Protein 1WWW (pdb70)

Radius of gyration: 26.0 Å; Cα contacts (8 Å, |Δi|>4): 1065; chains: 4; bounding box: 66×32×88 Å

Sequence (419 aa):
SSHPIFHRGEFSVCDSVSVWVGDKTTATDIKGKEVMVLGEVNINNSVFKQYFFETKCRDGCRGIDSKHWNSYCTTTHTFVKALTMDGKQAAWRFIRIDTACVCVLSRKSSHPIFHRGEFSVCDSVSVWVGDKTTATDIKGKEVMVLGEVNINNSVFKQYFFETKCRDGCRGIDSKHWNSYCTTTHTFVKALTMDGKQAAWRFIRIDTACVCVLSRKAVSFPASVQLHTAVEMHHWCIPFSVDGQPAPSLRWLFNGSVLNETSFIFTEFLEPAANETVRHGCLRLNQPTHVNNGNYTLLAANPFGQASASIMAAFMDNPVSFPASVQLHTAVEMHHWCIPFSVDGQPAPSLRWLFNGSVLNETSFIFTEFLEPAANETVRHGCLRLNQPTHVNNGNYTLLAANPFGQASASIMAAFMDNP

Foldseek 3Di:
DDDCCVPPPDDFQFAKDKDKAQPQQWFAFPVRHIWGADQWDDDVHDIDGDIDIAMWGDPQTHPDPVVWKDKRKGWDWDWDWGFIQPVPHTDTTTGIGTHYIDMDIDTD/DPDCCVPVPDDDQFDKDKDKDQPQFWFAFPVRHIWGADQWDQDPNDIGGDIDIAMWTPPQTPPDPVVFWDKDKGWAWDWDWGQIDDPVDGDGTTGIGTHYIDMDIDTDD/DFFDKDKEWDAWDDDVWIWTKMKMAGVVWWDKFKAFQRHGDDADPAWAWDWDDDDPDDRMTMTTRTGHPDAQVSFGKMKMWTDDPVGIDMYIDTDGDYDDD/DWDFKEKEWDAWDDDVWIWTKMKMATPVWWDKWKAFQNHGDDDDPAFAWAWDDDDPPGRMTITTRTGHDDEQVSFGKMKIWTDDVVGIYIYIDTHGDYDDD

Nearest PDB structures (foldseek):
  2ifg-assembly1_F  TM=1.009E+00  e=3.000E-20  Homo sapiens
  4edx-assembly1_W  TM=9.929E-01  e=3.869E-17  Homo sapiens
  4efv-assembly1_A  TM=9.674E-01  e=5.609E-17  Lama glama
  1sg1-assembly1_A  TM=9.551E-01  e=6.106E-16  Homo sapiens
  6xuo-assembly1_A-2  TM=9.456E-01  e=5.207E-16  Equus caballus

Structure (mmCIF, N/CA/C/O backbone):
data_1WWW
#
_entry.id   1WWW
#
_cell.length_a   58.245
_cell.length_b   53.735
_cell.length_c   77.101
_cell.angle_alpha   90.00
_cell.angle_beta   107.34
_cell.angle_gamma   90.00
#
_symmetry.space_group_name_H-M   'P 1 21 1'
#
loop_
_entity.id
_entity.type
_entity.pdbx_description
1 polymer 'PROTEIN (NERVE GROWTH FACTOR)'
2 polymer 'PROTEIN (TRKA RECEPTOR)'
3 water water
#
loop_
_atom_site.group_PDB
_atom_site.id
_atom_site.type_symbol
_atom_site.label_atom_id
_atom_site.label_alt_id
_atom_site.label_comp_id
_atom_site.label_asym_id
_atom_site.label_entity_id
_atom_site.label_seq_id
_atom_site.pdbx_PDB_ins_code
_atom_site.Cartn_x
_atom_site.Cartn_y
_atom_site.Cartn_z
_atom_site.occupancy
_atom_site.B_iso_or_equiv
_atom_site.auth_seq_id
_atom_site.auth_comp_id
_atom_site.auth_asym_id
_atom_site.auth_atom_id
_atom_site.pdbx_PDB_model_num
ATOM 1 N N . SER A 1 2 ? 43.542 7.213 25.223 1.00 67.12 2 SER V N 1
ATOM 2 C CA . SER A 1 2 ? 44.504 6.135 25.601 1.00 67.24 2 SER V CA 1
ATOM 3 C C . SER A 1 2 ? 44.538 5.008 24.569 1.00 63.91 2 SER V C 1
ATOM 4 O O . SER A 1 2 ? 43.628 4.864 23.751 1.00 63.40 2 SER V O 1
ATOM 7 N N . SER A 1 3 ? 45.605 4.217 24.625 1.00 61.67 3 SER V N 1
ATOM 8 C CA . SER A 1 3 ? 45.823 3.096 23.715 1.00 58.62 3 SER V CA 1
ATOM 9 C C . SER A 1 3 ? 45.340 1.766 24.324 1.00 56.04 3 SER V C 1
ATOM 10 O O . SER A 1 3 ? 46.003 1.188 25.194 1.00 61.31 3 SER V O 1
ATOM 13 N N . HIS A 1 4 ? 44.182 1.288 23.880 1.00 45.10 4 HIS V N 1
ATOM 14 C CA . HIS A 1 4 ? 43.649 0.030 24.383 1.00 37.18 4 HIS V CA 1
ATOM 15 C C . HIS A 1 4 ? 43.595 -0.993 23.247 1.00 36.05 4 HIS V C 1
ATOM 16 O O . HIS A 1 4 ? 43.168 -0.677 22.136 1.00 36.15 4 HIS V O 1
ATOM 23 N N . PRO A 1 5 ? 44.057 -2.230 23.503 1.00 32.96 5 PRO V N 1
ATOM 24 C CA . PRO A 1 5 ? 44.065 -3.312 22.503 1.00 31.71 5 PRO V CA 1
ATOM 25 C C . PRO A 1 5 ? 42.811 -3.420 21.637 1.00 30.72 5 PRO V C 1
ATOM 26 O O . PRO A 1 5 ? 42.884 -3.826 20.481 1.00 30.05 5 PRO V O 1
ATOM 30 N N . ILE A 1 6 ? 41.667 -3.049 22.201 1.00 29.94 6 ILE V N 1
ATOM 31 C CA . ILE A 1 6 ? 40.394 -3.125 21.498 1.00 29.47 6 ILE V CA 1
ATOM 32 C C . ILE A 1 6 ? 40.302 -2.273 20.225 1.00 29.46 6 ILE V C 1
ATOM 33 O O . ILE A 1 6 ? 39.625 -2.649 19.268 1.00 28.89 6 ILE V O 1
ATOM 38 N N . PHE A 1 7 ? 40.979 -1.133 20.197 1.00 29.17 7 PHE V N 1
ATOM 39 C CA . PHE A 1 7 ? 40.929 -0.290 19.011 1.00 29.00 7 PHE V CA 1
ATOM 40 C C . PHE A 1 7 ? 41.549 -1.000 17.838 1.00 27.18 7 PHE V C 1
ATOM 41 O O . PHE A 1 7 ? 41.414 -0.578 16.698 1.00 28.67 7 PHE V O 1
ATOM 49 N N . HIS A 1 8 ? 42.247 -2.084 18.124 1.00 30.57 8 HIS V N 1
ATOM 50 C CA . HIS A 1 8 ? 42.860 -2.832 17.062 1.00 30.67 8 HIS V CA 1
ATOM 51 C C . HIS A 1 8 ? 42.216 -4.189 16.877 1.00 32.26 8 HIS V C 1
ATOM 52 O O . HIS A 1 8 ? 41.995 -4.635 15.744 1.00 35.04 8 HIS V O 1
ATOM 59 N N . ARG A 1 9 ? 41.891 -4.837 17.990 1.00 30.25 9 ARG 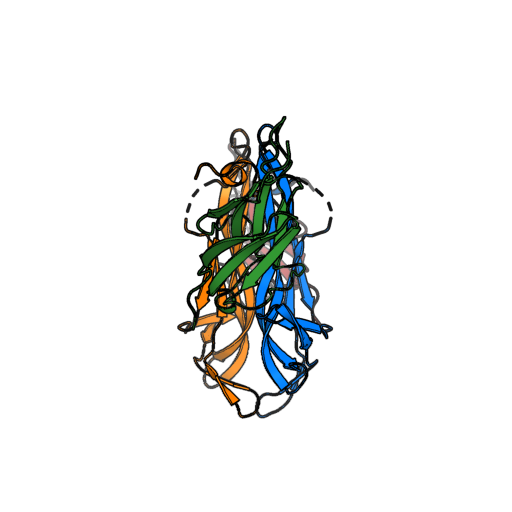V N 1
ATOM 60 C CA . ARG A 1 9 ? 41.322 -6.179 17.943 1.00 29.89 9 ARG V CA 1
ATOM 61 C C . ARG A 1 9 ? 39.806 -6.338 18.071 1.00 29.16 9 ARG V C 1
ATOM 62 O O . ARG A 1 9 ? 39.299 -7.472 18.080 1.00 22.64 9 ARG V O 1
ATOM 70 N N . GLY A 1 10 ? 39.082 -5.223 18.161 1.00 27.57 10 GLY V N 1
ATOM 71 C CA . GLY A 1 10 ? 37.633 -5.295 18.297 1.00 22.35 10 GLY V CA 1
ATOM 72 C C . GLY A 1 10 ? 36.840 -5.440 17.003 1.00 23.58 10 GLY V C 1
ATOM 73 O O . GLY A 1 10 ? 37.396 -5.432 15.893 1.00 22.38 10 GLY V O 1
ATOM 74 N N . GLU A 1 11 ? 35.525 -5.587 17.137 1.00 21.79 11 GLU V N 1
ATOM 75 C CA . GLU A 1 11 ? 34.670 -5.715 15.964 1.00 21.48 11 GLU V CA 1
ATOM 76 C C . GLU A 1 11 ? 34.105 -4.350 15.626 1.00 22.25 11 GLU V C 1
ATOM 77 O O . GLU A 1 11 ? 33.403 -3.719 16.434 1.00 22.77 11 GLU V O 1
ATOM 83 N N . PHE A 1 12 ? 34.445 -3.900 14.423 1.00 21.70 12 PHE V N 1
ATOM 84 C CA . PHE A 1 12 ? 34.051 -2.596 13.932 1.00 20.67 12 PHE V CA 1
ATOM 85 C C . PHE A 1 12 ? 32.969 -2.728 12.882 1.00 25.26 12 PHE V C 1
ATOM 86 O O . PHE A 1 12 ? 32.671 -3.835 12.424 1.00 19.33 12 PHE V O 1
ATOM 94 N N . SER A 1 13 ? 32.399 -1.580 12.517 1.00 25.19 13 SER V N 1
ATOM 95 C CA . SER A 1 13 ? 31.346 -1.470 11.508 1.00 25.11 13 SER V CA 1
ATOM 96 C C . SER A 1 13 ? 32.024 -1.065 10.220 1.00 23.48 13 SER V C 1
ATOM 97 O O . SER A 1 13 ? 33.097 -0.445 10.269 1.00 20.93 13 SER V O 1
ATOM 100 N N . VAL A 1 14 ? 31.424 -1.421 9.079 1.00 19.10 14 VAL V N 1
ATOM 101 C CA . VAL A 1 14 ? 31.979 -1.009 7.797 1.00 19.97 14 VAL V CA 1
ATOM 102 C C . VAL A 1 14 ? 31.446 0.412 7.606 1.00 21.55 14 VAL V C 1
ATOM 103 O O . VAL A 1 14 ? 32.069 1.250 6.964 1.00 20.68 14 VAL V O 1
ATOM 107 N N . CYS A 1 15 ? 30.285 0.677 8.197 1.00 22.18 15 CYS V N 1
ATOM 108 C CA . CYS A 1 15 ? 29.667 1.990 8.107 1.00 21.43 15 CYS V CA 1
ATOM 109 C C . CYS A 1 15 ? 29.225 2.455 9.485 1.00 22.49 15 CYS V C 1
ATOM 110 O O . CYS A 1 15 ? 28.595 1.704 10.222 1.00 26.00 15 CYS V O 1
ATOM 113 N N . ASP A 1 16 ? 29.545 3.702 9.816 1.00 23.33 16 ASP V N 1
ATOM 114 C CA . ASP A 1 16 ? 29.179 4.283 11.105 1.00 26.52 16 ASP V CA 1
ATOM 115 C C . ASP A 1 16 ? 27.815 4.950 11.102 1.00 27.45 16 ASP V C 1
ATOM 116 O O . ASP A 1 16 ? 27.499 5.737 10.215 1.00 30.81 16 ASP V O 1
ATOM 121 N N . SER A 1 17 ? 27.039 4.661 12.140 1.00 25.86 17 SER V N 1
ATOM 122 C CA . SER A 1 17 ? 25.694 5.186 12.279 1.00 27.32 17 SER V CA 1
ATOM 123 C C . SER A 1 17 ? 25.497 5.908 13.605 1.00 26.53 17 SER V C 1
ATOM 124 O O . SER A 1 17 ? 26.419 6.039 14.395 1.00 30.33 17 SER V O 1
ATOM 127 N N . VAL A 1 18 ? 24.275 6.362 13.844 1.00 25.14 18 VAL V N 1
ATOM 128 C CA . VAL A 1 18 ? 23.947 7.085 15.054 1.00 22.04 18 VAL V CA 1
ATOM 129 C C . VAL A 1 18 ? 22.465 6.919 15.306 1.00 24.24 18 VAL V C 1
ATOM 130 O O . VAL A 1 18 ? 21.659 7.153 14.412 1.00 25.28 18 VAL V O 1
ATOM 134 N N . SER A 1 19 ? 22.110 6.491 16.517 1.00 27.85 19 SER V N 1
ATOM 135 C CA . SER A 1 19 ? 20.710 6.298 16.898 1.00 26.04 19 SER V CA 1
ATOM 136 C C . SER A 1 19 ? 20.248 7.452 17.771 1.00 27.35 19 SER V C 1
ATOM 137 O O . SER A 1 19 ? 20.983 7.912 18.649 1.00 28.85 19 SER V O 1
ATOM 140 N N . VAL A 1 20 ? 19.026 7.910 17.518 1.00 30.17 20 VAL V N 1
ATOM 141 C CA . VAL A 1 20 ? 18.423 8.999 18.267 1.00 30.88 20 VAL V CA 1
ATOM 142 C C . VAL A 1 20 ? 16.942 8.713 18.404 1.00 31.85 20 VAL V C 1
ATOM 143 O O . VAL A 1 20 ? 16.408 7.829 17.741 1.00 32.47 20 VAL V O 1
ATOM 147 N N . TRP A 1 21 ? 16.286 9.482 19.267 1.00 34.89 21 TRP V N 1
ATOM 148 C CA . TRP A 1 21 ? 14.852 9.354 19.528 1.00 35.44 21 TRP V CA 1
ATOM 149 C C . TRP A 1 21 ? 14.146 10.551 18.894 1.00 34.66 21 TRP V C 1
ATOM 150 O O . TRP A 1 21 ? 14.350 11.676 19.332 1.00 37.50 21 TRP V O 1
ATOM 161 N N . VAL A 1 22 ? 13.320 10.318 17.878 1.00 36.39 22 VAL V N 1
ATOM 162 C CA . VAL A 1 22 ? 12.609 11.404 17.203 1.00 32.76 22 VAL V CA 1
ATOM 163 C C . VAL A 1 22 ? 11.168 11.582 17.670 1.00 34.15 22 VAL V C 1
ATOM 164 O O . VAL A 1 22 ? 10.316 10.728 17.443 1.00 36.34 22 VAL V O 1
ATOM 168 N N . GLY A 1 23 ? 10.891 12.709 18.311 1.00 40.37 23 GLY V N 1
ATOM 169 C CA . GLY A 1 23 ? 9.544 12.963 18.789 1.00 43.71 23 GLY V CA 1
ATOM 170 C C . GLY A 1 23 ? 8.905 14.210 18.204 1.00 42.71 23 GLY V C 1
ATOM 171 O O . GLY A 1 23 ? 7.828 14.618 18.648 1.00 45.05 23 GLY V O 1
ATOM 172 N N . ASP A 1 24 ? 9.559 14.808 17.209 1.00 40.47 24 ASP V N 1
ATOM 173 C CA . ASP A 1 24 ? 9.058 16.023 16.561 1.00 42.78 24 ASP V CA 1
ATOM 174 C C . ASP A 1 24 ? 8.701 15.768 15.105 1.00 41.96 24 ASP V C 1
ATOM 175 O O . ASP A 1 24 ? 8.639 16.697 14.295 1.00 43.17 24 ASP V O 1
ATOM 180 N N . LYS A 1 25 ? 8.486 14.499 14.782 1.00 39.16 25 LYS V N 1
ATOM 181 C CA . LYS A 1 25 ? 8.124 14.091 13.436 1.00 34.80 25 LYS V CA 1
ATOM 182 C C . LYS A 1 25 ? 6.697 14.574 13.197 1.00 33.69 25 LYS V C 1
ATOM 183 O O . LYS A 1 25 ? 5.842 14.395 14.068 1.00 30.89 25 LYS V O 1
ATOM 189 N N . THR A 1 26 ? 6.434 15.200 12.047 1.00 32.23 26 THR V N 1
ATOM 190 C CA . THR A 1 26 ? 5.073 15.667 11.738 1.00 33.83 26 THR V CA 1
ATOM 191 C C . THR A 1 26 ? 4.612 15.159 10.386 1.00 32.71 26 THR V C 1
ATOM 192 O O . THR A 1 26 ? 3.423 15.151 10.092 1.00 37.74 26 THR V O 1
ATOM 196 N N . THR A 1 27 ? 5.563 14.759 9.554 1.00 35.50 27 THR V N 1
ATOM 197 C CA . THR A 1 27 ? 5.253 14.214 8.242 1.00 34.76 27 THR V CA 1
ATOM 198 C C . THR A 1 27 ? 6.127 12.978 8.067 1.00 34.91 27 THR V C 1
ATOM 199 O O . THR A 1 27 ? 7.113 12.806 8.773 1.00 40.60 27 THR V O 1
ATOM 203 N N . ALA A 1 28 ? 5.755 12.116 7.132 1.00 34.93 28 ALA V N 1
ATOM 204 C CA . ALA A 1 28 ? 6.496 10.889 6.837 1.00 30.49 28 ALA V CA 1
ATOM 205 C C . ALA A 1 28 ? 5.810 10.365 5.593 1.00 30.77 28 ALA V C 1
ATOM 206 O O . ALA A 1 28 ? 4.772 10.892 5.206 1.00 31.32 28 ALA V O 1
ATOM 208 N N . THR A 1 29 ? 6.373 9.360 4.944 1.00 28.46 29 THR V N 1
ATOM 209 C CA . THR A 1 29 ? 5.699 8.822 3.776 1.00 32.27 29 THR V CA 1
ATOM 210 C C . THR A 1 29 ? 5.149 7.454 4.183 1.00 31.62 29 THR V C 1
ATOM 211 O O . THR A 1 29 ? 5.804 6.703 4.910 1.00 29.36 29 THR V O 1
ATOM 215 N N . ASP A 1 30 ? 3.931 7.139 3.757 1.00 31.09 30 ASP V N 1
ATOM 216 C CA . ASP A 1 30 ? 3.344 5.859 4.127 1.00 29.07 30 ASP V CA 1
ATOM 217 C C . ASP A 1 30 ? 3.853 4.743 3.235 1.00 27.29 30 ASP V C 1
ATOM 218 O O . ASP A 1 30 ? 4.793 4.937 2.471 1.00 29.79 30 ASP V O 1
ATOM 223 N N . ILE A 1 31 ? 3.232 3.576 3.320 1.00 22.55 31 ILE V N 1
ATOM 224 C CA . ILE A 1 31 ? 3.686 2.446 2.532 1.00 24.94 31 ILE V CA 1
ATOM 225 C C . ILE A 1 31 ? 3.329 2.601 1.057 1.00 29.51 31 ILE V C 1
ATOM 226 O O . ILE A 1 31 ? 3.908 1.955 0.186 1.00 28.12 31 ILE V O 1
ATOM 231 N N . LYS A 1 32 ? 2.378 3.476 0.766 1.00 31.91 32 LYS V N 1
ATOM 232 C CA . LYS A 1 32 ? 2.002 3.698 -0.621 1.00 34.95 32 LYS V CA 1
ATOM 233 C C . LYS A 1 32 ? 2.883 4.814 -1.164 1.00 33.49 32 LYS V C 1
ATOM 234 O O . LYS A 1 32 ? 2.654 5.323 -2.253 1.00 37.41 32 LYS V O 1
ATOM 240 N N . GLY A 1 33 ? 3.887 5.206 -0.389 1.00 31.18 33 GLY V N 1
ATOM 241 C CA . GLY A 1 33 ? 4.788 6.251 -0.834 1.00 34.54 33 GLY V CA 1
ATOM 242 C C . GLY A 1 33 ? 4.149 7.624 -0.786 1.00 39.39 33 GLY V C 1
ATOM 243 O O . GLY A 1 33 ? 4.707 8.606 -1.292 1.00 39.67 33 GLY V O 1
ATOM 244 N N . LYS A 1 34 ? 2.969 7.683 -0.181 1.00 35.56 34 LYS V N 1
ATOM 245 C CA . LYS A 1 34 ? 2.223 8.922 -0.043 1.00 35.73 34 LYS V CA 1
ATOM 246 C C . LYS A 1 34 ? 2.775 9.692 1.157 1.00 34.78 34 LYS V C 1
ATOM 247 O O . LYS A 1 34 ? 3.200 9.083 2.142 1.00 31.31 34 LYS V O 1
ATOM 253 N N . GLU A 1 35 ? 2.782 11.023 1.075 1.00 32.14 35 GLU V N 1
ATOM 254 C CA . GLU A 1 35 ? 3.240 11.836 2.198 1.00 34.21 35 GLU V CA 1
ATOM 255 C C . GLU A 1 35 ? 2.077 11.941 3.172 1.00 28.03 35 GLU V C 1
ATOM 256 O O . GLU A 1 35 ? 0.972 12.282 2.796 1.00 36.38 35 GLU V O 1
ATOM 262 N N . VAL A 1 36 ? 2.323 11.674 4.436 1.00 27.83 36 VAL V N 1
ATOM 263 C CA . VAL A 1 36 ? 1.251 11.708 5.406 1.00 25.52 36 VAL V CA 1
ATOM 264 C C . VAL A 1 36 ? 1.625 12.491 6.663 1.00 29.29 36 VAL V C 1
ATOM 265 O O . VAL A 1 36 ? 2.806 12.687 6.953 1.00 29.67 36 VAL V O 1
ATOM 269 N N . MET A 1 37 ? 0.610 12.936 7.400 1.00 30.03 37 MET V N 1
ATOM 270 C CA . MET A 1 37 ? 0.821 13.703 8.624 1.00 34.80 37 MET V CA 1
ATOM 271 C C . MET A 1 37 ? 0.819 12.779 9.844 1.00 35.16 37 MET V C 1
ATOM 272 O O . MET A 1 37 ? -0.065 11.934 9.998 1.00 36.49 37 MET V O 1
ATOM 277 N N . VAL A 1 38 ? 1.807 12.977 10.713 1.00 38.10 38 VAL V N 1
ATOM 278 C CA . VAL A 1 38 ? 2.011 12.180 11.927 1.00 39.42 38 VAL V CA 1
ATOM 279 C C . VAL A 1 38 ? 1.495 12.915 13.165 1.00 40.47 38 VAL V C 1
ATOM 280 O O . VAL A 1 38 ? 1.923 14.037 13.441 1.00 43.59 38 VAL V O 1
ATOM 284 N N . LEU A 1 39 ? 0.584 12.286 13.910 1.00 42.00 39 LEU V N 1
ATOM 285 C CA . LEU A 1 39 ? 0.029 12.906 15.118 1.00 39.38 39 LEU V CA 1
ATOM 286 C C . LEU A 1 39 ? 1.100 13.008 16.184 1.00 40.98 39 LEU V C 1
ATOM 287 O O . LEU A 1 39 ? 1.877 12.082 16.382 1.00 42.68 39 LEU V O 1
ATOM 292 N N . GLY A 1 40 ? 1.145 14.138 16.872 1.00 41.39 40 GLY V N 1
ATOM 293 C CA . GLY A 1 40 ? 2.146 14.310 17.901 1.00 42.27 40 GLY V CA 1
ATOM 294 C C . GLY A 1 40 ? 1.838 13.421 19.083 1.00 45.21 40 GLY V C 1
ATOM 295 O O . GLY A 1 40 ? 2.725 13.064 19.865 1.00 45.37 40 GLY V O 1
ATOM 296 N N . GLU A 1 41 ? 0.574 13.053 19.210 1.00 45.24 41 GLU V N 1
ATOM 297 C CA . GLU A 1 41 ? 0.166 12.218 20.318 1.00 53.33 41 GLU V CA 1
ATOM 298 C C . GLU A 1 41 ? -0.839 11.172 19.904 1.00 55.41 41 GLU V C 1
ATOM 299 O O . GLU A 1 41 ? -1.391 11.215 18.811 1.00 58.71 41 GLU V O 1
ATOM 305 N N . VAL A 1 42 ? -1.063 10.227 20.803 1.00 60.57 42 VAL V N 1
ATOM 306 C CA . VAL A 1 42 ? -2.003 9.133 20.600 1.00 68.01 42 VAL V CA 1
ATOM 307 C C . VAL A 1 42 ? -2.505 8.804 22.002 1.00 71.93 42 VAL V C 1
ATOM 308 O O . VAL A 1 42 ? -1.901 9.236 22.981 1.00 76.68 42 VAL V O 1
ATOM 312 N N . ASN A 1 43 ? -3.601 8.067 22.128 1.00 74.98 43 ASN V N 1
ATOM 313 C CA . ASN A 1 43 ? -4.073 7.746 23.467 1.00 78.63 43 ASN V CA 1
ATOM 314 C C . ASN A 1 43 ? -4.818 6.427 23.524 1.00 83.25 43 ASN V C 1
ATOM 315 O O . ASN A 1 43 ? -5.771 6.201 22.772 1.00 83.35 43 ASN V O 1
ATOM 320 N N . ILE A 1 44 ? -4.366 5.555 24.421 1.00 88.74 44 ILE V N 1
ATOM 321 C CA . ILE A 1 44 ? -4.964 4.236 24.588 1.00 94.38 44 ILE V CA 1
ATOM 322 C C . ILE A 1 44 ? -5.976 4.206 25.718 1.00 94.93 44 ILE V C 1
ATOM 323 O O . ILE A 1 44 ? -5.619 4.293 26.897 1.00 90.66 44 ILE V O 1
ATOM 328 N N . ASN A 1 45 ? -7.241 4.067 25.326 1.00 97.77 45 ASN V N 1
ATOM 329 C CA . ASN A 1 45 ? -8.374 4.028 26.248 1.00 99.69 45 ASN V CA 1
ATOM 330 C C . ASN A 1 45 ? -8.030 4.665 27.586 1.00 100.00 45 ASN V C 1
ATOM 331 O O . ASN A 1 45 ? -8.441 4.176 28.638 1.00 100.00 45 ASN V O 1
ATOM 336 N N . ASN A 1 46 ? -7.316 5.788 27.529 1.00 100.00 46 ASN V N 1
ATOM 337 C CA . ASN A 1 46 ? -6.869 6.482 28.732 1.00 99.51 46 ASN V CA 1
ATOM 338 C C . ASN A 1 46 ? -6.163 7.799 28.413 1.00 97.95 46 ASN V C 1
ATOM 339 O O . ASN A 1 46 ? -6.665 8.633 27.647 1.00 98.21 46 ASN V O 1
ATOM 344 N N . SER A 1 47 ? -4.985 7.970 29.015 1.00 96.03 47 SER V N 1
ATOM 345 C CA . SER A 1 47 ? -4.172 9.159 28.826 1.00 91.87 47 SER V CA 1
ATOM 346 C C . SER A 1 47 ? -3.400 9.069 27.510 1.00 90.17 47 SER V C 1
ATOM 347 O O . SER A 1 47 ? -3.444 8.025 26.827 1.00 91.58 47 SER V O 1
ATOM 350 N N . VAL A 1 48 ? -2.658 10.142 27.194 1.00 85.66 48 VAL V N 1
ATOM 351 C CA . VAL A 1 48 ? -1.909 10.201 25.938 1.00 81.30 48 VAL V CA 1
ATOM 352 C C . VAL A 1 48 ? -0.402 9.905 26.001 1.00 77.58 48 VAL V C 1
ATOM 353 O O . VAL A 1 48 ? 0.303 10.331 26.915 1.00 77.91 48 VAL V O 1
ATOM 357 N N . PHE A 1 49 ? 0.067 9.184 24.991 1.00 72.24 49 PHE V N 1
ATOM 358 C CA . PHE A 1 49 ? 1.457 8.816 24.840 1.00 65.28 49 PHE V CA 1
ATOM 359 C C . PHE A 1 49 ? 1.980 9.706 23.734 1.00 57.75 49 PHE V C 1
ATOM 360 O O . PHE A 1 49 ? 1.524 9.577 22.613 1.00 55.10 49 PHE V O 1
ATOM 368 N N . LYS A 1 50 ? 2.917 10.602 24.020 1.00 52.29 50 LYS V N 1
ATOM 369 C CA . LYS A 1 50 ? 3.471 11.440 22.955 1.00 50.50 50 LYS V CA 1
ATOM 370 C C . LYS A 1 50 ? 4.237 10.496 22.012 1.00 50.21 50 LYS V C 1
ATOM 371 O O . LYS A 1 50 ? 5.087 9.715 22.452 1.00 54.75 50 LYS V O 1
ATOM 377 N N . GLN A 1 51 ? 3.926 10.565 20.719 1.00 44.76 51 GLN V N 1
ATOM 378 C CA . GLN A 1 51 ? 4.532 9.688 19.717 1.00 39.25 51 GLN V CA 1
ATOM 379 C C . GLN A 1 51 ? 6.029 9.900 19.467 1.00 35.58 51 GLN V C 1
ATOM 380 O O . GLN A 1 51 ? 6.447 10.939 18.961 1.00 43.33 51 GLN V O 1
ATOM 386 N N . TYR A 1 52 ? 6.832 8.898 19.814 1.00 33.61 52 TYR V N 1
ATOM 387 C CA . TYR A 1 52 ? 8.290 8.957 19.639 1.00 30.74 52 TYR V CA 1
ATOM 388 C C . TYR A 1 52 ? 8.760 7.836 18.719 1.00 26.19 52 TYR V C 1
ATOM 389 O O . TYR A 1 52 ? 8.166 6.764 18.698 1.00 24.63 52 TYR V O 1
ATOM 398 N N . PHE A 1 53 ? 9.845 8.072 17.991 1.00 19.56 53 PHE V N 1
ATOM 399 C CA . PHE A 1 53 ? 10.378 7.066 17.084 1.00 27.51 53 PHE V CA 1
ATOM 400 C C . PHE A 1 53 ? 11.877 6.812 17.241 1.00 26.24 53 PHE V C 1
ATOM 401 O O . PHE A 1 53 ? 12.671 7.740 17.426 1.00 23.23 53 PHE V O 1
ATOM 409 N N . PHE A 1 54 ? 12.259 5.539 17.186 1.00 24.40 54 PHE V N 1
ATOM 410 C CA . PHE A 1 54 ? 13.668 5.188 17.293 1.00 26.76 54 PHE V CA 1
ATOM 411 C C . PHE A 1 54 ? 14.296 5.190 15.919 1.00 26.78 54 PHE V C 1
ATOM 412 O O . PHE A 1 54 ? 13.962 4.351 15.074 1.00 29.92 54 PHE V O 1
ATOM 420 N N . GLU A 1 55 ? 15.211 6.119 15.686 1.00 27.18 55 GLU V N 1
ATOM 421 C CA . GLU A 1 55 ? 15.844 6.187 14.383 1.00 26.83 55 GLU V CA 1
ATOM 422 C C . GLU A 1 55 ? 17.364 6.057 14.370 1.00 29.75 55 GLU V C 1
ATOM 423 O O . GLU A 1 55 ? 18.052 6.537 15.267 1.00 25.17 55 GLU V O 1
ATOM 429 N N . THR A 1 56 ? 17.867 5.384 13.337 1.00 28.36 56 THR V N 1
ATOM 430 C CA . THR A 1 56 ? 19.298 5.189 13.139 1.00 29.19 56 THR V CA 1
ATOM 431 C C . THR A 1 56 ? 19.603 5.558 11.692 1.00 29.42 56 THR V C 1
ATOM 432 O O . THR A 1 56 ? 18.991 5.016 10.766 1.00 28.93 56 THR V O 1
ATOM 436 N N . LYS A 1 57 ? 20.535 6.488 11.501 1.00 28.02 57 LYS V N 1
ATOM 437 C CA . LYS A 1 57 ? 20.927 6.919 10.163 1.00 22.60 57 LYS V CA 1
ATOM 438 C C . LYS A 1 57 ? 22.436 6.913 10.070 1.00 21.67 57 LYS V C 1
ATOM 439 O O . LYS A 1 57 ? 23.120 6.616 11.046 1.00 21.99 57 LYS V O 1
ATOM 445 N N . CYS A 1 58 ? 22.970 7.223 8.902 1.00 22.90 58 CYS V N 1
ATOM 446 C CA . CYS A 1 58 ? 24.413 7.242 8.768 1.00 29.25 58 CYS V CA 1
ATOM 447 C C . CYS A 1 58 ? 25.005 8.422 9.530 1.00 32.56 58 CYS V C 1
ATOM 448 O O . CYS A 1 58 ? 24.512 9.553 9.466 1.00 28.71 58 CYS V O 1
ATOM 451 N N . ARG A 1 59 ? 26.055 8.122 10.280 1.00 38.00 59 ARG V N 1
ATOM 452 C CA . ARG A 1 59 ? 26.766 9.109 11.065 1.00 43.17 59 ARG V CA 1
ATOM 453 C C . ARG A 1 59 ? 27.662 9.821 10.072 1.00 46.76 59 ARG V C 1
ATOM 454 O O . ARG A 1 59 ? 28.340 9.183 9.274 1.00 51.48 59 ARG V O 1
ATOM 462 N N . ASP A 1 60 ? 27.638 11.146 10.108 1.00 54.33 60 ASP V N 1
ATOM 463 C CA . ASP A 1 60 ? 28.435 11.967 9.206 1.00 58.54 60 ASP V CA 1
ATOM 464 C C . ASP A 1 60 ? 29.570 11.225 8.507 1.00 58.29 60 ASP V C 1
ATOM 465 O O . ASP A 1 60 ? 30.744 11.547 8.693 1.00 59.76 60 ASP V O 1
ATOM 470 N N . GLY A 1 67 ? 34.579 5.809 0.953 1.00 34.66 67 GLY V N 1
ATOM 471 C CA . GLY A 1 67 ? 33.800 4.556 0.891 1.00 33.58 67 GLY V CA 1
ATOM 472 C C . GLY A 1 67 ? 33.603 3.934 2.260 1.00 36.60 67 GLY V C 1
ATOM 473 O O . GLY A 1 67 ? 33.685 4.619 3.282 1.00 38.78 67 GLY V O 1
ATOM 474 N N . CYS A 1 68 ? 33.342 2.632 2.281 1.00 32.58 68 CYS V N 1
ATOM 475 C CA . CYS A 1 68 ? 33.132 1.921 3.528 1.00 31.21 68 CYS V CA 1
ATOM 476 C C . CYS A 1 68 ? 34.440 1.378 4.076 1.00 33.85 68 CYS V C 1
ATOM 477 O O . CYS A 1 68 ? 35.429 1.270 3.358 1.00 41.47 68 CYS V O 1
ATOM 480 N N . ARG A 1 69 ? 34.433 1.019 5.352 1.00 30.54 69 ARG V N 1
ATOM 481 C CA . ARG A 1 69 ? 35.605 0.471 6.000 1.00 28.78 69 ARG V CA 1
ATOM 482 C C . ARG A 1 69 ? 35.835 -0.986 5.572 1.00 29.39 69 ARG V C 1
ATOM 483 O O . ARG A 1 69 ? 34.890 -1.764 5.418 1.00 25.67 69 ARG V O 1
ATOM 491 N N . GLY A 1 70 ? 37.102 -1.344 5.398 1.00 31.58 70 GLY V N 1
ATOM 492 C CA . GLY A 1 70 ? 37.480 -2.696 5.012 1.00 29.67 70 GLY V CA 1
ATOM 493 C C . GLY A 1 70 ? 37.110 -3.196 3.626 1.00 31.07 70 GLY V C 1
ATOM 494 O O . GLY A 1 70 ? 37.074 -4.405 3.401 1.00 31.86 70 GLY V O 1
ATOM 495 N N . ILE A 1 71 ? 36.844 -2.287 2.693 1.00 31.84 71 ILE V N 1
ATOM 496 C CA . ILE A 1 71 ? 36.469 -2.681 1.333 1.00 33.61 71 ILE V CA 1
ATOM 497 C C . ILE A 1 71 ? 37.704 -2.882 0.447 1.00 38.42 71 ILE V C 1
ATOM 498 O O . ILE A 1 71 ? 38.670 -2.118 0.532 1.00 34.63 71 ILE V O 1
ATOM 503 N N . ASP A 1 72 ? 37.669 -3.916 -0.389 1.00 36.19 72 ASP V N 1
ATOM 504 C CA . ASP A 1 72 ? 38.761 -4.174 -1.312 1.00 37.37 72 ASP V CA 1
ATOM 505 C C . ASP A 1 72 ? 38.597 -3.166 -2.460 1.00 38.36 72 ASP V C 1
ATOM 506 O O . ASP A 1 72 ? 37.926 -3.428 -3.461 1.00 35.39 72 ASP V O 1
ATOM 511 N N . SER A 1 73 ? 39.215 -2.003 -2.286 1.00 39.56 73 SER V N 1
ATOM 512 C CA . SER A 1 73 ? 39.159 -0.914 -3.254 1.00 41.55 73 SER V CA 1
ATOM 513 C C . SER A 1 73 ? 39.733 -1.196 -4.638 1.00 42.06 73 SER V C 1
ATOM 514 O O . SER A 1 73 ? 39.707 -0.327 -5.503 1.00 39.24 73 SER V O 1
ATOM 517 N N . LYS A 1 74 ? 40.262 -2.390 -4.853 1.00 42.58 74 LYS V N 1
ATOM 518 C CA . LYS A 1 74 ? 40.843 -2.710 -6.145 1.00 45.87 74 LYS V CA 1
ATOM 519 C C . LYS A 1 74 ? 39.783 -3.173 -7.140 1.00 46.35 74 LYS V C 1
ATOM 520 O O . LYS A 1 74 ? 39.939 -3.027 -8.363 1.00 41.89 74 LYS V O 1
ATOM 526 N N . HIS A 1 75 ? 38.697 -3.725 -6.611 1.00 43.75 75 HIS V N 1
ATOM 527 C CA . HIS A 1 75 ? 37.641 -4.232 -7.462 1.00 43.75 75 HIS V CA 1
ATOM 528 C C . HIS A 1 75 ? 36.310 -3.573 -7.200 1.00 42.61 75 HIS V C 1
ATOM 529 O O . HIS A 1 75 ? 35.380 -3.707 -7.992 1.00 42.67 75 HIS V O 1
ATOM 536 N N . TRP A 1 76 ? 36.221 -2.836 -6.100 1.00 42.08 76 TRP V N 1
ATOM 537 C CA . TRP A 1 76 ? 34.960 -2.219 -5.732 1.00 35.66 76 TRP V CA 1
ATOM 538 C C . TRP A 1 76 ? 34.941 -0.782 -5.314 1.00 35.22 76 TRP V C 1
ATOM 539 O O . TRP A 1 76 ? 35.810 -0.315 -4.589 1.00 36.26 76 TRP V O 1
ATOM 550 N N . ASN A 1 77 ? 33.897 -0.101 -5.747 1.00 32.54 77 ASN V N 1
ATOM 551 C CA . ASN A 1 77 ? 33.673 1.268 -5.349 1.00 33.00 77 ASN V CA 1
ATOM 552 C C . ASN A 1 77 ? 32.715 1.035 -4.205 1.00 33.42 77 ASN V C 1
ATOM 553 O O . ASN A 1 77 ? 32.166 -0.055 -4.081 1.00 33.00 77 ASN V O 1
ATOM 558 N N . SER A 1 78 ? 32.505 2.027 -3.359 1.00 33.15 78 SER V N 1
ATOM 559 C CA . SER A 1 78 ? 31.569 1.817 -2.278 1.00 31.83 78 SER V CA 1
ATOM 560 C C . SER A 1 78 ? 31.163 3.096 -1.586 1.00 29.55 78 SER V C 1
ATOM 561 O O . SER A 1 78 ? 31.820 4.131 -1.708 1.00 29.82 78 SER V O 1
ATOM 564 N N . TYR A 1 79 ? 30.042 3.021 -0.886 1.00 28.74 79 TYR V N 1
ATOM 565 C CA . TYR A 1 79 ? 29.536 4.153 -0.131 1.00 31.87 79 TYR V CA 1
ATOM 566 C C . TYR A 1 79 ? 28.565 3.688 0.957 1.00 30.57 79 TYR V C 1
ATOM 567 O O . TYR A 1 79 ? 27.993 2.598 0.892 1.00 29.19 79 TYR V O 1
ATOM 576 N N . CYS A 1 80 ? 28.427 4.507 1.987 1.00 28.93 80 CYS V N 1
ATOM 577 C CA . CYS A 1 80 ? 27.547 4.180 3.082 1.00 25.48 80 CYS V CA 1
ATOM 578 C C . CYS A 1 80 ? 26.273 4.935 2.808 1.00 24.31 80 CYS V C 1
ATOM 579 O O . CYS A 1 80 ? 26.294 6.040 2.257 1.00 22.50 80 CYS V O 1
ATOM 582 N N . THR A 1 81 ? 25.156 4.341 3.192 1.00 26.51 81 THR V N 1
ATOM 583 C CA . THR A 1 81 ? 23.878 4.979 2.953 1.00 25.86 81 THR V CA 1
ATOM 584 C C . THR A 1 81 ? 22.845 4.514 3.969 1.00 29.40 81 THR V C 1
ATOM 585 O O . THR A 1 81 ? 22.933 3.394 4.491 1.00 24.79 81 THR V O 1
ATOM 589 N N . THR A 1 82 ? 21.878 5.385 4.252 1.00 29.33 82 THR V N 1
ATOM 590 C CA . THR A 1 82 ? 20.823 5.081 5.209 1.00 26.92 82 THR V CA 1
ATOM 591 C C . THR A 1 82 ? 19.691 4.286 4.601 1.00 25.45 82 THR V C 1
ATOM 592 O O . THR A 1 82 ? 19.129 4.674 3.584 1.00 24.46 82 THR V O 1
ATOM 596 N N . THR A 1 83 ? 19.355 3.166 5.227 1.00 23.88 83 THR V N 1
ATOM 597 C CA . THR A 1 83 ? 18.248 2.361 4.750 1.00 23.13 83 THR V CA 1
ATOM 598 C C . THR A 1 83 ? 17.103 2.576 5.738 1.00 26.39 83 THR V C 1
ATOM 599 O O . THR A 1 83 ? 17.306 3.126 6.818 1.00 27.01 83 THR V O 1
ATOM 603 N N . HIS A 1 84 ? 15.900 2.153 5.373 1.00 28.39 84 HIS V N 1
ATOM 604 C CA . HIS A 1 84 ? 14.756 2.358 6.235 1.00 26.96 84 HIS V CA 1
ATOM 605 C C . HIS A 1 84 ? 14.032 1.118 6.729 1.00 24.98 84 HIS V C 1
ATOM 606 O O . HIS A 1 84 ? 14.460 -0.007 6.501 1.00 30.10 84 HIS V O 1
ATOM 613 N N . THR A 1 85 ? 12.937 1.347 7.438 1.00 22.56 85 THR V N 1
ATOM 614 C CA . THR A 1 85 ? 12.092 0.276 7.944 1.00 24.52 85 THR V CA 1
ATOM 615 C C . THR A 1 85 ? 10.679 0.835 8.009 1.00 26.22 85 THR V C 1
ATOM 616 O O . THR A 1 85 ? 10.489 2.051 7.990 1.00 24.09 85 THR V O 1
ATOM 620 N N . PHE A 1 86 ? 9.685 -0.046 8.075 1.00 27.96 86 PHE V N 1
ATOM 621 C CA . PHE A 1 86 ? 8.306 0.405 8.156 1.00 26.28 86 PHE V CA 1
ATOM 622 C C . PHE A 1 86 ? 7.776 0.158 9.551 1.00 30.93 86 PHE V C 1
ATOM 623 O O . PHE A 1 86 ? 7.793 -0.970 10.058 1.00 34.45 86 PHE V O 1
ATOM 631 N N . VAL A 1 87 ? 7.292 1.234 10.162 1.00 27.73 87 VAL V N 1
ATOM 632 C CA . VAL A 1 87 ? 6.768 1.178 11.507 1.00 27.77 87 VAL V CA 1
ATOM 633 C C . VAL A 1 87 ? 5.358 1.782 11.600 1.00 24.92 87 VAL V C 1
ATOM 634 O O . VAL A 1 87 ? 5.040 2.768 10.947 1.00 25.72 87 VAL V O 1
ATOM 638 N N . LYS A 1 88 ? 4.506 1.173 12.407 1.00 22.05 88 LYS V N 1
ATOM 639 C CA . LYS A 1 88 ? 3.147 1.658 12.547 1.00 24.64 88 LYS V CA 1
ATOM 640 C C . LYS A 1 88 ? 3.159 3.013 13.258 1.00 26.83 88 LYS V C 1
ATOM 641 O O . LYS A 1 88 ? 4.076 3.298 14.032 1.00 32.52 88 LYS V O 1
ATOM 647 N N . ALA A 1 89 ? 2.158 3.852 12.978 1.00 26.41 89 ALA V N 1
ATOM 648 C CA . ALA A 1 89 ? 2.066 5.182 13.590 1.00 25.28 89 ALA V CA 1
ATOM 649 C C . ALA A 1 89 ? 0.685 5.815 13.391 1.00 27.03 89 ALA V C 1
ATOM 650 O O . ALA A 1 89 ? 0.000 5.523 12.413 1.00 29.24 89 ALA V O 1
ATOM 652 N N . LEU A 1 90 ? 0.266 6.672 14.321 1.00 25.78 90 LEU V N 1
ATOM 653 C CA . LEU A 1 90 ? -1.023 7.349 14.175 1.00 27.79 90 LEU V CA 1
ATOM 654 C C . LEU A 1 90 ? -0.805 8.525 13.203 1.00 30.13 90 LEU V C 1
ATOM 655 O O . LEU A 1 90 ? -0.073 9.488 13.495 1.00 25.35 90 LEU V O 1
ATOM 660 N N . THR A 1 91 ? -1.450 8.423 12.042 1.00 32.35 91 THR V N 1
ATOM 661 C CA . THR A 1 91 ? -1.300 9.392 10.955 1.00 30.39 91 THR V CA 1
ATOM 662 C C . THR A 1 91 ? -2.609 9.966 10.439 1.00 34.25 91 THR V C 1
ATOM 663 O O . THR A 1 91 ? -3.676 9.437 10.737 1.00 31.35 91 THR V O 1
ATOM 667 N N . MET A 1 92 ? -2.514 11.049 9.665 1.00 35.89 92 MET V N 1
ATOM 668 C CA . MET A 1 92 ? -3.683 11.683 9.055 1.00 40.58 92 MET V CA 1
ATOM 669 C C . MET A 1 92 ? -3.530 11.469 7.549 1.00 46.18 92 MET V C 1
ATOM 670 O O . MET A 1 92 ? -2.828 12.219 6.858 1.00 44.06 92 MET V O 1
ATOM 675 N N . ASP A 1 93 ? -4.190 10.417 7.070 1.00 53.38 93 ASP V N 1
ATOM 676 C CA . ASP A 1 93 ? -4.153 9.982 5.672 1.00 62.36 93 ASP V CA 1
ATOM 677 C C . ASP A 1 93 ? -4.477 11.013 4.585 1.00 63.61 93 ASP V C 1
ATOM 678 O O . ASP A 1 93 ? -4.479 10.681 3.398 1.00 63.32 93 ASP V O 1
ATOM 683 N N . GLY A 1 94 ? -4.725 12.258 4.978 1.00 66.48 94 GLY V N 1
ATOM 684 C CA . GLY A 1 94 ? -5.073 13.274 4.002 1.00 66.12 94 GLY V CA 1
ATOM 685 C C . GLY A 1 94 ? -6.589 13.311 3.935 1.00 67.47 94 GLY V C 1
ATOM 686 O O . GLY A 1 94 ? -7.183 13.873 3.004 1.00 66.93 94 GLY V O 1
ATOM 687 N N . LYS A 1 95 ? -7.206 12.697 4.946 1.00 66.76 95 LYS V N 1
ATOM 688 C CA . LYS A 1 95 ? -8.657 12.617 5.063 1.00 66.62 95 LYS V CA 1
ATOM 689 C C . LYS A 1 95 ? -9.112 12.285 6.491 1.00 64.82 95 LYS V C 1
ATOM 690 O O . LYS A 1 95 ? -9.901 13.028 7.072 1.00 62.42 95 LYS V O 1
ATOM 696 N N . GLN A 1 96 ? -8.626 11.172 7.049 1.00 64.33 96 GLN V N 1
ATOM 697 C CA . GLN A 1 96 ? -8.986 10.767 8.417 1.00 64.13 96 GLN V CA 1
ATOM 698 C C . GLN A 1 96 ? -7.837 10.143 9.223 1.00 60.10 96 GLN V C 1
ATOM 699 O O . GLN A 1 96 ? -6.837 9.711 8.649 1.00 62.48 96 GLN V O 1
ATOM 705 N N . ALA A 1 97 ? -7.992 10.101 10.550 1.00 53.99 97 ALA V N 1
ATOM 706 C CA . ALA A 1 97 ? -6.972 9.554 11.453 1.00 48.37 97 ALA V CA 1
ATOM 707 C C . ALA A 1 97 ? -6.875 8.038 11.381 1.00 48.38 97 ALA V C 1
ATOM 708 O O . ALA A 1 97 ? -7.869 7.327 11.567 1.00 46.35 97 ALA V O 1
ATOM 710 N N . ALA A 1 98 ? -5.662 7.545 11.139 1.00 44.39 98 ALA V N 1
ATOM 711 C CA . ALA A 1 98 ? -5.455 6.113 11.002 1.00 40.02 98 ALA V CA 1
ATOM 712 C C . ALA A 1 98 ? -4.078 5.582 11.390 1.00 35.95 98 ALA V C 1
ATOM 713 O O . ALA A 1 98 ? -3.056 6.251 11.286 1.00 30.64 98 ALA V O 1
ATOM 715 N N . TRP A 1 99 ? -4.101 4.337 11.829 1.00 34.78 99 TRP V N 1
ATOM 716 C CA . TRP A 1 99 ? -2.932 3.595 12.232 1.00 39.86 99 TRP V CA 1
ATOM 717 C C . TRP A 1 99 ? -2.332 3.108 10.920 1.00 38.62 99 TRP V C 1
ATOM 718 O O . TRP A 1 99 ? -2.882 2.215 10.273 1.00 33.89 99 TRP V O 1
ATOM 729 N N . ARG A 1 100 ? -1.207 3.694 10.530 1.00 37.07 100 ARG V N 1
ATOM 730 C CA . ARG A 1 100 ? -0.553 3.331 9.274 1.00 37.87 100 ARG V CA 1
ATOM 731 C C . ARG A 1 100 ? 0.957 3.169 9.410 1.00 32.38 100 ARG V C 1
ATOM 732 O O . ARG A 1 100 ? 1.583 3.798 10.261 1.00 29.85 100 ARG V O 1
ATOM 740 N N . PHE A 1 101 ? 1.530 2.339 8.541 1.00 27.67 101 PHE V N 1
ATOM 741 C CA . PHE A 1 101 ? 2.961 2.066 8.515 1.00 23.57 101 PHE V CA 1
ATOM 742 C C . PHE A 1 101 ? 3.729 3.188 7.815 1.00 23.23 101 PHE V C 1
ATOM 743 O O . PHE A 1 101 ? 3.518 3.434 6.642 1.00 26.61 101 PHE V O 1
ATOM 751 N N . ILE A 1 102 ? 4.621 3.866 8.522 1.00 26.52 102 ILE V N 1
ATOM 752 C CA . ILE A 1 102 ? 5.412 4.938 7.905 1.00 28.19 102 ILE V CA 1
ATOM 753 C C . ILE A 1 102 ? 6.897 4.581 7.777 1.00 26.72 102 ILE V C 1
ATOM 754 O O . ILE A 1 102 ? 7.421 3.751 8.524 1.00 25.97 102 ILE V O 1
ATOM 759 N N . ARG A 1 103 ? 7.570 5.218 6.829 1.00 22.11 103 ARG V N 1
ATOM 760 C CA . ARG A 1 103 ? 8.986 4.964 6.603 1.00 25.87 103 ARG V CA 1
ATOM 761 C C . ARG A 1 103 ? 9.917 5.843 7.477 1.00 28.29 103 ARG V C 1
ATOM 762 O O . ARG A 1 103 ? 9.829 7.077 7.446 1.00 28.57 103 ARG V O 1
ATOM 770 N N . ILE A 1 104 ? 10.794 5.202 8.262 1.00 30.96 104 ILE V N 1
ATOM 771 C CA . ILE A 1 104 ? 11.754 5.911 9.130 1.00 30.73 104 ILE V CA 1
ATOM 772 C C . ILE A 1 104 ? 13.171 5.338 8.995 1.00 31.25 104 ILE V C 1
ATOM 773 O O . ILE A 1 104 ? 13.355 4.169 8.646 1.00 33.21 104 ILE V O 1
ATOM 778 N N . ASP A 1 105 ? 14.179 6.160 9.257 1.00 27.37 105 ASP V N 1
ATOM 779 C CA . ASP A 1 105 ? 15.557 5.688 9.160 1.00 27.65 105 ASP V CA 1
ATOM 780 C C . ASP A 1 105 ? 15.738 4.579 10.164 1.00 23.89 105 ASP V C 1
ATOM 781 O O . ASP A 1 105 ? 15.214 4.666 11.269 1.00 22.89 105 ASP V O 1
ATOM 786 N N . THR A 1 106 ? 16.486 3.544 9.800 1.00 21.73 106 THR V N 1
ATOM 787 C CA . THR A 1 106 ? 16.664 2.434 10.722 1.00 24.23 106 THR V CA 1
ATOM 788 C C . THR A 1 106 ? 18.053 1.799 10.795 1.00 22.19 106 THR V C 1
ATOM 789 O O . THR A 1 106 ? 18.332 1.001 11.696 1.00 24.96 106 THR V O 1
ATOM 793 N N . ALA A 1 107 ? 18.916 2.149 9.855 1.00 22.97 107 ALA V N 1
ATOM 794 C CA . ALA A 1 107 ? 20.266 1.603 9.830 1.00 22.22 107 ALA V CA 1
ATOM 795 C C . ALA A 1 107 ? 21.137 2.335 8.819 1.00 21.84 107 ALA V C 1
ATOM 796 O O . ALA A 1 107 ? 20.675 3.218 8.099 1.00 20.16 107 ALA V O 1
ATOM 798 N N . CYS A 1 108 ? 22.413 1.975 8.784 1.00 23.70 108 CYS V N 1
ATOM 799 C CA . CYS A 1 108 ? 23.339 2.577 7.836 1.00 23.76 108 CYS V CA 1
ATOM 800 C C . CYS A 1 108 ? 24.157 1.427 7.245 1.00 24.14 108 CYS V C 1
ATOM 801 O O . CYS A 1 108 ? 24.903 0.761 7.963 1.00 21.37 108 CYS V O 1
ATOM 804 N N . VAL A 1 109 ? 24.004 1.194 5.940 1.00 22.42 109 VAL V N 1
ATOM 805 C CA . VAL A 1 109 ? 24.706 0.110 5.263 1.00 21.90 109 VAL V CA 1
ATOM 806 C C . VAL A 1 109 ? 25.656 0.535 4.150 1.00 24.95 109 VAL V C 1
ATOM 807 O O . VAL A 1 109 ? 25.624 1.668 3.664 1.00 24.03 109 VAL V O 1
ATOM 811 N N . CYS A 1 110 ? 26.489 -0.420 3.744 1.00 26.44 110 CYS V N 1
ATOM 812 C CA . CYS A 1 110 ? 27.479 -0.222 2.700 1.00 27.08 110 CYS V CA 1
ATOM 813 C C . CYS A 1 110 ? 26.962 -0.697 1.362 1.00 24.07 110 CYS V C 1
ATOM 814 O O . CYS A 1 110 ? 26.424 -1.801 1.285 1.00 23.27 110 CYS V O 1
ATOM 817 N N . VAL A 1 111 ? 27.152 0.125 0.324 1.00 28.98 111 VAL V N 1
ATOM 818 C CA . VAL A 1 111 ? 26.735 -0.177 -1.068 1.00 30.09 111 VAL V CA 1
ATOM 819 C C . VAL A 1 111 ? 27.937 -0.415 -2.004 1.00 29.26 111 VAL V C 1
ATOM 820 O O . VAL A 1 111 ? 28.800 0.448 -2.165 1.00 27.04 111 VAL V O 1
ATOM 824 N N . LEU A 1 112 ? 27.960 -1.583 -2.638 1.00 31.72 112 LEU V N 1
ATOM 825 C CA . LEU A 1 112 ? 29.030 -1.980 -3.554 1.00 29.47 112 LEU V CA 1
ATOM 826 C C . LEU A 1 112 ? 28.717 -1.692 -5.033 1.00 31.98 112 LEU V C 1
ATOM 827 O O . LEU A 1 112 ? 27.572 -1.774 -5.471 1.00 37.00 112 LEU V O 1
ATOM 832 N N . SER A 1 113 ? 29.745 -1.368 -5.803 1.00 33.79 113 SER V N 1
ATOM 833 C CA . SER A 1 113 ? 29.590 -1.123 -7.232 1.00 36.17 113 SER V CA 1
ATOM 834 C C . SER A 1 113 ? 30.948 -1.456 -7.853 1.00 35.76 113 SER V C 1
ATOM 835 O O . SER A 1 113 ? 31.983 -0.946 -7.422 1.00 31.30 113 SER V O 1
ATOM 838 N N . ARG A 1 114 ? 30.947 -2.340 -8.845 1.00 39.85 114 ARG V N 1
ATOM 839 C CA . ARG A 1 114 ? 32.190 -2.758 -9.484 1.00 38.60 114 ARG V CA 1
ATOM 840 C C . ARG A 1 114 ? 33.002 -1.669 -10.156 1.00 40.91 114 ARG V C 1
ATOM 841 O O . ARG A 1 114 ? 32.472 -0.630 -10.571 1.00 35.97 114 ARG V O 1
ATOM 849 N N . LYS A 1 115 ? 34.303 -1.942 -10.247 1.00 44.94 115 LYS V N 1
ATOM 850 C CA . LYS A 1 115 ? 35.274 -1.066 -10.892 1.00 46.53 115 LYS V CA 1
ATOM 851 C C . LYS A 1 115 ? 35.690 -1.775 -12.181 1.00 46.32 115 LYS V C 1
ATOM 852 O O . LYS A 1 115 ? 35.312 -1.373 -13.277 1.00 47.25 115 LYS V O 1
ATOM 858 N N . SER B 1 2 ? 19.977 -13.439 -17.519 1.00 65.71 2 SER W N 1
ATOM 859 C CA . SER B 1 2 ? 21.006 -12.935 -16.561 1.00 67.84 2 SER W CA 1
ATOM 860 C C . SER B 1 2 ? 22.162 -12.294 -17.313 1.00 67.46 2 SER W C 1
ATOM 861 O O . SER B 1 2 ? 23.267 -12.144 -16.782 1.00 67.22 2 SER W O 1
ATOM 864 N N . SER B 1 3 ? 21.903 -11.925 -18.559 1.00 65.93 3 SER W N 1
ATOM 865 C CA . SER B 1 3 ? 22.925 -11.292 -19.375 1.00 61.90 3 SER W CA 1
ATOM 866 C C . SER B 1 3 ? 22.764 -9.769 -19.336 1.00 56.44 3 SER W C 1
ATOM 867 O O . SER B 1 3 ? 23.491 -9.045 -20.022 1.00 57.63 3 SER W O 1
ATOM 870 N N . HIS B 1 4 ? 21.820 -9.281 -18.528 1.00 45.62 4 HIS W N 1
ATOM 871 C CA . HIS B 1 4 ? 21.595 -7.847 -18.443 1.00 32.60 4 HIS W CA 1
ATOM 872 C C . HIS B 1 4 ? 22.770 -7.166 -17.792 1.00 28.42 4 HIS W C 1
ATOM 873 O O . HIS B 1 4 ? 23.316 -7.639 -16.800 1.00 33.91 4 HIS W O 1
ATOM 880 N N . PRO B 1 5 ? 23.186 -6.038 -18.361 1.00 26.85 5 PRO W N 1
AT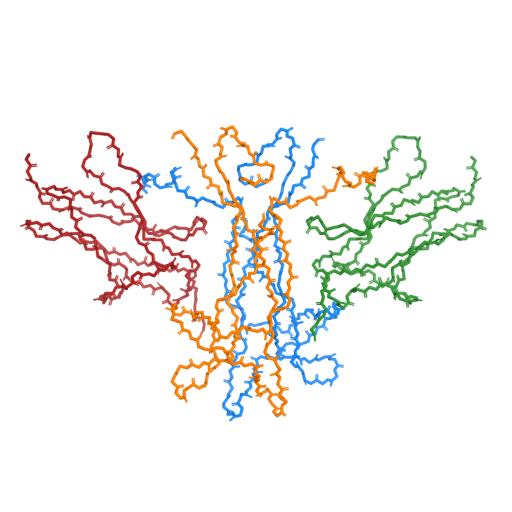OM 881 C CA . PRO B 1 5 ? 24.316 -5.263 -17.850 1.00 27.61 5 PRO W CA 1
ATOM 882 C C . PRO B 1 5 ? 24.256 -5.023 -16.353 1.00 30.44 5 PRO W C 1
ATOM 883 O O . PRO B 1 5 ? 25.279 -5.082 -15.676 1.00 34.04 5 PRO W O 1
ATOM 887 N N . ILE B 1 6 ? 23.058 -4.747 -15.846 1.00 29.76 6 ILE W N 1
ATOM 888 C CA . ILE B 1 6 ? 22.863 -4.482 -14.425 1.00 24.83 6 ILE W CA 1
ATOM 889 C C . ILE B 1 6 ? 23.389 -5.588 -13.516 1.00 27.62 6 ILE W C 1
ATOM 890 O O . ILE B 1 6 ? 23.816 -5.322 -12.389 1.00 26.11 6 ILE W O 1
ATOM 895 N N . PHE B 1 7 ? 23.359 -6.827 -13.992 1.00 25.97 7 PHE W N 1
ATOM 896 C CA . PHE B 1 7 ? 23.863 -7.919 -13.181 1.00 29.27 7 PHE W CA 1
ATOM 897 C C . PHE B 1 7 ? 25.351 -7.738 -12.984 1.00 32.15 7 PHE W C 1
ATOM 898 O O . PHE B 1 7 ? 25.974 -8.442 -12.205 1.00 36.31 7 PHE W O 1
ATOM 906 N N . HIS B 1 8 ? 25.915 -6.764 -13.680 1.00 34.28 8 HIS W N 1
ATOM 907 C CA . HIS B 1 8 ? 27.332 -6.489 -13.568 1.00 35.25 8 HIS W CA 1
ATOM 908 C C . HIS B 1 8 ? 27.622 -5.055 -13.072 1.00 31.84 8 HIS W C 1
ATOM 909 O O . HIS B 1 8 ? 28.446 -4.845 -12.179 1.00 36.86 8 HIS W O 1
ATOM 916 N N . ARG B 1 9 ? 26.919 -4.075 -13.618 1.00 28.48 9 ARG W N 1
ATOM 917 C CA . ARG B 1 9 ? 27.143 -2.685 -13.246 1.00 28.15 9 ARG W CA 1
ATOM 918 C C . ARG B 1 9 ? 26.187 -2.116 -12.211 1.00 27.57 9 ARG W C 1
ATOM 919 O O . ARG B 1 9 ? 26.163 -0.900 -12.004 1.00 30.49 9 ARG W O 1
ATOM 927 N N . GLY B 1 10 ? 25.404 -2.992 -11.575 1.00 32.59 10 GLY W N 1
ATOM 928 C CA . GLY B 1 10 ? 24.429 -2.574 -10.576 1.00 25.99 10 GLY W CA 1
ATOM 929 C C . GLY B 1 10 ? 25.008 -2.289 -9.202 1.00 28.95 10 GLY W C 1
ATOM 930 O O . GLY B 1 10 ? 26.178 -2.573 -8.927 1.00 28.15 10 GLY W O 1
ATOM 931 N N . GLU B 1 11 ? 24.190 -1.700 -8.337 1.00 23.12 11 GLU W N 1
ATOM 932 C CA . GLU B 1 11 ? 24.624 -1.398 -6.988 1.00 23.18 11 GLU W CA 1
ATOM 933 C C . GLU B 1 11 ? 24.212 -2.595 -6.137 1.00 23.90 11 GLU W C 1
ATOM 934 O O . GLU B 1 11 ? 23.034 -2.965 -6.083 1.00 22.97 11 GLU W O 1
ATOM 940 N N . PHE B 1 12 ? 25.203 -3.210 -5.503 1.00 24.98 12 PHE W N 1
ATOM 941 C CA . PHE B 1 12 ? 24.985 -4.396 -4.690 1.00 28.01 12 PHE W CA 1
ATOM 942 C C . PHE B 1 12 ? 25.077 -4.140 -3.203 1.00 28.85 12 PHE W C 1
ATOM 943 O O . PHE B 1 12 ? 25.651 -3.145 -2.760 1.00 27.76 12 PHE W O 1
ATOM 951 N N . SER B 1 13 ? 24.500 -5.065 -2.443 1.00 28.26 13 SER W N 1
ATOM 952 C CA . SER B 1 13 ? 24.509 -5.010 -0.990 1.00 26.21 13 SER W CA 1
ATOM 953 C C . SER B 1 13 ? 25.796 -5.676 -0.549 1.00 24.95 13 SER W C 1
ATOM 954 O O . SER B 1 13 ? 26.306 -6.554 -1.235 1.00 26.71 13 SER W O 1
ATOM 957 N N . VAL B 1 14 ? 26.307 -5.260 0.601 1.00 25.09 14 VAL W N 1
ATOM 958 C CA . VAL B 1 14 ? 27.515 -5.841 1.149 1.00 22.92 14 VAL W CA 1
ATOM 959 C C . VAL B 1 14 ? 27.023 -7.095 1.861 1.00 25.43 14 VAL W C 1
ATOM 960 O O . VAL B 1 14 ? 27.675 -8.140 1.882 1.00 22.19 14 VAL W O 1
ATOM 964 N N . CYS B 1 15 ? 25.824 -6.976 2.412 1.00 26.50 15 CYS W N 1
ATOM 965 C CA . CYS B 1 15 ? 25.175 -8.071 3.114 1.00 27.23 15 CYS W CA 1
ATOM 966 C C . CYS B 1 15 ? 23.754 -8.173 2.605 1.00 25.99 15 CYS W C 1
ATOM 967 O O . CYS B 1 15 ? 23.052 -7.163 2.497 1.00 21.99 15 CYS W O 1
ATOM 970 N N . ASP B 1 16 ? 23.332 -9.396 2.304 1.00 27.56 16 ASP W N 1
ATOM 971 C CA . ASP B 1 16 ? 21.988 -9.620 1.794 1.00 33.06 16 ASP W CA 1
ATOM 972 C C . ASP B 1 16 ? 20.948 -9.870 2.890 1.00 31.42 16 ASP W C 1
ATOM 973 O O . ASP B 1 16 ? 21.176 -10.623 3.840 1.00 26.63 16 ASP W O 1
ATOM 978 N N . SER B 1 17 ? 19.803 -9.215 2.729 1.00 28.31 17 SER W N 1
ATOM 979 C CA . SER B 1 17 ? 18.714 -9.303 3.676 1.00 24.86 17 SER W CA 1
ATOM 980 C C . SER B 1 17 ? 17.418 -9.762 3.030 1.00 26.34 17 SER W C 1
ATOM 981 O O . SER B 1 17 ? 17.309 -9.914 1.814 1.00 25.31 17 SER W O 1
ATOM 984 N N . VAL B 1 18 ? 16.429 -9.978 3.876 1.00 25.73 18 VAL W N 1
ATOM 985 C CA . VAL B 1 18 ? 15.119 -10.385 3.428 1.00 25.80 18 VAL W CA 1
ATOM 986 C C . VAL B 1 18 ? 14.187 -9.638 4.366 1.00 26.57 18 VAL W C 1
ATOM 987 O O . VAL B 1 18 ? 14.522 -9.455 5.545 1.00 23.70 18 VAL W O 1
ATOM 991 N N . SER B 1 19 ? 13.052 -9.174 3.833 1.00 27.68 19 SER W N 1
ATOM 992 C CA . SER B 1 19 ? 12.037 -8.429 4.605 1.00 28.12 19 SER W CA 1
ATOM 993 C C . SER B 1 19 ? 10.690 -9.152 4.635 1.00 25.33 19 SER W C 1
ATOM 994 O O . SER B 1 19 ? 10.179 -9.600 3.611 1.00 28.15 19 SER W O 1
ATOM 997 N N . VAL B 1 20 ? 10.105 -9.246 5.817 1.00 26.29 20 VAL W N 1
ATOM 998 C CA . VAL B 1 20 ? 8.834 -9.922 5.948 1.00 27.18 20 VAL W CA 1
ATOM 999 C C . VAL B 1 20 ? 7.977 -9.246 6.994 1.00 26.00 20 VAL W C 1
ATOM 1000 O O . VAL B 1 20 ? 8.466 -8.472 7.819 1.00 23.26 20 VAL W O 1
ATOM 1004 N N . TRP B 1 21 ? 6.686 -9.549 6.947 1.00 28.20 21 TRP W N 1
ATOM 1005 C CA . TRP B 1 21 ? 5.742 -9.022 7.911 1.00 24.62 21 TRP W CA 1
ATOM 1006 C C . TRP B 1 21 ? 5.672 -10.112 8.961 1.00 23.82 21 TRP W C 1
ATOM 1007 O O . TRP B 1 21 ? 5.392 -11.262 8.640 1.00 24.41 21 TRP W O 1
ATOM 1018 N N . VAL B 1 22 ? 5.952 -9.774 10.210 1.00 23.34 22 VAL W N 1
ATOM 1019 C CA . VAL B 1 22 ? 5.901 -10.774 11.257 1.00 27.23 22 VAL W CA 1
ATOM 1020 C C . VAL B 1 22 ? 4.629 -10.515 12.048 1.00 30.48 22 VAL W C 1
ATOM 1021 O O . VAL B 1 22 ? 4.417 -9.417 12.562 1.00 31.34 22 VAL W O 1
ATOM 1025 N N . GLY B 1 23 ? 3.766 -11.527 12.112 1.00 34.98 23 GLY W N 1
ATOM 1026 C CA . GLY B 1 23 ? 2.509 -11.379 12.819 1.00 38.43 23 GLY W CA 1
ATOM 1027 C C . GLY B 1 23 ? 2.240 -12.458 13.842 1.00 39.85 23 GLY W C 1
ATOM 1028 O O . GLY B 1 23 ? 1.194 -12.467 14.482 1.00 41.83 23 GLY W O 1
ATOM 1029 N N . ASP B 1 24 ? 3.178 -13.373 14.013 1.00 42.55 24 ASP W N 1
ATOM 1030 C CA . ASP B 1 24 ? 2.983 -14.437 14.982 1.00 47.71 24 ASP W CA 1
ATOM 1031 C C . ASP B 1 24 ? 3.892 -14.243 16.182 1.00 46.92 24 ASP W C 1
ATOM 1032 O O . ASP B 1 24 ? 4.068 -15.160 16.979 1.00 49.06 24 ASP W O 1
ATOM 1037 N N . LYS B 1 25 ? 4.466 -13.050 16.308 1.00 43.01 25 LYS W N 1
ATOM 1038 C CA . LYS B 1 25 ? 5.360 -12.748 17.417 1.00 39.03 25 LYS W CA 1
ATOM 1039 C C . LYS B 1 25 ? 4.615 -12.782 18.771 1.00 42.11 25 LYS W C 1
ATOM 1040 O O . LYS B 1 25 ? 3.604 -12.080 18.966 1.00 36.52 25 LYS W O 1
ATOM 1046 N N . THR B 1 26 ? 5.126 -13.604 19.696 1.00 39.92 26 THR W N 1
ATOM 1047 C CA . THR B 1 26 ? 4.525 -13.771 21.023 1.00 39.84 26 THR W CA 1
ATOM 1048 C C . THR B 1 26 ? 5.380 -13.233 22.160 1.00 37.29 26 THR W C 1
ATOM 1049 O O . THR B 1 26 ? 4.867 -12.730 23.148 1.00 37.49 26 THR W O 1
ATOM 1053 N N . THR B 1 27 ? 6.689 -13.349 22.025 1.00 38.73 27 THR W N 1
ATOM 1054 C CA . THR B 1 27 ? 7.592 -12.850 23.046 1.00 39.14 27 THR W CA 1
ATOM 1055 C C . THR B 1 27 ? 8.590 -11.904 22.403 1.00 38.92 27 THR W C 1
ATOM 1056 O O . THR B 1 27 ? 8.772 -11.915 21.192 1.00 36.01 27 THR W O 1
ATOM 1060 N N . ALA B 1 28 ? 9.239 -11.089 23.223 1.00 39.20 28 ALA W N 1
ATOM 1061 C CA . ALA B 1 28 ? 10.222 -10.132 22.742 1.00 32.25 28 ALA W CA 1
ATOM 1062 C C . ALA B 1 28 ? 10.929 -9.620 23.973 1.00 32.80 28 ALA W C 1
ATOM 1063 O O . ALA B 1 28 ? 10.561 -9.979 25.081 1.00 32.75 28 ALA W O 1
ATOM 1065 N N . THR B 1 29 ? 11.958 -8.803 23.790 1.00 34.49 29 THR W N 1
ATOM 1066 C CA . THR B 1 29 ? 12.658 -8.245 24.936 1.00 33.69 29 THR W CA 1
ATOM 1067 C C . THR B 1 29 ? 12.486 -6.742 24.843 1.00 26.93 29 THR W C 1
ATOM 1068 O O . THR B 1 29 ? 12.601 -6.174 23.768 1.00 21.58 29 THR W O 1
ATOM 1072 N N . ASP B 1 30 ? 12.184 -6.109 25.971 1.00 26.15 30 ASP W N 1
ATOM 1073 C CA . ASP B 1 30 ? 11.962 -4.679 25.983 1.00 28.95 30 ASP W CA 1
ATOM 1074 C C . ASP B 1 30 ? 13.232 -3.840 26.036 1.00 30.63 30 ASP W C 1
ATOM 1075 O O . ASP B 1 30 ? 14.347 -4.357 25.942 1.00 32.54 30 ASP W O 1
ATOM 1080 N N . ILE B 1 31 ? 13.038 -2.535 26.182 1.00 27.40 31 ILE W N 1
ATOM 1081 C CA . ILE B 1 31 ? 14.126 -1.582 26.241 1.00 25.66 31 ILE W CA 1
ATOM 1082 C C . ILE B 1 31 ? 15.031 -1.820 27.439 1.00 31.48 31 ILE W C 1
ATOM 1083 O O . ILE B 1 31 ? 16.172 -1.346 27.481 1.00 34.15 31 ILE W O 1
ATOM 1088 N N . LYS B 1 32 ? 14.519 -2.548 28.421 1.00 30.11 32 LYS W N 1
ATOM 1089 C CA . LYS B 1 32 ? 15.308 -2.838 29.598 1.00 32.39 32 LYS W CA 1
ATOM 1090 C C . LYS B 1 32 ? 15.980 -4.202 29.483 1.00 30.60 32 LYS W C 1
ATOM 1091 O O . LYS B 1 32 ? 16.707 -4.616 30.370 1.00 35.78 32 LYS W O 1
ATOM 1097 N N . GLY B 1 33 ? 15.739 -4.901 28.384 1.00 30.16 33 GLY W N 1
ATOM 1098 C CA . GLY B 1 33 ? 16.356 -6.198 28.199 1.00 30.15 33 GLY W CA 1
ATOM 1099 C C . GLY B 1 33 ? 15.569 -7.339 28.804 1.00 33.10 33 GLY W C 1
ATOM 1100 O O . GLY B 1 33 ? 16.042 -8.470 28.818 1.00 35.35 33 GLY W O 1
ATOM 1101 N N . LYS B 1 34 ? 14.369 -7.047 29.296 1.00 35.06 34 LYS W N 1
ATOM 1102 C CA . LYS B 1 34 ? 13.512 -8.057 29.908 1.00 31.73 34 LYS W CA 1
ATOM 1103 C C . LYS B 1 34 ? 12.580 -8.747 28.943 1.00 28.71 34 LYS W C 1
ATOM 1104 O O . LYS B 1 34 ? 11.922 -8.107 28.136 1.00 26.37 34 LYS W O 1
ATOM 1110 N N . GLU B 1 35 ? 12.509 -10.065 29.056 1.00 30.87 35 GLU W N 1
ATOM 1111 C CA . GLU B 1 35 ? 11.653 -10.855 28.198 1.00 37.43 35 GLU W CA 1
ATOM 1112 C C . GLU B 1 35 ? 10.199 -10.572 28.520 1.00 38.01 35 GLU W C 1
ATOM 1113 O O . GLU B 1 35 ? 9.727 -10.890 29.608 1.00 37.21 35 GLU W O 1
ATOM 1119 N N . VAL B 1 36 ? 9.487 -9.975 27.574 1.00 38.12 36 VAL W N 1
ATOM 1120 C CA . VAL B 1 36 ? 8.078 -9.663 27.777 1.00 39.16 36 VAL W CA 1
ATOM 1121 C C . VAL B 1 36 ? 7.161 -10.323 26.743 1.00 40.23 36 VAL W C 1
ATOM 1122 O O . VAL B 1 36 ? 7.612 -10.786 25.692 1.00 41.51 36 VAL W O 1
ATOM 1126 N N . MET B 1 37 ? 5.869 -10.362 27.056 1.00 41.27 37 MET W N 1
ATOM 1127 C CA . MET B 1 37 ? 4.876 -10.966 26.176 1.00 40.17 37 MET W CA 1
ATOM 1128 C C . MET B 1 37 ? 4.285 -9.962 25.205 1.00 36.40 37 MET W C 1
ATOM 1129 O O . MET B 1 37 ? 3.935 -8.839 25.569 1.00 29.82 37 MET W O 1
ATOM 1134 N N . VAL B 1 38 ? 4.173 -10.387 23.959 1.00 32.54 38 VAL W N 1
ATOM 1135 C CA . VAL B 1 38 ? 3.640 -9.546 22.905 1.00 33.49 38 VAL W CA 1
ATOM 1136 C C . VAL B 1 38 ? 2.238 -10.023 22.558 1.00 37.69 38 VAL W C 1
ATOM 1137 O O . VAL B 1 38 ? 2.056 -11.186 22.177 1.00 39.87 38 VAL W O 1
ATOM 1141 N N . LEU B 1 39 ? 1.250 -9.140 22.702 1.00 38.68 39 LEU W N 1
ATOM 1142 C CA . LEU B 1 39 ? -0.127 -9.499 22.364 1.00 40.80 39 LEU W CA 1
ATOM 1143 C C . LEU B 1 39 ? -0.313 -9.586 20.832 1.00 42.93 39 LEU W C 1
ATOM 1144 O O . LEU B 1 39 ? 0.529 -9.106 20.056 1.00 45.14 39 LEU W O 1
ATOM 1149 N N . GLY B 1 40 ? -1.412 -10.192 20.393 1.00 40.52 40 GLY W N 1
ATOM 1150 C CA . GLY B 1 40 ? -1.652 -10.325 18.962 1.00 41.08 40 GLY W CA 1
ATOM 1151 C C . GLY B 1 40 ? -2.569 -9.277 18.356 1.00 40.61 40 GLY W C 1
ATOM 1152 O O . GLY B 1 40 ? -2.698 -9.186 17.136 1.00 41.14 40 GLY W O 1
ATOM 1153 N N . GLU B 1 41 ? -3.205 -8.481 19.207 1.00 42.24 41 GLU W N 1
ATOM 1154 C CA . GLU B 1 41 ? -4.116 -7.442 18.754 1.00 43.61 41 GLU W CA 1
ATOM 1155 C C . GLU B 1 41 ? -3.953 -6.264 19.684 1.00 40.71 41 GLU W C 1
ATOM 1156 O O . GLU B 1 41 ? -3.419 -6.412 20.771 1.00 40.99 41 GLU W O 1
ATOM 1162 N N . VAL B 1 42 ? -4.431 -5.099 19.270 1.00 42.12 42 VAL W N 1
ATOM 1163 C CA . VAL B 1 42 ? -4.312 -3.904 20.093 1.00 43.01 42 VAL W CA 1
ATOM 1164 C C . VAL B 1 42 ? -5.476 -2.983 19.778 1.00 43.69 42 VAL W C 1
ATOM 1165 O O . VAL B 1 42 ? -5.970 -2.979 18.664 1.00 42.29 42 VAL W O 1
ATOM 1169 N N . ASN B 1 43 ? -5.923 -2.211 20.760 1.00 50.31 43 ASN W N 1
ATOM 1170 C CA . ASN B 1 43 ? -7.052 -1.309 20.554 1.00 56.85 43 ASN W CA 1
ATOM 1171 C C . ASN B 1 43 ? -6.640 0.162 20.421 1.00 58.20 43 ASN W C 1
ATOM 1172 O O . ASN B 1 43 ? -6.493 0.877 21.411 1.00 58.56 43 ASN W O 1
ATOM 1177 N N . ILE B 1 44 ? -6.462 0.603 19.181 1.00 59.24 44 ILE W N 1
ATOM 1178 C CA . ILE B 1 44 ? -6.085 1.979 18.893 1.00 61.82 44 ILE W CA 1
ATOM 1179 C C . ILE B 1 44 ? -7.362 2.739 18.572 1.00 62.97 44 ILE W C 1
ATOM 1180 O O . ILE B 1 44 ? -7.910 2.616 17.473 1.00 60.09 44 ILE W O 1
ATOM 1185 N N . ASN B 1 45 ? -7.847 3.499 19.550 1.00 66.28 45 ASN W N 1
ATOM 1186 C CA . ASN B 1 45 ? -9.055 4.303 19.387 1.00 66.35 45 ASN W CA 1
ATOM 1187 C C . ASN B 1 45 ? -10.287 3.530 18.906 1.00 64.07 45 ASN W C 1
ATOM 1188 O O . ASN B 1 45 ? -10.854 3.842 17.858 1.00 62.97 45 ASN W O 1
ATOM 1193 N N . ASN B 1 46 ? -10.700 2.526 19.671 1.00 64.04 46 ASN W N 1
ATOM 1194 C CA . ASN B 1 46 ? -11.886 1.736 19.325 1.00 65.03 46 ASN W CA 1
ATOM 1195 C C . ASN B 1 46 ? -11.688 0.838 18.109 1.00 64.75 46 ASN W C 1
ATOM 1196 O O . ASN B 1 46 ? -12.609 0.124 17.697 1.00 67.38 46 ASN W O 1
ATOM 1201 N N . SER B 1 47 ? -10.500 0.879 17.523 1.00 62.67 47 SER W N 1
ATOM 1202 C CA . SER B 1 47 ? -10.227 0.049 16.364 1.00 57.77 47 SER W CA 1
ATOM 1203 C C . SER B 1 47 ? -9.264 -1.074 16.700 1.00 53.94 47 SER W C 1
ATOM 1204 O O . SER B 1 47 ? -8.079 -0.859 16.939 1.00 52.27 47 SER W O 1
ATOM 1207 N N . VAL B 1 48 ? -9.802 -2.280 16.722 1.00 49.81 48 VAL W N 1
ATOM 1208 C CA . VAL B 1 48 ? -9.033 -3.464 17.024 1.00 47.93 48 VAL W CA 1
ATOM 1209 C C . VAL B 1 48 ? -8.014 -3.724 15.916 1.00 52.41 48 VAL W C 1
ATOM 1210 O O . VAL B 1 48 ? -8.383 -3.835 14.752 1.00 57.56 48 VAL W O 1
ATOM 1214 N N . PHE B 1 49 ? -6.735 -3.826 16.281 1.00 54.33 49 PHE W N 1
ATOM 1215 C CA . PHE B 1 49 ? -5.655 -4.074 15.316 1.00 50.96 49 PHE W CA 1
ATOM 1216 C C . PHE B 1 49 ? -4.890 -5.365 15.606 1.00 48.39 49 PHE W C 1
ATOM 1217 O O . PHE B 1 49 ? -4.659 -5.720 16.763 1.00 48.83 49 PHE W O 1
ATOM 1225 N N . LYS B 1 50 ? -4.511 -6.077 14.549 1.00 44.17 50 LYS W N 1
ATOM 1226 C CA . LYS B 1 50 ? -3.736 -7.304 14.701 1.00 42.25 50 LYS W CA 1
ATOM 1227 C C . LYS B 1 50 ? -2.292 -6.798 14.719 1.00 43.34 50 LYS W C 1
ATOM 1228 O O . LYS B 1 50 ? -1.893 -6.068 13.808 1.00 47.09 50 LYS W O 1
ATOM 1234 N N . GLN B 1 51 ? -1.518 -7.150 15.747 1.00 39.24 51 GLN W N 1
ATOM 1235 C CA . GLN B 1 51 ? -0.148 -6.667 15.832 1.00 36.86 51 GLN W CA 1
ATOM 1236 C C . GLN B 1 51 ? 0.792 -7.312 14.803 1.00 39.91 51 GLN W C 1
ATOM 1237 O O . GLN B 1 51 ? 1.028 -8.529 14.813 1.00 44.44 51 GLN W O 1
ATOM 1243 N N . TYR B 1 52 ? 1.315 -6.474 13.908 1.00 37.01 52 TYR W N 1
ATOM 1244 C CA . TYR B 1 52 ? 2.209 -6.897 12.825 1.00 35.76 52 TYR W CA 1
ATOM 1245 C C . TYR B 1 52 ? 3.503 -6.087 12.885 1.00 29.31 52 TYR W C 1
ATOM 1246 O O . TYR B 1 52 ? 3.496 -4.941 13.325 1.00 26.57 52 TYR W O 1
ATOM 1255 N N . PHE B 1 53 ? 4.605 -6.665 12.422 1.00 25.41 53 PHE W N 1
ATOM 1256 C CA . PHE B 1 53 ? 5.878 -5.953 12.426 1.00 26.27 53 PHE W CA 1
ATOM 1257 C C . PHE B 1 53 ? 6.649 -6.101 11.121 1.00 23.23 53 PHE W C 1
ATOM 1258 O O . PHE B 1 53 ? 6.666 -7.163 10.524 1.00 25.29 53 PHE W O 1
ATOM 1266 N N . PHE B 1 54 ? 7.291 -5.024 10.687 1.00 26.67 54 PHE W N 1
ATOM 1267 C CA . PHE B 1 54 ? 8.114 -5.085 9.498 1.00 27.08 54 PHE W CA 1
ATOM 1268 C C . PHE B 1 54 ? 9.508 -5.443 9.992 1.00 29.32 54 PHE W C 1
ATOM 1269 O O . PHE B 1 54 ? 10.141 -4.670 10.712 1.00 29.80 54 PHE W O 1
ATOM 1277 N N . GLU B 1 55 ? 9.981 -6.626 9.619 1.00 31.75 55 GLU W N 1
ATOM 1278 C CA . GLU B 1 55 ? 11.293 -7.057 10.053 1.00 32.58 55 GLU W CA 1
ATOM 1279 C C . GLU B 1 55 ? 12.213 -7.450 8.906 1.00 31.50 55 GLU W C 1
ATOM 1280 O O . GLU B 1 55 ? 11.790 -8.078 7.936 1.00 30.35 55 GLU W O 1
ATOM 1286 N N . THR B 1 56 ? 13.475 -7.049 9.039 1.00 28.09 56 THR W N 1
ATOM 1287 C CA . THR B 1 56 ? 14.515 -7.334 8.061 1.00 29.04 56 THR W CA 1
ATOM 1288 C C . THR B 1 56 ? 15.652 -8.049 8.778 1.00 30.35 56 THR W C 1
ATOM 1289 O O . THR B 1 56 ? 16.108 -7.614 9.833 1.00 25.83 56 THR W O 1
ATOM 1293 N N . LYS B 1 57 ? 16.095 -9.159 8.204 1.00 29.29 57 LYS W N 1
ATOM 1294 C CA . LYS B 1 57 ? 17.162 -9.934 8.802 1.00 27.35 57 LYS W CA 1
ATOM 1295 C C . LYS B 1 57 ? 18.087 -10.460 7.723 1.00 28.31 57 LYS W C 1
ATOM 1296 O O . LYS B 1 57 ? 17.727 -10.478 6.547 1.00 27.75 57 LYS W O 1
ATOM 1302 N N . CYS B 1 58 ? 19.276 -10.895 8.125 1.00 30.25 58 CYS W N 1
ATOM 1303 C CA . CYS B 1 58 ? 20.245 -11.434 7.174 1.00 32.87 58 CYS W CA 1
ATOM 1304 C C . CYS B 1 58 ? 19.653 -12.630 6.455 1.00 31.11 58 CYS W C 1
ATOM 1305 O O . CYS B 1 58 ? 18.991 -13.462 7.066 1.00 30.09 58 CYS W O 1
ATOM 1308 N N . ARG B 1 59 ? 19.899 -12.708 5.155 1.00 35.06 59 ARG W N 1
ATOM 1309 C CA . ARG B 1 59 ? 19.386 -13.791 4.337 1.00 42.67 59 ARG W CA 1
ATOM 1310 C C . ARG B 1 59 ? 20.009 -15.153 4.638 1.00 47.48 59 ARG W C 1
ATOM 1311 O O . ARG B 1 59 ? 19.758 -16.124 3.931 1.00 51.06 59 ARG W O 1
ATOM 1319 N N . ASP B 1 60 ? 20.822 -15.230 5.683 1.00 54.03 60 ASP W N 1
ATOM 1320 C CA . ASP B 1 60 ? 21.458 -16.490 6.050 1.00 63.02 60 ASP W CA 1
ATOM 1321 C C . ASP B 1 60 ? 21.818 -17.317 4.814 1.00 65.26 60 ASP W C 1
ATOM 1322 O O . ASP B 1 60 ? 22.984 -17.385 4.416 1.00 67.25 60 ASP W O 1
ATOM 1327 N N . GLY B 1 67 ? 31.727 -14.400 5.511 1.00 37.10 67 GLY W N 1
ATOM 1328 C CA . GLY B 1 67 ? 32.240 -13.028 5.191 1.00 38.27 67 GLY W CA 1
ATOM 1329 C C . GLY B 1 67 ? 31.339 -12.200 4.280 1.00 36.02 67 GLY W C 1
ATOM 1330 O O . GLY B 1 67 ? 30.588 -12.743 3.475 1.00 26.24 67 GLY W O 1
ATOM 1331 N N . CYS B 1 68 ? 31.422 -10.876 4.397 1.00 35.89 68 CYS W N 1
ATOM 1332 C CA . CYS B 1 68 ? 30.610 -9.988 3.575 1.00 34.44 68 CYS W CA 1
ATOM 1333 C C . CYS B 1 68 ? 31.216 -9.709 2.202 1.00 37.05 68 CYS W C 1
ATOM 1334 O O . CYS B 1 68 ? 32.424 -9.830 2.006 1.00 40.70 68 CYS W O 1
ATOM 1337 N N . ARG B 1 69 ? 30.357 -9.299 1.271 1.00 34.24 69 ARG W N 1
ATOM 1338 C CA . ARG B 1 69 ? 30.733 -9.001 -0.111 1.00 34.94 69 ARG W CA 1
ATOM 1339 C C . ARG B 1 69 ? 31.572 -7.749 -0.279 1.00 35.69 69 ARG W C 1
ATOM 1340 O O . ARG B 1 69 ? 31.310 -6.730 0.358 1.00 36.26 69 ARG W O 1
ATOM 1348 N N . GLY B 1 70 ? 32.575 -7.829 -1.150 1.00 35.43 70 GLY W N 1
ATOM 1349 C CA . GLY B 1 70 ? 33.434 -6.687 -1.413 1.00 35.75 70 GLY W CA 1
ATOM 1350 C C . GLY B 1 70 ? 34.514 -6.371 -0.391 1.00 36.30 70 GLY W C 1
ATOM 1351 O O . GLY B 1 70 ? 35.292 -5.431 -0.602 1.00 33.89 70 GLY W O 1
ATOM 1352 N N . ILE B 1 71 ? 34.575 -7.137 0.701 1.00 39.10 71 ILE W N 1
ATOM 1353 C CA . ILE B 1 71 ? 35.574 -6.909 1.764 1.00 39.63 71 ILE W CA 1
ATOM 1354 C C . ILE B 1 71 ? 36.985 -7.289 1.322 1.00 41.80 71 ILE W C 1
ATOM 1355 O O . ILE B 1 71 ? 37.167 -8.197 0.506 1.00 42.49 71 ILE W O 1
ATOM 1360 N N . ASP B 1 72 ? 37.982 -6.589 1.854 1.00 43.44 72 ASP W N 1
ATOM 1361 C CA . ASP B 1 72 ? 39.365 -6.916 1.531 1.00 44.70 72 ASP W CA 1
ATOM 1362 C C . ASP B 1 72 ? 39.696 -8.090 2.437 1.00 40.82 72 ASP W C 1
ATOM 1363 O O . ASP B 1 72 ? 40.110 -7.891 3.569 1.00 38.60 72 ASP W O 1
ATOM 1368 N N . SER B 1 73 ? 39.507 -9.307 1.943 1.00 40.88 73 SER W N 1
ATOM 1369 C CA . SER B 1 73 ? 39.751 -10.481 2.758 1.00 43.87 73 SER W CA 1
ATOM 1370 C C . SER B 1 73 ? 41.216 -10.760 3.038 1.00 49.37 73 SER W C 1
ATOM 1371 O O . SER B 1 73 ? 41.549 -11.637 3.840 1.00 48.66 73 SER W O 1
ATOM 1374 N N . LYS B 1 74 ? 42.103 -10.028 2.378 1.00 51.64 74 LYS W N 1
ATOM 1375 C CA . LYS B 1 74 ? 43.510 -10.216 2.654 1.00 53.85 74 LYS W CA 1
ATOM 1376 C C . LYS B 1 74 ? 43.713 -9.717 4.093 1.00 54.71 74 LYS W C 1
ATOM 1377 O O . LYS B 1 74 ? 44.280 -10.421 4.927 1.00 58.77 74 LYS W O 1
ATOM 1383 N N . HIS B 1 75 ? 43.200 -8.520 4.381 1.00 51.81 75 HIS W N 1
ATOM 1384 C CA . HIS B 1 75 ? 43.329 -7.890 5.696 1.00 47.59 75 HIS W CA 1
ATOM 1385 C C . HIS B 1 75 ? 42.166 -7.996 6.699 1.00 48.05 75 HIS W C 1
ATOM 1386 O O . HIS B 1 75 ? 42.327 -7.586 7.856 1.00 49.40 75 HIS W O 1
ATOM 1393 N N . TRP B 1 76 ? 41.009 -8.524 6.299 1.00 40.63 76 TRP W N 1
ATOM 1394 C CA . TRP B 1 76 ? 39.886 -8.570 7.241 1.00 36.50 76 TRP W CA 1
ATOM 1395 C C . TRP B 1 76 ? 38.996 -9.794 7.307 1.00 34.12 76 TRP W C 1
ATOM 1396 O O . TRP B 1 76 ? 38.574 -10.345 6.293 1.00 39.77 76 TRP W O 1
ATOM 1407 N N . ASN B 1 77 ? 38.694 -10.196 8.528 1.00 31.80 77 ASN W N 1
ATOM 1408 C CA . ASN B 1 77 ? 37.772 -11.287 8.751 1.00 34.47 77 ASN W CA 1
ATOM 1409 C C . ASN B 1 77 ? 36.488 -10.465 8.728 1.00 32.83 77 ASN W C 1
ATOM 1410 O O . ASN B 1 77 ? 36.517 -9.247 8.961 1.00 25.18 77 ASN W O 1
ATOM 1415 N N . SER B 1 78 ? 35.369 -11.100 8.420 1.00 28.70 78 SER W N 1
ATOM 1416 C CA . SER B 1 78 ? 34.116 -10.371 8.422 1.00 28.04 78 SER W CA 1
ATOM 1417 C C . SER B 1 78 ? 32.952 -11.322 8.280 1.00 27.95 78 SER W C 1
ATOM 1418 O O . SER B 1 78 ? 33.119 -12.486 7.889 1.00 32.80 78 SER W O 1
ATOM 1421 N N . TYR B 1 79 ? 31.774 -10.837 8.647 1.00 28.46 79 TYR W N 1
ATOM 1422 C CA . TYR B 1 79 ? 30.562 -11.635 8.542 1.00 29.32 79 TYR W CA 1
ATOM 1423 C C . TYR B 1 79 ? 29.366 -10.700 8.591 1.00 27.08 79 TYR W C 1
ATOM 1424 O O . TYR B 1 79 ? 29.481 -9.544 8.999 1.00 23.20 79 TYR W O 1
ATOM 1433 N N . CYS B 1 80 ? 28.219 -11.201 8.163 1.00 25.34 80 CYS W N 1
ATOM 1434 C CA . CYS B 1 80 ? 27.021 -10.388 8.150 1.00 26.07 80 CYS W CA 1
ATOM 1435 C C . CYS B 1 80 ? 26.178 -10.699 9.348 1.00 22.59 80 CYS W C 1
ATOM 1436 O O . CYS B 1 80 ? 26.091 -11.846 9.770 1.00 21.03 80 CYS W O 1
ATOM 1439 N N . THR B 1 81 ? 25.539 -9.681 9.899 1.00 19.81 81 THR W N 1
ATOM 1440 C CA . THR B 1 81 ? 24.717 -9.930 11.054 1.00 22.56 81 THR W CA 1
ATOM 1441 C C . THR B 1 81 ? 23.497 -9.038 11.132 1.00 20.69 81 THR W C 1
ATOM 1442 O O . THR B 1 81 ? 23.498 -7.910 10.652 1.00 23.02 81 THR W O 1
ATOM 1446 N N . THR B 1 82 ? 22.452 -9.578 11.741 1.00 21.44 82 THR W N 1
ATOM 1447 C CA . THR B 1 82 ? 21.182 -8.883 11.901 1.00 25.24 82 THR W CA 1
ATOM 1448 C C . THR B 1 82 ? 21.184 -7.859 13.038 1.00 20.39 82 THR W C 1
ATOM 1449 O O . THR B 1 82 ? 21.456 -8.212 14.192 1.00 21.28 82 THR W O 1
ATOM 1453 N N . THR B 1 83 ? 20.886 -6.601 12.715 1.00 20.14 83 THR W N 1
ATOM 1454 C CA . THR B 1 83 ? 20.809 -5.558 13.732 1.00 18.51 83 THR W CA 1
ATOM 1455 C C . THR B 1 83 ? 19.344 -5.192 13.967 1.00 24.18 83 THR W C 1
ATOM 1456 O O . THR B 1 83 ? 18.485 -5.478 13.129 1.00 23.52 83 THR W O 1
ATOM 1460 N N . HIS B 1 84 ? 19.062 -4.564 15.107 1.00 26.22 84 HIS W N 1
ATOM 1461 C CA . HIS B 1 84 ? 17.694 -4.231 15.475 1.00 22.54 84 HIS W CA 1
ATOM 1462 C C . HIS B 1 84 ? 17.289 -2.781 15.579 1.00 22.62 84 HIS W C 1
ATOM 1463 O O . HIS B 1 84 ? 18.090 -1.866 15.414 1.00 27.36 84 HIS W O 1
ATOM 1470 N N . THR B 1 85 ? 16.005 -2.597 15.850 1.00 25.84 85 THR W N 1
ATOM 1471 C CA . THR B 1 85 ? 15.407 -1.284 16.035 1.00 24.74 85 THR W CA 1
ATOM 1472 C C . THR B 1 85 ? 14.463 -1.513 17.196 1.00 20.35 85 THR W C 1
ATOM 1473 O O . THR B 1 85 ? 14.161 -2.658 17.520 1.00 15.95 85 THR W O 1
ATOM 1477 N N . PHE B 1 86 ? 14.018 -0.433 17.828 1.00 22.64 86 PHE W N 1
ATOM 1478 C CA . PHE B 1 86 ? 13.084 -0.528 18.941 1.00 22.04 86 PHE W CA 1
ATOM 1479 C C . PHE B 1 86 ? 11.766 0.029 18.472 1.00 25.07 86 PHE W C 1
ATOM 1480 O O . PHE B 1 86 ? 11.716 1.136 17.934 1.00 26.88 86 PHE W O 1
ATOM 1488 N N . VAL B 1 87 ? 10.698 -0.737 18.652 1.00 25.01 87 VAL W N 1
ATOM 1489 C CA . VAL B 1 87 ? 9.386 -0.274 18.217 1.00 27.70 87 VAL W CA 1
ATOM 1490 C C . VAL B 1 87 ? 8.327 -0.498 19.297 1.00 30.37 87 VAL W C 1
ATOM 1491 O O . VAL B 1 87 ? 8.339 -1.529 19.994 1.00 26.70 87 VAL W O 1
ATOM 1495 N N . LYS B 1 88 ? 7.423 0.471 19.439 1.00 25.39 88 LYS W N 1
ATOM 1496 C CA . LYS B 1 88 ? 6.364 0.377 20.437 1.00 27.87 88 LYS W CA 1
ATOM 1497 C C . LYS B 1 88 ? 5.428 -0.792 20.148 1.00 25.85 88 LYS W C 1
ATOM 1498 O O . LYS B 1 88 ? 5.089 -1.051 19.002 1.00 33.62 88 LYS W O 1
ATOM 1504 N N . ALA B 1 89 ? 5.025 -1.509 21.191 1.00 28.03 89 ALA W N 1
ATOM 1505 C CA . ALA B 1 89 ? 4.133 -2.650 21.033 1.00 25.53 89 ALA W CA 1
ATOM 1506 C C . ALA B 1 89 ? 3.364 -2.931 22.317 1.00 28.27 89 ALA W C 1
ATOM 1507 O O . ALA B 1 89 ? 3.838 -2.672 23.420 1.00 30.11 89 ALA W O 1
ATOM 1509 N N . LEU B 1 90 ? 2.155 -3.448 22.154 1.00 34.23 90 LEU W N 1
ATOM 1510 C CA . LEU B 1 90 ? 1.316 -3.806 23.273 1.00 32.59 90 LEU W CA 1
ATOM 1511 C C . LEU B 1 90 ? 1.841 -5.139 23.753 1.00 35.42 90 LEU W C 1
ATOM 1512 O O . LEU B 1 90 ? 1.769 -6.165 23.062 1.00 30.84 90 LEU W O 1
ATOM 1517 N N . THR B 1 91 ? 2.358 -5.106 24.967 1.00 40.90 91 THR W N 1
ATOM 1518 C CA . THR B 1 91 ? 2.974 -6.257 25.592 1.00 45.67 91 THR W CA 1
ATOM 1519 C C . THR B 1 91 ? 2.351 -6.637 26.942 1.00 51.28 91 THR W C 1
ATOM 1520 O O . THR B 1 91 ? 1.366 -6.043 27.389 1.00 50.49 91 THR W O 1
ATOM 1524 N N . MET B 1 92 ? 2.946 -7.628 27.595 1.00 56.78 92 MET W N 1
ATOM 1525 C CA . MET B 1 92 ? 2.443 -8.080 28.877 1.00 60.18 92 MET W CA 1
ATOM 1526 C C . MET B 1 92 ? 3.522 -8.432 29.890 1.00 62.41 92 MET W C 1
ATOM 1527 O O . MET B 1 92 ? 4.443 -9.207 29.624 1.00 58.93 92 MET W O 1
ATOM 1532 N N . ASP B 1 93 ? 3.386 -7.828 31.061 1.00 68.58 93 ASP W N 1
ATOM 1533 C CA . ASP B 1 93 ? 4.274 -8.054 32.193 1.00 75.27 93 ASP W CA 1
ATOM 1534 C C . ASP B 1 93 ? 3.291 -8.184 33.361 1.00 78.85 93 ASP W C 1
ATOM 1535 O O . ASP B 1 93 ? 2.891 -7.189 33.975 1.00 78.43 93 ASP W O 1
ATOM 1540 N N . GLY B 1 94 ? 2.881 -9.419 33.638 1.00 80.77 94 GLY W N 1
ATOM 1541 C CA . GLY B 1 94 ? 1.915 -9.656 34.694 1.00 82.83 94 GLY W CA 1
ATOM 1542 C C . GLY B 1 94 ? 0.534 -9.304 34.172 1.00 84.75 94 GLY W C 1
ATOM 1543 O O . GLY B 1 94 ? 0.219 -9.560 33.010 1.00 84.87 94 GLY W O 1
ATOM 1544 N N . LYS B 1 95 ? -0.297 -8.714 35.020 1.00 87.23 95 LYS W N 1
ATOM 1545 C CA . LYS B 1 95 ? -1.640 -8.322 34.606 1.00 89.12 95 LYS W CA 1
ATOM 1546 C C . LYS B 1 95 ? -1.501 -6.919 34.045 1.00 87.57 95 LYS W C 1
ATOM 1547 O O . LYS B 1 95 ? -2.439 -6.115 34.054 1.00 89.39 95 LYS W O 1
ATOM 1553 N N . GLN B 1 96 ? -0.304 -6.635 33.559 1.00 84.68 96 GLN W N 1
ATOM 1554 C CA . GLN B 1 96 ? -0.017 -5.333 33.021 1.00 81.69 96 GLN W CA 1
ATOM 1555 C C . GLN B 1 96 ? 0.182 -5.322 31.526 1.00 75.66 96 GLN W C 1
ATOM 1556 O O . GLN B 1 96 ? 1.277 -5.583 31.030 1.00 74.27 96 GLN W O 1
ATOM 1562 N N . ALA B 1 97 ? -0.898 -5.050 30.808 1.00 67.66 97 ALA W N 1
ATOM 1563 C CA . ALA B 1 97 ? -0.814 -4.928 29.368 1.00 63.77 97 ALA W CA 1
ATOM 1564 C C . ALA B 1 97 ? -0.267 -3.503 29.242 1.00 62.57 97 ALA W C 1
ATOM 1565 O O . ALA B 1 97 ? -0.831 -2.568 29.832 1.00 61.93 97 ALA W O 1
ATOM 1567 N N . ALA B 1 98 ? 0.837 -3.328 28.519 1.00 56.03 98 ALA W N 1
ATOM 1568 C CA . ALA B 1 98 ? 1.411 -1.996 28.383 1.00 50.51 98 ALA W CA 1
ATOM 1569 C C . ALA B 1 98 ? 1.908 -1.696 26.990 1.00 47.79 98 ALA W C 1
ATOM 1570 O O . ALA B 1 98 ? 2.109 -2.598 26.181 1.00 49.14 98 ALA W O 1
ATOM 1572 N N . TRP B 1 99 ? 2.105 -0.406 26.738 1.00 49.01 99 TRP W N 1
ATOM 1573 C CA . TRP B 1 99 ? 2.589 0.123 25.462 1.00 44.26 99 TRP W CA 1
ATOM 1574 C C . TRP B 1 99 ? 4.097 0.302 25.615 1.00 45.09 99 TRP W C 1
ATOM 1575 O O . TRP B 1 99 ? 4.551 1.407 25.917 1.00 43.78 99 TRP W O 1
ATOM 1586 N N . ARG B 1 100 ? 4.866 -0.773 25.407 1.00 44.65 100 ARG W N 1
ATOM 1587 C CA . ARG B 1 100 ? 6.329 -0.726 25.563 1.00 41.72 100 ARG W CA 1
ATOM 1588 C C . ARG B 1 100 ? 7.148 -0.965 24.289 1.00 35.20 100 ARG W C 1
ATOM 1589 O O . ARG B 1 100 ? 6.691 -1.624 23.365 1.00 30.99 100 ARG W O 1
ATOM 1597 N N . PHE B 1 101 ? 8.367 -0.429 24.265 1.00 31.94 101 PHE W N 1
ATOM 1598 C CA . PHE B 1 101 ? 9.282 -0.579 23.126 1.00 32.22 101 PHE W CA 1
ATOM 1599 C C . PHE B 1 101 ? 9.952 -1.931 23.162 1.00 33.37 101 PHE W C 1
ATOM 1600 O O . PHE B 1 101 ? 10.516 -2.313 24.186 1.00 40.21 101 PHE W O 1
ATOM 1608 N N . ILE B 1 102 ? 9.911 -2.654 22.054 1.00 30.23 102 ILE W N 1
ATOM 1609 C CA . ILE B 1 102 ? 10.560 -3.946 22.023 1.00 28.82 102 ILE W CA 1
ATOM 1610 C C . ILE B 1 102 ? 11.628 -3.953 20.952 1.00 29.09 102 ILE W C 1
ATOM 1611 O O . ILE B 1 102 ? 11.674 -3.074 20.082 1.00 23.92 102 ILE W O 1
ATOM 1616 N N . ARG B 1 103 ? 12.484 -4.961 21.039 1.00 28.68 103 ARG W N 1
ATOM 1617 C CA . ARG B 1 103 ? 13.593 -5.153 20.115 1.00 30.83 103 ARG W CA 1
ATOM 1618 C C . ARG B 1 103 ? 13.151 -6.015 18.924 1.00 28.52 103 ARG W C 1
ATOM 1619 O O . ARG B 1 103 ? 12.640 -7.112 19.138 1.00 36.16 103 ARG W O 1
ATOM 1627 N N . ILE B 1 104 ? 13.318 -5.531 17.688 1.00 29.86 104 ILE W N 1
ATOM 1628 C CA . ILE B 1 104 ? 12.956 -6.322 16.491 1.00 25.81 104 ILE W CA 1
ATOM 1629 C C . ILE B 1 104 ? 13.978 -6.150 15.387 1.00 24.56 104 ILE W C 1
ATOM 1630 O O . ILE B 1 104 ? 14.598 -5.098 15.270 1.00 24.14 104 ILE W O 1
ATOM 1635 N N . ASP B 1 105 ? 14.133 -7.185 14.567 1.00 24.88 105 ASP W N 1
ATOM 1636 C CA . ASP B 1 105 ? 15.081 -7.157 13.451 1.00 23.87 105 ASP W CA 1
ATOM 1637 C C . ASP B 1 105 ? 14.768 -6.008 12.494 1.00 26.56 105 ASP W C 1
ATOM 1638 O O . ASP B 1 105 ? 13.604 -5.819 12.115 1.00 27.62 105 ASP W O 1
ATOM 1643 N N . THR B 1 106 ? 15.798 -5.252 12.101 1.00 22.77 106 THR W N 1
ATOM 1644 C CA . THR B 1 106 ? 15.610 -4.119 11.198 1.00 22.78 106 THR W CA 1
ATOM 1645 C C . THR B 1 106 ? 16.621 -3.969 10.031 1.00 22.63 106 THR W C 1
ATOM 1646 O O . THR B 1 106 ? 16.378 -3.219 9.072 1.00 19.29 106 THR W O 1
ATOM 1650 N N . ALA B 1 107 ? 17.745 -4.681 10.111 1.00 23.99 107 ALA W N 1
ATOM 1651 C CA . ALA B 1 107 ? 18.763 -4.640 9.059 1.00 20.56 107 ALA W CA 1
ATOM 1652 C C . ALA B 1 107 ? 19.782 -5.764 9.225 1.00 19.99 107 ALA W C 1
ATOM 1653 O O . ALA B 1 107 ? 19.777 -6.497 10.201 1.00 22.97 107 ALA W O 1
ATOM 1655 N N . CYS B 1 108 ? 20.665 -5.877 8.251 1.00 23.83 108 CYS W N 1
ATOM 1656 C CA . CYS B 1 108 ? 21.732 -6.874 8.263 1.00 23.57 108 CYS W CA 1
ATOM 1657 C C . CYS B 1 108 ? 22.972 -6.069 7.897 1.00 20.62 108 CYS W C 1
ATOM 1658 O O . CYS B 1 108 ? 23.021 -5.493 6.813 1.00 18.38 108 CYS W O 1
ATOM 1661 N N . VAL B 1 109 ? 23.940 -5.981 8.809 1.00 19.43 109 VAL W N 1
ATOM 1662 C CA . VAL B 1 109 ? 25.158 -5.223 8.544 1.00 19.32 109 VAL W CA 1
ATOM 1663 C C . VAL B 1 109 ? 26.399 -6.107 8.586 1.00 20.91 109 VAL W C 1
ATOM 1664 O O . VAL B 1 109 ? 26.379 -7.217 9.118 1.00 17.80 109 VAL W O 1
ATOM 1668 N N . CYS B 1 110 ? 27.474 -5.577 8.015 1.00 17.99 110 CYS W N 1
ATOM 1669 C CA . CYS B 1 110 ? 28.756 -6.242 7.939 1.00 22.02 110 CYS W CA 1
ATOM 1670 C C . CYS B 1 110 ? 29.606 -5.863 9.144 1.00 23.20 110 CYS W C 1
ATOM 1671 O O . CYS B 1 110 ? 29.788 -4.678 9.444 1.00 25.12 110 CYS W O 1
ATOM 1674 N N . VAL B 1 111 ? 30.108 -6.878 9.837 1.00 24.65 111 VAL W N 1
ATOM 1675 C CA . VAL B 1 111 ? 30.952 -6.683 11.010 1.00 24.95 111 VAL W CA 1
ATOM 1676 C C . VAL B 1 111 ? 32.406 -6.914 10.582 1.00 30.81 111 VAL W C 1
ATOM 1677 O O . VAL B 1 111 ? 32.771 -7.998 10.099 1.00 32.10 111 VAL W O 1
ATOM 1681 N N . LEU B 1 112 ? 33.219 -5.877 10.755 1.00 32.34 112 LEU W N 1
ATOM 1682 C CA . LEU B 1 112 ? 34.627 -5.895 10.399 1.00 32.92 112 LEU W CA 1
ATOM 1683 C C . LEU B 1 112 ? 35.521 -6.367 11.546 1.00 37.30 112 LEU W C 1
ATOM 1684 O O . LEU B 1 112 ? 35.279 -6.058 12.713 1.00 30.37 112 LEU W O 1
ATOM 1689 N N . SER B 1 113 ? 36.578 -7.093 11.195 1.00 42.41 113 SER W N 1
ATOM 1690 C CA . SER B 1 113 ? 37.513 -7.605 12.185 1.00 42.28 113 SER W CA 1
ATOM 1691 C C . SER B 1 113 ? 38.922 -7.848 11.603 1.00 44.26 113 SER W C 1
ATOM 1692 O O . SER B 1 113 ? 39.099 -8.647 10.686 1.00 44.95 113 SER W O 1
ATOM 1695 N N . ARG B 1 114 ? 39.916 -7.144 12.137 1.00 42.75 114 ARG W N 1
ATOM 1696 C CA . ARG B 1 114 ? 41.299 -7.307 11.704 1.00 42.60 114 ARG W CA 1
ATOM 1697 C C . ARG B 1 114 ? 41.796 -8.712 12.020 1.00 44.59 114 ARG W C 1
ATOM 1698 O O . ARG B 1 114 ? 41.397 -9.311 13.012 1.00 45.17 114 ARG W O 1
ATOM 1706 N N . LYS B 1 115 ? 42.689 -9.233 11.191 1.00 49.83 115 LYS W N 1
ATOM 1707 C CA . LYS B 1 115 ? 43.229 -10.572 11.427 1.00 52.01 115 LYS W CA 1
ATOM 1708 C C . LYS B 1 115 ? 44.720 -10.504 11.813 1.00 54.88 115 LYS W C 1
ATOM 1709 O O . LYS B 1 115 ? 45.281 -9.411 11.964 1.00 55.56 115 LYS W O 1
ATOM 1715 N N . ALA B 1 116 ? 45.350 -11.667 11.978 1.00 54.34 116 ALA W N 1
ATOM 1716 C CA . ALA B 1 116 ? 46.772 -11.741 12.320 1.00 51.72 116 ALA W CA 1
ATOM 1717 C C . ALA B 1 116 ? 47.040 -11.414 13.778 1.00 53.31 116 ALA W C 1
ATOM 1718 O O . ALA B 1 116 ? 46.211 -11.681 14.643 1.00 57.57 116 ALA W O 1
ATOM 1720 N N . VAL C 2 1 ? 20.244 6.091 -39.773 1.00 42.43 282 VAL X N 1
ATOM 1721 C CA . VAL C 2 1 ? 19.071 5.195 -40.021 1.00 45.45 282 VAL X CA 1
ATOM 1722 C C . VAL C 2 1 ? 18.066 5.343 -38.877 1.00 43.63 282 VAL X C 1
ATOM 1723 O O . VAL C 2 1 ? 18.439 5.247 -37.710 1.00 46.62 282 VAL X O 1
ATOM 1727 N N . SER C 2 2 ? 16.802 5.591 -39.222 1.00 39.15 283 SER X N 1
ATOM 1728 C CA . SER C 2 2 ? 15.714 5.753 -38.253 1.00 29.66 283 SER X CA 1
ATOM 1729 C C . SER C 2 2 ? 15.015 4.393 -38.172 1.00 27.93 283 SER X C 1
ATOM 1730 O O . SER C 2 2 ? 14.963 3.687 -39.173 1.00 29.14 283 SER X O 1
ATOM 1733 N N . PHE C 2 3 ? 14.508 4.003 -37.002 1.00 24.58 284 PHE X N 1
ATOM 1734 C CA . PHE C 2 3 ? 13.771 2.730 -36.874 1.00 24.69 284 PHE X CA 1
ATOM 1735 C C . PHE C 2 3 ? 12.848 2.665 -35.644 1.00 21.11 284 PHE X C 1
ATOM 1736 O O . PHE C 2 3 ? 13.146 3.263 -34.613 1.00 23.61 284 PHE X O 1
ATOM 1744 N N . PRO C 2 4 ? 11.702 1.951 -35.752 1.00 21.95 285 PRO X N 1
ATOM 1745 C CA . PRO C 2 4 ? 10.719 1.801 -34.668 1.00 22.70 285 PRO X CA 1
ATOM 1746 C C . PRO C 2 4 ? 11.268 1.269 -33.348 1.00 22.41 285 PRO X C 1
ATOM 1747 O O . PRO C 2 4 ? 12.236 0.505 -33.321 1.00 25.36 285 PRO X O 1
ATOM 1751 N N . ALA C 2 5 ? 10.628 1.660 -32.251 1.00 18.59 286 ALA X N 1
ATOM 1752 C CA . ALA C 2 5 ? 11.064 1.229 -30.937 1.00 18.77 286 ALA X CA 1
ATOM 1753 C C . ALA C 2 5 ? 10.852 -0.276 -30.640 1.00 22.44 286 ALA X C 1
ATOM 1754 O O . ALA C 2 5 ? 9.900 -0.910 -31.121 1.00 21.62 286 ALA X O 1
ATOM 1756 N N . SER C 2 6 ? 11.772 -0.835 -29.859 1.00 20.63 287 SER X N 1
ATOM 1757 C CA . SER C 2 6 ? 11.724 -2.237 -29.449 1.00 21.22 287 SER X CA 1
ATOM 1758 C C . SER C 2 6 ? 11.960 -2.185 -27.940 1.00 18.98 287 SER X C 1
ATOM 1759 O O . SER C 2 6 ? 12.672 -1.290 -27.450 1.00 12.07 287 SER X O 1
ATOM 1762 N N . VAL C 2 7 ? 11.355 -3.111 -27.193 1.00 19.67 288 VAL X N 1
ATOM 1763 C CA . VAL C 2 7 ? 11.507 -3.080 -25.735 1.00 20.26 288 VAL X CA 1
ATOM 1764 C C . VAL C 2 7 ? 11.298 -4.402 -25.003 1.00 20.17 288 VAL X C 1
ATOM 1765 O O . VAL C 2 7 ? 10.428 -5.202 -25.371 1.00 15.38 288 VAL X O 1
ATOM 1769 N N . GLN C 2 8 ? 12.102 -4.632 -23.965 1.00 17.57 289 GLN X N 1
ATOM 1770 C CA . GLN C 2 8 ? 11.941 -5.847 -23.182 1.00 21.85 289 GLN X CA 1
ATOM 1771 C C . GLN C 2 8 ? 12.261 -5.631 -21.701 1.00 23.31 289 GLN X C 1
ATOM 1772 O O . GLN C 2 8 ? 13.085 -4.782 -21.342 1.00 21.47 289 GLN X O 1
ATOM 1778 N N . LEU C 2 9 ? 11.599 -6.415 -20.855 1.00 21.69 290 LEU X N 1
ATOM 1779 C CA . LEU C 2 9 ? 11.777 -6.349 -19.418 1.00 17.56 290 LEU X CA 1
ATOM 1780 C C . LEU C 2 9 ? 12.255 -7.705 -18.932 1.00 19.23 290 LEU X C 1
ATOM 1781 O O . LEU C 2 9 ? 11.931 -8.725 -19.531 1.00 15.66 290 LEU X O 1
ATOM 1786 N N . HIS C 2 10 ? 13.027 -7.709 -17.843 1.00 22.36 291 HIS X N 1
ATOM 1787 C CA . HIS C 2 10 ? 13.561 -8.939 -17.268 1.00 15.18 291 HIS X CA 1
ATOM 1788 C C . HIS C 2 10 ? 12.999 -9.160 -15.860 1.00 20.16 291 HIS X C 1
ATOM 1789 O O . HIS C 2 10 ? 12.519 -8.219 -15.211 1.00 15.41 291 HIS X O 1
ATOM 1796 N N . THR C 2 11 ? 13.053 -10.412 -15.406 1.00 18.65 292 THR X N 1
ATOM 1797 C CA . THR C 2 11 ? 12.586 -10.785 -14.073 1.00 20.20 292 THR X CA 1
ATOM 1798 C C . THR C 2 11 ? 13.154 -9.794 -13.050 1.00 21.87 292 THR X C 1
ATOM 1799 O O . THR C 2 11 ? 14.340 -9.466 -13.084 1.00 22.99 292 THR X O 1
ATOM 1803 N N . ALA C 2 12 ? 12.305 -9.322 -12.142 1.00 25.04 293 ALA X N 1
ATOM 1804 C CA . ALA C 2 12 ? 12.734 -8.374 -11.119 1.00 26.76 293 ALA X CA 1
ATOM 1805 C C . ALA C 2 12 ? 13.826 -9.002 -10.272 1.00 27.15 293 ALA X C 1
ATOM 1806 O O . ALA C 2 12 ? 13.759 -10.181 -9.951 1.00 27.74 293 ALA X O 1
ATOM 1808 N N . VAL C 2 13 ? 14.827 -8.219 -9.895 1.00 26.34 294 VAL X N 1
ATOM 1809 C CA . VAL C 2 13 ? 15.903 -8.759 -9.092 1.00 24.56 294 VAL X CA 1
ATOM 1810 C C . VAL C 2 13 ? 16.225 -7.865 -7.892 1.00 26.09 294 VAL X C 1
ATOM 1811 O O . VAL C 2 13 ? 16.293 -6.645 -8.013 1.00 28.56 294 VAL X O 1
ATOM 1815 N N . GLU C 2 14 ? 16.402 -8.471 -6.722 1.00 29.50 295 GLU X N 1
ATOM 1816 C CA . GLU C 2 14 ? 16.727 -7.706 -5.524 1.00 27.13 295 GLU X CA 1
ATOM 1817 C C . GLU C 2 14 ? 18.241 -7.632 -5.330 1.00 30.24 295 GLU X C 1
ATOM 1818 O O . GLU C 2 14 ? 18.902 -8.663 -5.165 1.00 32.52 295 GLU X O 1
ATOM 1824 N N . MET C 2 15 ? 18.783 -6.415 -5.383 1.00 28.49 296 MET X N 1
ATOM 1825 C CA . MET C 2 15 ? 20.210 -6.176 -5.165 1.00 29.73 296 MET X CA 1
ATOM 1826 C C . MET C 2 15 ? 20.235 -5.228 -3.953 1.00 30.16 296 MET X C 1
ATOM 1827 O O . MET C 2 15 ? 19.620 -5.527 -2.927 1.00 28.49 296 MET X O 1
ATOM 1832 N N . HIS C 2 16 ? 20.933 -4.100 -4.039 1.00 30.92 297 HIS X N 1
ATOM 1833 C CA . HIS C 2 16 ? 20.911 -3.162 -2.912 1.00 24.19 297 HIS X CA 1
ATOM 1834 C C . HIS C 2 16 ? 19.459 -2.682 -2.890 1.00 23.72 297 HIS X C 1
ATOM 1835 O O . HIS C 2 16 ? 18.785 -2.642 -1.848 1.00 24.09 297 HIS X O 1
ATOM 1842 N N . HIS C 2 17 ? 18.992 -2.343 -4.085 1.00 21.37 298 HIS X N 1
ATOM 1843 C CA . HIS C 2 17 ? 17.637 -1.889 -4.309 1.00 21.57 298 HIS X CA 1
ATOM 1844 C C . HIS C 2 17 ? 17.067 -2.965 -5.193 1.00 21.33 298 HIS X C 1
ATOM 1845 O O . HIS C 2 17 ? 17.815 -3.756 -5.755 1.00 23.86 298 HIS X O 1
ATOM 1852 N N . TRP C 2 18 ? 15.746 -2.995 -5.311 1.00 18.07 299 TRP X N 1
ATOM 1853 C CA . TRP C 2 18 ? 15.099 -3.937 -6.197 1.00 17.86 299 TRP X CA 1
ATOM 1854 C C . TRP C 2 18 ? 15.208 -3.306 -7.581 1.00 19.88 299 TRP X C 1
ATOM 1855 O O . TRP C 2 18 ? 15.287 -2.075 -7.725 1.00 19.85 299 TRP X O 1
ATOM 1866 N N . CYS C 2 19 ? 15.187 -4.129 -8.613 1.00 19.42 300 CYS X N 1
ATOM 1867 C CA . CYS C 2 19 ? 15.304 -3.582 -9.936 1.00 18.36 300 CYS X CA 1
ATOM 1868 C C . CYS C 2 19 ? 14.579 -4.438 -10.945 1.00 19.19 300 CYS X C 1
ATOM 1869 O O . CYS C 2 19 ? 14.625 -5.674 -10.901 1.00 18.35 300 CYS X O 1
ATOM 1872 N N . ILE C 2 20 ? 13.870 -3.766 -11.841 1.00 19.16 301 ILE X N 1
ATOM 1873 C CA . ILE C 2 20 ? 13.167 -4.451 -12.919 1.00 17.13 301 ILE X CA 1
ATOM 1874 C C . ILE C 2 20 ? 14.023 -4.017 -14.098 1.00 13.54 301 ILE X C 1
ATOM 1875 O O . ILE C 2 20 ? 13.899 -2.907 -14.586 1.00 15.38 301 ILE X O 1
ATOM 1880 N N . PRO C 2 21 ? 14.924 -4.893 -14.553 1.00 13.18 302 PRO X N 1
ATOM 1881 C CA . PRO C 2 21 ? 15.797 -4.544 -15.673 1.00 15.25 302 PRO X CA 1
ATOM 1882 C C . PRO C 2 21 ? 15.050 -4.371 -17.008 1.00 21.02 302 PRO X C 1
ATOM 1883 O O . PRO C 2 21 ? 14.078 -5.072 -17.284 1.00 18.73 302 PRO X O 1
ATOM 1887 N N . PHE C 2 22 ? 15.504 -3.426 -17.827 1.00 16.09 303 PHE X N 1
ATOM 1888 C CA . PHE C 2 22 ? 14.883 -3.197 -19.110 1.00 13.18 303 PHE X CA 1
ATOM 1889 C C . PHE C 2 22 ? 15.924 -2.852 -20.166 1.00 20.45 303 PHE X C 1
ATOM 1890 O O . PHE C 2 22 ? 16.995 -2.319 -19.864 1.00 15.57 303 PHE X O 1
ATOM 1898 N N . SER C 2 23 ? 15.606 -3.185 -21.410 1.00 20.97 304 SER X N 1
ATOM 1899 C CA . SER C 2 23 ? 16.478 -2.885 -22.528 1.00 21.83 304 SER X CA 1
ATOM 1900 C C . SER C 2 23 ? 15.550 -2.295 -23.576 1.00 21.40 304 SER X C 1
ATOM 1901 O O . SER C 2 23 ? 14.506 -2.882 -23.891 1.00 18.25 304 SER X O 1
ATOM 1904 N N . VAL C 2 24 ? 15.927 -1.131 -24.101 1.00 20.20 305 VAL X N 1
ATOM 1905 C CA . VAL C 2 24 ? 15.106 -0.434 -25.091 1.00 22.45 305 VAL X CA 1
ATOM 1906 C C . VAL C 2 24 ? 15.937 0.162 -26.239 1.00 20.25 305 VAL X C 1
ATOM 1907 O O . VAL C 2 24 ? 16.985 0.758 -26.010 1.00 23.82 305 VAL X O 1
ATOM 1911 N N . ASP C 2 25 ? 15.466 -0.008 -27.472 1.00 20.92 306 ASP X N 1
ATOM 1912 C CA . ASP C 2 25 ? 16.156 0.523 -28.655 1.00 18.88 306 ASP X CA 1
ATOM 1913 C C . ASP C 2 25 ? 15.167 1.321 -29.501 1.00 19.70 306 ASP X C 1
ATOM 1914 O O . ASP C 2 25 ? 13.968 1.328 -29.227 1.00 19.32 306 ASP X O 1
ATOM 1919 N N . GLY C 2 26 ? 15.670 1.968 -30.546 1.00 22.06 307 GLY X N 1
ATOM 1920 C CA . GLY C 2 26 ? 14.810 2.758 -31.406 1.00 19.51 307 GLY X CA 1
ATOM 1921 C C . GLY C 2 26 ? 15.489 4.046 -31.818 1.00 20.46 307 GLY X C 1
ATOM 1922 O O . GLY C 2 26 ? 16.258 4.617 -31.051 1.00 20.99 307 GLY X O 1
ATOM 1923 N N . GLN C 2 27 ? 15.224 4.502 -33.036 1.00 21.41 308 GLN X N 1
ATOM 1924 C CA . GLN C 2 27 ? 15.817 5.743 -33.521 1.00 20.94 308 GLN X CA 1
ATOM 1925 C C . GLN C 2 27 ? 14.787 6.460 -34.355 1.00 21.06 308 GLN X C 1
ATOM 1926 O O . GLN C 2 27 ? 14.330 5.925 -35.361 1.00 22.86 308 GLN X O 1
ATOM 1932 N N . PRO C 2 28 ? 14.369 7.667 -33.926 1.00 20.62 309 PRO X N 1
ATOM 1933 C CA . PRO C 2 28 ? 14.824 8.351 -32.705 1.00 20.76 309 PRO X CA 1
ATOM 1934 C C . PRO C 2 28 ? 14.694 7.532 -31.405 1.00 22.45 309 PRO X C 1
ATOM 1935 O O . PRO C 2 28 ? 13.882 6.614 -31.307 1.00 25.05 309 PRO X O 1
ATOM 1939 N N . ALA C 2 29 ? 15.505 7.868 -30.408 1.00 23.05 310 ALA X N 1
ATOM 1940 C CA . ALA C 2 29 ? 15.442 7.176 -29.127 1.00 24.48 310 ALA X CA 1
ATOM 1941 C C . ALA C 2 29 ? 14.044 7.420 -28.571 1.00 25.76 310 ALA X C 1
ATOM 1942 O O . ALA C 2 29 ? 13.516 8.547 -28.636 1.00 25.61 310 ALA X O 1
ATOM 1944 N N . PRO C 2 30 ? 13.416 6.375 -28.011 1.00 21.47 311 PRO X N 1
ATOM 1945 C CA . PRO C 2 30 ? 12.069 6.582 -27.474 1.00 19.39 311 PRO X CA 1
ATOM 1946 C C . PRO C 2 30 ? 11.956 7.229 -26.075 1.00 25.08 311 PRO X C 1
ATOM 1947 O O . PRO C 2 30 ? 12.904 7.209 -25.262 1.00 21.15 311 PRO X O 1
ATOM 1951 N N . SER C 2 31 ? 10.797 7.833 -25.812 1.00 18.32 312 SER X N 1
ATOM 1952 C CA . SER C 2 31 ? 10.555 8.426 -24.513 1.00 20.93 312 SER X CA 1
ATOM 1953 C C . SER C 2 31 ? 9.949 7.245 -23.753 1.00 23.55 312 SER X C 1
ATOM 1954 O O . SER C 2 31 ? 9.260 6.410 -24.348 1.00 16.07 312 SER X O 1
ATOM 1957 N N . LEU C 2 32 ? 10.220 7.172 -22.452 1.00 19.61 313 LEU X N 1
ATOM 1958 C CA . LEU C 2 32 ? 9.747 6.073 -21.637 1.00 21.16 313 LEU X CA 1
ATOM 1959 C C . LEU C 2 32 ? 8.675 6.473 -20.667 1.00 22.77 313 LEU X C 1
ATOM 1960 O O . LEU C 2 32 ? 8.653 7.608 -20.184 1.00 27.54 313 LEU X O 1
ATOM 1965 N N . ARG C 2 33 ? 7.793 5.523 -20.378 1.00 21.61 314 ARG X N 1
ATOM 1966 C CA . ARG C 2 33 ? 6.714 5.714 -19.409 1.00 23.18 314 ARG X CA 1
ATOM 1967 C C . ARG C 2 33 ? 6.378 4.334 -18.843 1.00 22.33 314 ARG X C 1
ATOM 1968 O O . ARG C 2 33 ? 6.404 3.333 -19.572 1.00 16.10 314 ARG X O 1
ATOM 1976 N N . TRP C 2 34 ? 6.063 4.292 -17.548 1.00 21.94 315 TRP X N 1
ATOM 1977 C CA . TRP C 2 34 ? 5.743 3.045 -16.850 1.00 18.11 315 TRP X CA 1
ATOM 1978 C C . TRP C 2 34 ? 4.285 2.958 -16.417 1.00 17.87 315 TRP X C 1
ATOM 1979 O O . TRP C 2 34 ? 3.616 3.969 -16.198 1.00 17.35 315 TRP X O 1
ATOM 1990 N N . LEU C 2 35 ? 3.793 1.738 -16.290 1.00 17.85 316 LEU X N 1
ATOM 1991 C CA . LEU C 2 35 ? 2.436 1.545 -15.802 1.00 20.85 316 LEU X CA 1
ATOM 1992 C C . LEU C 2 35 ? 2.524 0.525 -14.686 1.00 18.88 316 LEU X C 1
ATOM 1993 O O . LEU C 2 35 ? 3.386 -0.368 -14.706 1.00 20.25 316 LEU X O 1
ATOM 1998 N N . PHE C 2 36 ? 1.650 0.668 -13.702 1.00 19.56 317 PHE X N 1
ATOM 1999 C CA . PHE C 2 36 ? 1.582 -0.304 -12.636 1.00 18.65 317 PHE X CA 1
ATOM 2000 C C . PHE C 2 36 ? 0.119 -0.743 -12.601 1.00 20.35 317 PHE X C 1
ATOM 2001 O O . PHE C 2 36 ? -0.783 0.030 -12.248 1.00 22.02 317 PHE X O 1
ATOM 2009 N N . ASN C 2 37 ? -0.101 -1.988 -13.013 1.00 25.78 318 ASN X N 1
ATOM 2010 C CA . ASN C 2 37 ? -1.426 -2.585 -13.073 1.00 24.06 318 ASN X CA 1
ATOM 2011 C C . ASN C 2 37 ? -2.303 -1.846 -14.072 1.00 23.57 318 ASN X C 1
ATOM 2012 O O . ASN C 2 37 ? -3.484 -1.628 -13.818 1.00 25.66 318 ASN X O 1
ATOM 2017 N N . GLY C 2 38 ? -1.703 -1.453 -15.198 1.00 24.01 319 GLY X N 1
ATOM 2018 C CA . GLY C 2 38 ? -2.436 -0.763 -16.250 1.00 21.73 319 GLY X CA 1
ATOM 2019 C C . GLY C 2 38 ? -2.629 0.737 -16.141 1.00 19.29 319 GLY X C 1
ATOM 2020 O O . GLY C 2 38 ? -3.090 1.373 -17.076 1.00 22.63 319 GLY X O 1
ATOM 2021 N N . SER C 2 39 ? -2.265 1.318 -15.013 1.00 19.01 320 SER X N 1
ATOM 2022 C CA . SER C 2 39 ? -2.429 2.751 -14.833 1.00 22.22 320 SER X CA 1
ATOM 2023 C C . SER C 2 39 ? -1.077 3.463 -14.699 1.00 24.20 320 SER X C 1
ATOM 2024 O O . SER C 2 39 ? -0.073 2.849 -14.318 1.00 21.69 320 SER X O 1
ATOM 2027 N N . VAL C 2 40 ? -1.054 4.759 -15.002 1.00 21.60 321 VAL X N 1
ATOM 2028 C CA . VAL C 2 40 ? 0.184 5.517 -14.919 1.00 25.02 321 VAL X CA 1
ATOM 2029 C C . VAL C 2 40 ? 0.862 5.398 -13.562 1.00 27.86 321 VAL X C 1
ATOM 2030 O O . VAL C 2 40 ? 0.225 5.511 -12.506 1.00 28.01 321 VAL X O 1
ATOM 2034 N N . LEU C 2 41 ? 2.167 5.150 -13.612 1.00 26.65 322 LEU X N 1
ATOM 2035 C CA . LEU C 2 41 ? 2.985 5.023 -12.421 1.00 25.94 322 LEU X CA 1
ATOM 2036 C C . LEU C 2 41 ? 3.847 6.276 -12.388 1.00 30.02 322 LEU X C 1
ATOM 2037 O O . LEU C 2 41 ? 4.662 6.490 -13.283 1.00 33.79 322 LEU X O 1
ATOM 2042 N N . ASN C 2 42 ? 3.660 7.125 -11.384 1.00 29.94 323 ASN X N 1
ATOM 2043 C CA . ASN C 2 42 ? 4.467 8.342 -11.290 1.00 33.01 323 ASN X CA 1
ATOM 2044 C C . ASN C 2 42 ? 5.705 8.058 -10.466 1.00 30.97 323 ASN X C 1
ATOM 2045 O O . ASN C 2 42 ? 5.618 7.611 -9.313 1.00 27.53 323 ASN X O 1
ATOM 2050 N N . GLU C 2 43 ? 6.860 8.332 -11.052 1.00 27.91 324 GLU X N 1
ATOM 2051 C CA . GLU C 2 43 ? 8.101 8.061 -10.362 1.00 26.64 324 GLU X CA 1
ATOM 2052 C C . GLU C 2 43 ? 8.287 8.991 -9.164 1.00 25.84 324 GLU X C 1
ATOM 2053 O O . GLU C 2 43 ? 7.796 10.124 -9.168 1.00 28.87 324 GLU X O 1
ATOM 2059 N N . THR C 2 44 ? 8.954 8.480 -8.128 1.00 22.78 325 THR X N 1
ATOM 2060 C CA . THR C 2 44 ? 9.201 9.211 -6.881 1.00 21.63 325 THR X CA 1
ATOM 2061 C C . THR C 2 44 ? 10.684 9.090 -6.542 1.00 23.51 325 THR X C 1
ATOM 2062 O O . THR C 2 44 ? 11.499 8.719 -7.386 1.00 21.94 325 THR X O 1
ATOM 2066 N N . SER C 2 45 ? 11.039 9.411 -5.305 1.00 26.12 326 SER X N 1
ATOM 2067 C CA . SER C 2 45 ? 12.428 9.286 -4.882 1.00 23.64 326 SER X CA 1
ATOM 2068 C C . SER C 2 45 ? 12.695 7.807 -4.546 1.00 22.66 326 SER X C 1
ATOM 2069 O O . SER C 2 45 ? 13.846 7.370 -4.489 1.00 26.65 326 SER X O 1
ATOM 2072 N N . PHE C 2 46 ? 11.625 7.040 -4.349 1.00 21.53 327 PHE X N 1
ATOM 2073 C CA . PHE C 2 46 ? 11.748 5.625 -4.021 1.00 22.49 327 PHE X CA 1
ATOM 2074 C C . PHE C 2 46 ? 11.430 4.649 -5.159 1.00 25.54 327 PHE X C 1
ATOM 2075 O O . PHE C 2 46 ? 11.759 3.460 -5.069 1.00 23.87 327 PHE X O 1
ATOM 2083 N N . ILE C 2 47 ? 10.759 5.133 -6.205 1.00 21.04 328 ILE X N 1
ATOM 2084 C CA . ILE C 2 47 ? 10.480 4.292 -7.361 1.00 22.45 328 ILE X CA 1
ATOM 2085 C C . ILE C 2 47 ? 10.689 5.130 -8.604 1.00 19.39 328 ILE X C 1
ATOM 2086 O O . ILE C 2 47 ? 9.870 5.979 -8.949 1.00 18.81 328 ILE X O 1
ATOM 2091 N N . PHE C 2 48 ? 11.802 4.884 -9.276 1.00 17.08 329 PHE X N 1
ATOM 2092 C CA . PHE C 2 48 ? 12.148 5.657 -10.447 1.00 18.74 329 PHE X CA 1
ATOM 2093 C C . PHE C 2 48 ? 12.996 4.847 -11.413 1.00 20.07 329 PHE X C 1
ATOM 2094 O O . PHE C 2 48 ? 13.586 3.819 -11.059 1.00 14.85 329 PHE X O 1
ATOM 2102 N N . THR C 2 49 ? 13.069 5.376 -12.631 1.00 17.33 330 THR X N 1
ATOM 2103 C CA . THR C 2 49 ? 13.815 4.802 -13.732 1.00 17.44 330 THR X CA 1
ATOM 2104 C C . THR C 2 49 ? 15.263 5.246 -13.689 1.00 16.85 330 THR X C 1
ATOM 2105 O O . THR C 2 49 ? 15.572 6.408 -13.470 1.00 22.86 330 THR X O 1
ATOM 2109 N N . GLU C 2 50 ? 16.167 4.319 -13.898 1.00 22.12 331 GLU X N 1
ATOM 2110 C CA . GLU C 2 50 ? 17.547 4.690 -13.910 1.00 20.95 331 GLU X CA 1
ATOM 2111 C C . GLU C 2 50 ? 18.231 4.011 -15.079 1.00 22.89 331 GLU X C 1
ATOM 2112 O O . GLU C 2 50 ? 18.102 2.802 -15.279 1.00 21.12 331 GLU X O 1
ATOM 2118 N N . PHE C 2 51 ? 18.954 4.814 -15.852 1.00 24.45 332 PHE X N 1
ATOM 2119 C CA . PHE C 2 51 ? 19.671 4.350 -17.031 1.00 23.93 332 PHE X CA 1
ATOM 2120 C C . PHE C 2 51 ? 21.097 4.000 -16.693 1.00 25.06 332 PHE X C 1
ATOM 2121 O O . PHE C 2 51 ? 21.724 4.682 -15.888 1.00 24.56 332 PHE X O 1
ATOM 2129 N N . LEU C 2 52 ? 21.609 2.936 -17.297 1.00 24.86 333 LEU X N 1
ATOM 2130 C CA . LEU C 2 52 ? 22.994 2.565 -17.080 1.00 28.82 333 LEU X CA 1
ATOM 2131 C C . LEU C 2 52 ? 23.690 3.434 -18.130 1.00 34.31 333 LEU X C 1
ATOM 2132 O O . LEU C 2 52 ? 23.019 4.022 -18.975 1.00 33.78 333 LEU X O 1
ATOM 2137 N N . GLU C 2 53 ? 25.015 3.533 -18.074 1.00 39.48 334 GLU X N 1
ATOM 2138 C CA . GLU C 2 53 ? 25.760 4.337 -19.043 1.00 42.02 334 GLU X CA 1
ATOM 2139 C C . GLU C 2 53 ? 25.702 3.670 -20.416 1.00 41.37 334 GLU X C 1
ATOM 2140 O O . GLU C 2 53 ? 25.921 2.463 -20.532 1.00 38.67 334 GLU X O 1
ATOM 2146 N N . PRO C 2 54 ? 25.399 4.448 -21.473 1.00 43.51 335 PRO X N 1
ATOM 2147 C CA . PRO C 2 54 ? 25.313 3.901 -22.831 1.00 48.54 335 PRO X CA 1
ATOM 2148 C C . PRO C 2 54 ? 26.639 3.330 -23.294 1.00 54.05 335 PRO X C 1
ATOM 2149 O O . PRO C 2 54 ? 27.681 3.963 -23.140 1.00 60.03 335 PRO X O 1
ATOM 2153 N N . ALA C 2 55 ? 26.599 2.133 -23.865 1.00 58.68 336 ALA X N 1
ATOM 2154 C CA . ALA C 2 55 ? 27.814 1.491 -24.342 1.00 61.38 336 ALA X CA 1
ATOM 2155 C C . ALA C 2 55 ? 28.260 2.043 -25.692 1.00 63.79 336 ALA X C 1
ATOM 2156 O O . ALA C 2 55 ? 27.507 2.737 -26.387 1.00 65.66 336 ALA X O 1
ATOM 2158 N N . ALA C 2 56 ? 29.489 1.708 -26.060 1.00 63.48 337 ALA X N 1
ATOM 2159 C CA . ALA C 2 56 ? 30.075 2.164 -27.310 1.00 63.66 337 ALA X CA 1
ATOM 2160 C C . ALA C 2 56 ? 29.307 1.768 -28.569 1.00 61.80 337 ALA X C 1
ATOM 2161 O O . ALA C 2 56 ? 29.001 0.594 -28.790 1.00 61.62 337 ALA X O 1
ATOM 2163 N N . ASN C 2 57 ? 29.016 2.773 -29.391 1.00 60.50 338 ASN X N 1
ATOM 2164 C CA . ASN C 2 57 ? 28.323 2.603 -30.669 1.00 62.21 338 ASN X CA 1
ATOM 2165 C C . ASN C 2 57 ? 27.276 1.497 -30.775 1.00 59.33 338 ASN X C 1
ATOM 2166 O O . ASN C 2 57 ? 27.486 0.432 -31.377 1.00 55.75 338 ASN X O 1
ATOM 2171 N N . GLU C 2 58 ? 26.132 1.805 -30.183 1.00 54.14 339 GLU X N 1
ATOM 2172 C CA . GLU C 2 58 ? 24.968 0.948 -30.151 1.00 47.63 339 GLU X CA 1
ATOM 2173 C C . GLU C 2 58 ? 23.911 1.850 -29.525 1.00 43.70 339 GLU X C 1
ATOM 2174 O O . GLU C 2 58 ? 24.140 2.478 -28.479 1.00 39.85 339 GLU X O 1
ATOM 2180 N N . THR C 2 59 ? 22.771 1.946 -30.204 1.00 37.95 340 THR X N 1
ATOM 2181 C CA . THR C 2 59 ? 21.679 2.796 -29.761 1.00 31.20 340 THR X CA 1
ATOM 2182 C C . THR C 2 59 ? 20.871 2.192 -28.614 1.00 27.57 340 THR X C 1
ATOM 2183 O O . THR C 2 59 ? 20.098 2.903 -27.973 1.00 24.58 340 THR X O 1
ATOM 2187 N N . VAL C 2 60 ? 21.046 0.895 -28.351 1.00 23.05 341 VAL X N 1
ATOM 2188 C CA . VAL C 2 60 ? 20.292 0.242 -27.283 1.00 22.25 341 VAL X CA 1
ATOM 2189 C C . VAL C 2 60 ? 20.681 0.786 -25.924 1.00 21.58 341 VAL X C 1
ATOM 2190 O O . VAL C 2 60 ? 21.857 1.018 -25.662 1.00 25.58 341 VAL X O 1
ATOM 2194 N N . ARG C 2 61 ? 19.672 1.007 -25.078 1.00 24.32 342 ARG X N 1
ATOM 2195 C CA . ARG C 2 61 ? 19.853 1.503 -23.713 1.00 23.14 342 ARG X CA 1
ATOM 2196 C C . ARG C 2 61 ? 19.379 0.443 -22.713 1.00 20.48 342 ARG X C 1
ATOM 2197 O O . ARG C 2 61 ? 18.398 -0.259 -22.952 1.00 18.40 342 ARG X O 1
ATOM 2205 N N . HIS C 2 62 ? 20.085 0.333 -21.594 1.00 19.39 343 HIS X N 1
ATOM 2206 C CA . HIS C 2 62 ? 19.735 -0.624 -20.549 1.00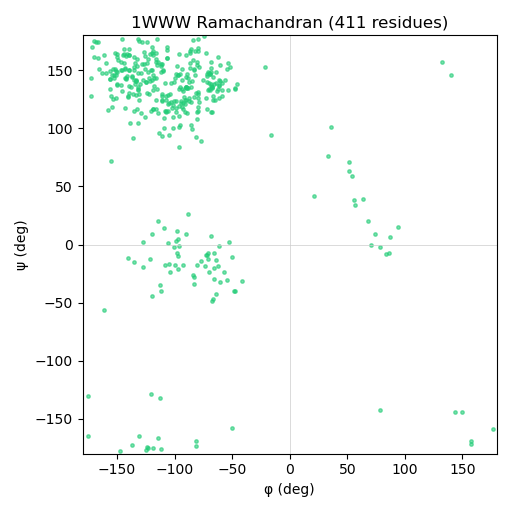 19.54 343 HIS X CA 1
ATOM 2207 C C . HIS C 2 62 ? 19.535 0.146 -19.259 1.00 18.43 343 HIS X C 1
ATOM 2208 O O . HIS C 2 62 ? 20.034 1.253 -19.122 1.00 22.71 343 HIS X O 1
ATOM 2215 N N . GLY C 2 63 ? 18.817 -0.446 -18.310 1.00 21.75 344 GLY X N 1
ATOM 2216 C CA . GLY C 2 63 ? 18.577 0.217 -17.046 1.00 12.71 344 GLY X CA 1
ATOM 2217 C C . GLY C 2 63 ? 17.671 -0.613 -16.173 1.00 15.17 344 GLY X C 1
ATOM 2218 O O . GLY C 2 63 ? 17.556 -1.824 -16.371 1.00 20.10 344 GLY X O 1
ATOM 2219 N N . CYS C 2 64 ? 17.026 0.047 -15.216 1.00 19.80 345 CYS X N 1
ATOM 2220 C CA . CYS C 2 64 ? 16.121 -0.585 -14.254 1.00 21.28 345 CYS X CA 1
ATOM 2221 C C . CYS C 2 64 ? 15.037 0.376 -13.843 1.00 21.12 345 CYS X C 1
ATOM 2222 O O . CYS C 2 64 ? 15.195 1.590 -13.960 1.00 19.29 345 CYS X O 1
ATOM 2225 N N . LEU C 2 65 ? 13.941 -0.185 -13.340 1.00 22.97 346 LEU X N 1
ATOM 2226 C CA . LEU C 2 65 ? 12.945 0.638 -12.694 1.00 21.22 346 LEU X CA 1
ATOM 2227 C C . LEU C 2 65 ? 13.525 0.255 -11.320 1.00 21.08 346 LEU X C 1
ATOM 2228 O O . LEU C 2 65 ? 13.580 -0.934 -10.979 1.00 21.39 346 LEU X O 1
ATOM 2233 N N . ARG C 2 66 ? 14.021 1.237 -10.576 1.00 17.62 347 ARG X N 1
ATOM 2234 C CA . ARG C 2 66 ? 14.597 0.988 -9.263 1.00 19.88 347 ARG X CA 1
ATOM 2235 C C . ARG C 2 66 ? 13.536 1.158 -8.192 1.00 18.49 347 ARG X C 1
ATOM 2236 O O . ARG C 2 66 ? 12.811 2.142 -8.195 1.00 22.25 347 ARG X O 1
ATOM 2244 N N . LEU C 2 67 ? 13.434 0.201 -7.276 1.00 21.01 348 LEU X N 1
ATOM 2245 C CA . LEU C 2 67 ? 12.442 0.279 -6.195 1.00 20.85 348 LEU X CA 1
ATOM 2246 C C . LEU C 2 67 ? 13.196 0.261 -4.869 1.00 20.45 348 LEU X C 1
ATOM 2247 O O . LEU C 2 67 ? 13.834 -0.743 -4.520 1.00 15.35 348 LEU X O 1
ATOM 2252 N N . ASN C 2 68 ? 13.115 1.363 -4.129 1.00 20.28 349 ASN X N 1
ATOM 2253 C CA . ASN C 2 68 ? 13.810 1.467 -2.848 1.00 21.80 349 ASN X CA 1
ATOM 2254 C C . ASN C 2 68 ? 12.964 0.882 -1.728 1.00 18.51 349 ASN X C 1
ATOM 2255 O O . ASN C 2 68 ? 12.024 1.513 -1.262 1.00 22.22 349 ASN X O 1
ATOM 2260 N N . GLN C 2 69 ? 13.312 -0.321 -1.291 1.00 19.93 350 GLN X N 1
ATOM 2261 C CA . GLN C 2 69 ? 12.573 -0.998 -0.235 1.00 19.92 350 GLN X CA 1
ATOM 2262 C C . GLN C 2 69 ? 11.060 -1.054 -0.496 1.00 23.31 350 GLN X C 1
ATOM 2263 O O . GLN C 2 69 ? 10.267 -0.473 0.257 1.00 21.31 350 GLN X O 1
ATOM 2269 N N . PRO C 2 70 ? 10.642 -1.743 -1.583 1.00 21.97 351 PRO X N 1
ATOM 2270 C CA . PRO C 2 70 ? 9.219 -1.877 -1.932 1.00 21.30 351 PRO X CA 1
ATOM 2271 C C . PRO C 2 70 ? 8.550 -2.945 -1.050 1.00 21.98 351 PRO X C 1
ATOM 2272 O O . PRO C 2 70 ? 9.218 -3.853 -0.560 1.00 25.28 351 PRO X O 1
ATOM 2276 N N . THR C 2 71 ? 7.247 -2.836 -0.822 1.00 22.31 352 THR X N 1
ATOM 2277 C CA . THR C 2 71 ? 6.562 -3.834 -0.007 1.00 18.25 352 THR X CA 1
ATOM 2278 C C . THR C 2 71 ? 5.574 -4.589 -0.880 1.00 16.39 352 THR X C 1
ATOM 2279 O O . THR C 2 71 ? 5.615 -4.503 -2.099 1.00 18.31 352 THR X O 1
ATOM 2283 N N . HIS C 2 72 ? 4.678 -5.326 -0.251 1.00 18.33 353 HIS X N 1
ATOM 2284 C CA . HIS C 2 72 ? 3.684 -6.090 -0.969 1.00 19.58 353 HIS X CA 1
ATOM 2285 C C . HIS C 2 72 ? 2.711 -5.187 -1.721 1.00 18.97 353 HIS X C 1
ATOM 2286 O O . HIS C 2 72 ? 2.038 -5.636 -2.648 1.00 19.92 353 HIS X O 1
ATOM 2293 N N . VAL C 2 73 ? 2.617 -3.922 -1.317 1.00 20.44 354 VAL X N 1
ATOM 2294 C CA . VAL C 2 73 ? 1.706 -3.004 -2.008 1.00 19.34 354 VAL X CA 1
ATOM 2295 C C . VAL C 2 73 ? 2.260 -2.627 -3.384 1.00 23.20 354 VAL X C 1
ATOM 2296 O O . VAL C 2 73 ? 1.569 -2.013 -4.197 1.00 21.47 354 VAL X O 1
ATOM 2300 N N . ASN C 2 74 ? 3.505 -3.022 -3.643 1.00 20.46 355 ASN X N 1
ATOM 2301 C CA . ASN C 2 74 ? 4.139 -2.749 -4.912 1.00 16.02 355 ASN X CA 1
ATOM 2302 C C . ASN C 2 74 ? 4.096 -3.971 -5.807 1.00 19.63 355 ASN X C 1
ATOM 2303 O O . ASN C 2 74 ? 4.540 -3.928 -6.948 1.00 26.05 355 ASN X O 1
ATOM 2308 N N . ASN C 2 75 ? 3.552 -5.063 -5.285 1.00 21.85 356 ASN X N 1
ATOM 2309 C CA . ASN C 2 75 ? 3.422 -6.304 -6.049 1.00 20.67 356 ASN X CA 1
ATOM 2310 C C . ASN C 2 75 ? 2.410 -6.052 -7.166 1.00 20.87 356 ASN X C 1
ATOM 2311 O O . ASN C 2 75 ? 1.357 -5.461 -6.929 1.00 20.24 356 ASN X O 1
ATOM 2316 N N . GLY C 2 76 ? 2.710 -6.500 -8.378 1.00 17.67 357 GLY X N 1
ATOM 2317 C CA . GLY C 2 76 ? 1.780 -6.257 -9.456 1.00 14.22 357 GLY X CA 1
ATOM 2318 C C . GLY C 2 76 ? 2.446 -6.320 -10.808 1.00 16.64 357 GLY X C 1
ATOM 2319 O O . GLY C 2 76 ? 3.594 -6.743 -10.928 1.00 15.26 357 GLY X O 1
ATOM 2320 N N . ASN C 2 77 ? 1.707 -5.892 -11.823 1.00 15.15 358 ASN X N 1
ATOM 2321 C CA . ASN C 2 77 ? 2.168 -5.914 -13.200 1.00 18.62 358 ASN X CA 1
ATOM 2322 C C . ASN C 2 77 ? 2.765 -4.573 -13.572 1.00 20.86 358 ASN X C 1
ATOM 2323 O O . ASN C 2 77 ? 2.100 -3.535 -13.499 1.00 17.56 358 ASN X O 1
ATOM 2328 N N . TYR C 2 78 ? 4.027 -4.609 -13.981 1.00 19.44 359 TYR X N 1
ATOM 2329 C CA . TYR C 2 78 ? 4.742 -3.414 -14.364 1.00 17.85 359 TYR X CA 1
ATOM 2330 C C . TYR C 2 78 ? 4.878 -3.385 -15.873 1.00 17.79 359 TYR X C 1
ATOM 2331 O O . TYR C 2 78 ? 5.318 -4.349 -16.497 1.00 22.18 359 TYR X O 1
ATOM 2340 N N . THR C 2 79 ? 4.500 -2.268 -16.463 1.00 17.94 360 THR X N 1
ATOM 2341 C CA . THR C 2 79 ? 4.586 -2.138 -17.901 1.00 18.63 360 THR X CA 1
ATOM 2342 C C . THR C 2 79 ? 5.445 -0.956 -18.333 1.00 14.71 360 THR X C 1
ATOM 2343 O O . THR C 2 79 ? 5.253 0.171 -17.860 1.00 15.04 360 THR X O 1
ATOM 2347 N N . LEU C 2 80 ? 6.390 -1.229 -19.226 1.00 10.60 361 LEU X N 1
ATOM 2348 C CA . LEU C 2 80 ? 7.245 -0.184 -19.780 1.00 15.32 361 LEU X CA 1
ATOM 2349 C C . LEU C 2 80 ? 6.772 0.130 -21.216 1.00 19.63 361 LEU X C 1
ATOM 2350 O O . LEU C 2 80 ? 6.589 -0.787 -22.033 1.00 19.02 361 LEU X O 1
ATOM 2355 N N . LEU C 2 81 ? 6.566 1.423 -21.495 1.00 17.13 362 LEU X N 1
ATOM 2356 C CA . LEU C 2 81 ? 6.105 1.904 -22.787 1.00 15.55 362 LEU X CA 1
ATOM 2357 C C . LEU C 2 81 ? 7.155 2.775 -23.427 1.00 18.92 362 LEU X C 1
ATOM 2358 O O . LEU C 2 81 ? 7.469 3.834 -22.890 1.00 21.76 362 LEU X O 1
ATOM 2363 N N . ALA C 2 82 ? 7.669 2.327 -24.578 1.00 22.49 363 ALA X N 1
ATOM 2364 C CA . ALA C 2 82 ? 8.712 3.018 -25.345 1.00 22.34 363 ALA X CA 1
ATOM 2365 C C . ALA C 2 82 ? 8.093 3.616 -26.607 1.00 26.15 363 ALA X C 1
ATOM 2366 O O . ALA C 2 82 ? 7.651 2.881 -27.493 1.00 29.86 363 ALA X O 1
ATOM 2368 N N . ALA C 2 83 ? 8.081 4.944 -26.701 1.00 24.78 364 ALA X N 1
ATOM 2369 C CA . ALA C 2 83 ? 7.464 5.600 -27.844 1.00 24.32 364 ALA X CA 1
ATO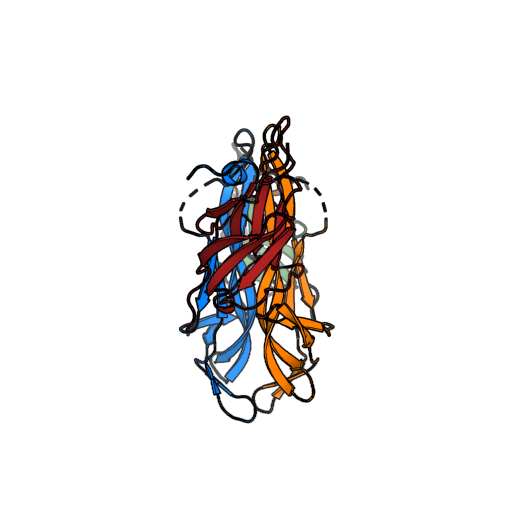M 2370 C C . ALA C 2 83 ? 8.347 6.506 -28.686 1.00 22.47 364 ALA X C 1
ATOM 2371 O O . ALA C 2 83 ? 9.187 7.249 -28.174 1.00 25.19 364 ALA X O 1
ATOM 2373 N N . ASN C 2 84 ? 8.149 6.436 -29.991 1.00 14.64 365 ASN X N 1
ATOM 2374 C CA . ASN C 2 84 ? 8.848 7.328 -30.888 1.00 19.35 365 ASN X CA 1
ATOM 2375 C C . ASN C 2 84 ? 7.932 7.609 -32.072 1.00 21.09 365 ASN X C 1
ATOM 2376 O O . ASN C 2 84 ? 6.773 7.189 -32.076 1.00 24.68 365 ASN X O 1
ATOM 2381 N N . PRO C 2 85 ? 8.406 8.383 -33.054 1.00 23.96 366 PRO X N 1
ATOM 2382 C CA . PRO C 2 85 ? 7.588 8.705 -34.229 1.00 24.23 366 PRO X CA 1
ATOM 2383 C C . PRO C 2 85 ? 6.867 7.531 -34.891 1.00 21.52 366 PRO X C 1
ATOM 2384 O O . PRO C 2 85 ? 5.714 7.664 -35.285 1.00 22.45 366 PRO X O 1
ATOM 2388 N N . PHE C 2 86 ? 7.540 6.389 -34.995 1.00 20.74 367 PHE X N 1
ATOM 2389 C CA . PHE C 2 86 ? 6.974 5.202 -35.635 1.00 18.41 367 PHE X CA 1
ATOM 2390 C C . PHE C 2 86 ? 5.800 4.631 -34.893 1.00 20.16 367 PHE X C 1
ATOM 2391 O O . PHE C 2 86 ? 4.911 4.026 -35.485 1.00 25.70 367 PHE X O 1
ATOM 2399 N N . GLY C 2 87 ? 5.802 4.809 -33.584 1.00 21.59 368 GLY X N 1
ATOM 2400 C CA . GLY C 2 87 ? 4.724 4.262 -32.786 1.00 21.55 368 GLY X CA 1
ATOM 2401 C C . GLY C 2 87 ? 5.245 3.922 -31.412 1.00 24.39 368 GLY X C 1
ATOM 2402 O O . GLY C 2 87 ? 6.135 4.613 -30.904 1.00 24.36 368 GLY X O 1
ATOM 2403 N N . GLN C 2 88 ? 4.736 2.841 -30.823 1.00 24.76 369 GLN X N 1
ATOM 2404 C CA . GLN C 2 88 ? 5.151 2.470 -29.479 1.00 21.79 369 GLN X CA 1
ATOM 2405 C C . GLN C 2 88 ? 5.313 0.978 -29.186 1.00 23.23 369 GLN X C 1
ATOM 2406 O O . GLN C 2 88 ? 4.537 0.150 -29.654 1.00 23.37 369 GLN X O 1
ATOM 2412 N N . ALA C 2 89 ? 6.320 0.645 -28.391 1.00 15.32 370 ALA X N 1
ATOM 2413 C CA . ALA C 2 89 ? 6.551 -0.737 -28.006 1.00 18.70 370 ALA X CA 1
ATOM 2414 C C . ALA C 2 89 ? 6.208 -0.873 -26.519 1.00 18.12 370 ALA X C 1
ATOM 2415 O O . ALA C 2 89 ? 6.382 0.055 -25.736 1.00 16.08 370 ALA X O 1
ATOM 2417 N N . SER C 2 90 ? 5.759 -2.051 -26.120 1.00 16.14 371 SER X N 1
ATOM 2418 C CA . SER C 2 90 ? 5.378 -2.256 -24.742 1.00 17.43 371 SER X CA 1
ATOM 2419 C C . SER C 2 90 ? 5.818 -3.622 -24.227 1.00 22.91 371 SER X C 1
ATOM 2420 O O . SER C 2 90 ? 5.919 -4.600 -24.983 1.00 18.07 371 SER X O 1
ATOM 2423 N N . ALA C 2 91 ? 6.089 -3.680 -22.929 1.00 19.04 372 ALA X N 1
ATOM 2424 C CA . ALA C 2 91 ? 6.503 -4.917 -22.306 1.00 19.72 372 ALA X CA 1
ATOM 2425 C C . ALA C 2 91 ? 6.043 -4.905 -20.862 1.00 21.76 372 ALA X C 1
ATOM 2426 O O . ALA C 2 91 ? 6.146 -3.898 -20.163 1.00 24.28 372 ALA X O 1
ATOM 2428 N N . SER C 2 92 ? 5.532 -6.036 -20.407 1.00 23.47 373 SER X N 1
ATOM 2429 C CA . SER C 2 92 ? 5.050 -6.118 -19.047 1.00 24.34 373 SER X CA 1
ATOM 2430 C C . SER C 2 92 ? 5.657 -7.269 -18.284 1.00 24.90 373 SER X C 1
ATOM 2431 O O . SER C 2 92 ? 6.092 -8.259 -18.865 1.00 24.85 373 SER X O 1
ATOM 2434 N N . ILE C 2 93 ? 5.677 -7.127 -16.966 1.00 25.28 374 ILE X N 1
ATOM 2435 C CA . ILE C 2 93 ? 6.193 -8.159 -16.094 1.00 22.68 374 ILE X CA 1
ATOM 2436 C C . ILE C 2 93 ? 5.579 -8.030 -14.704 1.00 21.45 374 ILE X C 1
ATOM 2437 O O . ILE C 2 93 ? 5.333 -6.931 -14.208 1.00 19.07 374 ILE X O 1
ATOM 2442 N N . MET C 2 94 ? 5.309 -9.175 -14.094 1.00 23.44 375 MET X N 1
ATOM 2443 C CA . MET C 2 94 ? 4.741 -9.232 -12.757 1.00 25.80 375 MET X CA 1
ATOM 2444 C C . MET C 2 94 ? 5.877 -9.246 -11.741 1.00 23.95 375 MET X C 1
ATOM 2445 O O . MET C 2 94 ? 6.855 -9.977 -11.902 1.00 22.06 375 MET X O 1
ATOM 2450 N N . ALA C 2 95 ? 5.748 -8.438 -10.698 1.00 24.32 376 ALA X N 1
ATOM 2451 C CA . ALA C 2 95 ? 6.755 -8.402 -9.657 1.00 21.87 376 ALA X CA 1
ATOM 2452 C C . ALA C 2 95 ? 6.129 -8.512 -8.257 1.00 22.49 376 ALA X C 1
ATOM 2453 O O . ALA C 2 95 ? 5.181 -7.792 -7.922 1.00 20.83 376 ALA X O 1
ATOM 2455 N N . ALA C 2 96 ? 6.671 -9.443 -7.464 1.00 22.06 377 ALA X N 1
ATOM 2456 C CA . ALA C 2 96 ? 6.269 -9.680 -6.080 1.00 22.54 377 ALA X CA 1
ATOM 2457 C C . ALA C 2 96 ? 7.514 -9.333 -5.243 1.00 21.37 377 ALA X C 1
ATOM 2458 O O . ALA C 2 96 ? 8.600 -9.841 -5.478 1.00 24.97 377 ALA X O 1
ATOM 2460 N N . PHE C 2 97 ? 7.355 -8.429 -4.290 1.00 20.89 378 PHE X N 1
ATOM 2461 C CA . PHE C 2 97 ? 8.469 -7.994 -3.471 1.00 21.41 378 PHE X CA 1
ATOM 2462 C C . PHE C 2 97 ? 8.380 -8.507 -2.058 1.00 24.31 378 PHE X C 1
ATOM 2463 O O . PHE C 2 97 ? 9.377 -8.523 -1.345 1.00 27.10 378 PHE X O 1
ATOM 2471 N N . MET C 2 98 ? 7.186 -8.944 -1.675 1.00 26.66 379 MET X N 1
ATOM 2472 C CA . MET C 2 98 ? 6.921 -9.384 -0.319 1.00 28.55 379 MET X CA 1
ATOM 2473 C C . MET C 2 98 ? 5.535 -9.996 -0.244 1.00 29.58 379 MET X C 1
ATOM 2474 O O . MET C 2 98 ? 4.607 -9.508 -0.891 1.00 25.91 379 MET X O 1
ATOM 2479 N N . ASP C 2 99 ? 5.388 -11.047 0.552 1.00 33.23 380 ASP X N 1
ATOM 2480 C CA . ASP C 2 99 ? 4.079 -11.671 0.725 1.00 44.87 380 ASP X CA 1
ATOM 2481 C C . ASP C 2 99 ? 3.219 -10.715 1.575 1.00 47.98 380 ASP X C 1
ATOM 2482 O O . ASP C 2 99 ? 3.747 -10.030 2.452 1.00 50.59 380 ASP X O 1
ATOM 2487 N N . ASN C 2 100 ? 1.912 -10.643 1.319 1.00 54.68 381 ASN X N 1
ATOM 2488 C CA . ASN C 2 100 ? 1.058 -9.755 2.114 1.00 58.29 381 ASN X CA 1
ATOM 2489 C C . ASN C 2 100 ? 0.555 -10.435 3.370 1.00 58.79 381 ASN X C 1
ATOM 2490 O O . ASN C 2 100 ? 0.623 -11.658 3.511 1.00 53.88 381 ASN X O 1
ATOM 2495 N N . PRO C 2 101 ? 0.041 -9.635 4.308 1.00 62.40 382 PRO X N 1
ATOM 2496 C CA . PRO C 2 101 ? -0.497 -10.137 5.580 1.00 64.67 382 PRO X CA 1
ATOM 2497 C C . PRO C 2 101 ? -1.758 -10.998 5.376 1.00 65.15 382 PRO X C 1
ATOM 2498 O O . PRO C 2 101 ? -2.855 -10.657 5.828 1.00 65.91 382 PRO X O 1
ATOM 2502 N N . VAL D 2 1 ? 54.634 -15.874 41.810 1.00 39.64 282 VAL Y N 1
ATOM 2503 C CA . VAL D 2 1 ? 54.352 -14.838 42.848 1.00 40.16 282 VAL Y CA 1
ATOM 2504 C C . VAL D 2 1 ? 52.953 -14.252 42.643 1.00 39.04 282 VAL Y C 1
ATOM 2505 O O . VAL D 2 1 ? 52.630 -13.761 41.558 1.00 40.53 282 VAL Y O 1
ATOM 2509 N N . SER D 2 2 ? 52.125 -14.321 43.684 1.00 32.07 283 SER Y N 1
ATOM 2510 C CA . SER D 2 2 ? 50.767 -13.797 43.642 1.00 31.45 283 SER Y CA 1
ATOM 2511 C C . SER D 2 2 ? 50.727 -12.322 44.037 1.00 28.01 283 SER Y C 1
ATOM 2512 O O . SER D 2 2 ? 51.460 -11.891 44.920 1.00 31.10 283 SER Y O 1
ATOM 2515 N N . PHE D 2 3 ? 49.864 -11.546 43.393 1.00 23.14 284 PHE Y N 1
ATOM 2516 C CA . PHE D 2 3 ? 49.759 -10.141 43.748 1.00 20.19 284 PHE Y CA 1
ATOM 2517 C C . PHE D 2 3 ? 48.315 -9.652 43.647 1.00 16.99 284 PHE Y C 1
ATOM 2518 O O . PHE D 2 3 ? 47.505 -10.228 42.921 1.00 13.91 284 PHE Y O 1
ATOM 2526 N N . PRO D 2 4 ? 47.975 -8.571 44.379 1.00 21.51 285 PRO Y N 1
ATOM 2527 C CA . PRO D 2 4 ? 46.611 -8.048 44.349 1.00 17.43 285 PRO Y CA 1
ATOM 2528 C C . PRO D 2 4 ? 46.121 -7.556 42.997 1.00 20.89 285 PRO Y C 1
ATOM 2529 O O . PRO D 2 4 ? 46.912 -7.255 42.102 1.00 20.38 285 PRO Y O 1
ATOM 2533 N N . ALA D 2 5 ? 44.798 -7.462 42.888 1.00 21.07 286 ALA Y N 1
ATOM 2534 C CA . ALA D 2 5 ? 44.112 -7.005 41.694 1.00 20.15 286 ALA Y CA 1
ATOM 2535 C C . ALA D 2 5 ? 44.313 -5.504 41.456 1.00 21.20 286 ALA Y C 1
ATOM 2536 O O . ALA D 2 5 ? 44.445 -4.718 42.386 1.00 24.68 286 ALA Y O 1
ATOM 2538 N N . SER D 2 6 ? 44.334 -5.133 40.186 1.00 20.51 287 SER Y N 1
ATOM 2539 C CA . SER D 2 6 ? 44.504 -3.759 39.746 1.00 20.37 287 SER Y CA 1
ATOM 2540 C C . SER D 2 6 ? 43.473 -3.673 38.633 1.00 22.17 287 SER Y C 1
ATOM 2541 O O . SER D 2 6 ? 43.257 -4.655 37.915 1.00 23.75 287 SER Y O 1
ATOM 2544 N N . VAL D 2 7 ? 42.851 -2.513 38.479 1.00 21.64 288 VAL Y N 1
ATOM 2545 C CA . VAL D 2 7 ? 41.806 -2.343 37.480 1.00 22.65 288 VAL Y CA 1
ATOM 2546 C C . VAL D 2 7 ? 41.710 -0.928 36.925 1.00 25.83 288 VAL Y C 1
ATOM 2547 O O . VAL D 2 7 ? 41.978 0.058 37.624 1.00 20.70 288 VAL Y O 1
ATOM 2551 N N . GLN D 2 8 ? 41.317 -0.834 35.660 1.00 21.64 289 GLN Y N 1
ATOM 2552 C CA . GLN D 2 8 ? 41.122 0.460 35.059 1.00 24.27 289 GLN Y CA 1
ATOM 2553 C C . GLN D 2 8 ? 40.089 0.379 33.927 1.00 25.31 289 GLN Y C 1
ATOM 2554 O O . GLN D 2 8 ? 39.963 -0.635 33.258 1.00 28.72 289 GLN Y O 1
ATOM 2560 N N . LEU D 2 9 ? 39.314 1.447 33.770 1.00 28.37 290 LEU Y N 1
ATOM 2561 C CA . LEU D 2 9 ? 38.284 1.553 32.748 1.00 24.44 290 LEU Y CA 1
ATOM 2562 C C . LEU D 2 9 ? 38.656 2.689 31.794 1.00 24.95 290 LEU Y C 1
ATOM 2563 O O . LEU D 2 9 ? 39.407 3.606 32.139 1.00 23.88 290 LEU Y O 1
ATOM 2568 N N . HIS D 2 10 ? 38.122 2.619 30.586 1.00 26.29 291 HIS Y N 1
ATOM 2569 C CA . HIS D 2 10 ? 38.376 3.623 29.574 1.00 27.02 291 HIS Y CA 1
ATOM 2570 C C . HIS D 2 10 ? 37.020 4.158 29.139 1.00 29.13 291 HIS Y C 1
ATOM 2571 O O . HIS D 2 10 ? 36.003 3.467 29.277 1.00 29.73 291 HIS Y O 1
ATOM 2578 N N . THR D 2 11 ? 37.007 5.380 28.614 1.00 25.46 292 THR Y N 1
ATOM 2579 C CA . THR D 2 11 ? 35.770 6.008 28.175 1.00 30.34 292 THR Y CA 1
ATOM 2580 C C . THR D 2 11 ? 35.095 5.214 27.051 1.00 28.40 292 THR Y C 1
ATOM 2581 O O . THR D 2 11 ? 35.721 4.910 26.035 1.00 30.15 292 THR Y O 1
ATOM 2585 N N . ALA D 2 12 ? 33.820 4.874 27.261 1.00 27.86 293 ALA Y N 1
ATOM 2586 C CA . ALA D 2 12 ? 33.015 4.096 26.307 1.00 25.91 293 ALA Y CA 1
ATOM 2587 C C . ALA D 2 12 ? 33.116 4.549 24.853 1.00 27.37 293 ALA Y C 1
ATOM 2588 O O . ALA D 2 12 ? 33.116 5.754 24.551 1.00 26.50 293 ALA Y O 1
ATOM 2590 N N . VAL D 2 13 ? 33.195 3.569 23.954 1.00 24.41 294 VAL Y N 1
ATOM 2591 C CA . VAL D 2 13 ? 33.290 3.855 22.529 1.00 28.35 294 VAL Y CA 1
ATOM 2592 C C . VAL D 2 13 ? 32.353 2.967 21.692 1.00 28.69 294 VAL Y C 1
ATOM 2593 O O . VAL D 2 13 ? 32.031 1.830 22.065 1.00 22.30 294 VAL Y O 1
ATOM 2597 N N . GLU D 2 14 ? 31.904 3.515 20.563 1.00 30.32 295 GLU Y N 1
ATOM 2598 C CA . GLU D 2 14 ? 30.968 2.831 19.671 1.00 29.38 295 GLU Y CA 1
ATOM 2599 C C . GLU D 2 14 ? 31.618 2.212 18.447 1.00 27.71 295 GLU Y C 1
ATOM 2600 O O . GLU D 2 14 ? 32.083 2.922 17.556 1.00 26.70 295 GLU Y O 1
ATOM 2606 N N . MET D 2 15 ? 31.663 0.888 18.409 1.00 21.06 296 MET Y N 1
ATOM 2607 C CA . MET D 2 15 ? 32.222 0.211 17.254 1.00 26.89 296 MET Y CA 1
ATOM 2608 C C . MET D 2 15 ? 30.986 -0.449 16.699 1.00 28.50 296 MET Y C 1
ATOM 2609 O O . MET D 2 15 ? 29.954 0.204 16.570 1.00 30.31 296 MET Y O 1
ATOM 2614 N N . HIS D 2 16 ? 31.065 -1.736 16.385 1.00 26.82 297 HIS Y N 1
ATOM 2615 C CA . HIS D 2 16 ? 29.896 -2.426 15.887 1.00 23.56 297 HIS Y CA 1
ATOM 2616 C C . HIS D 2 16 ? 28.870 -2.403 17.017 1.00 24.81 297 HIS Y C 1
ATOM 2617 O O . HIS D 2 16 ? 27.677 -2.206 16.791 1.00 29.41 297 HIS Y O 1
ATOM 2624 N N . HIS D 2 17 ? 29.347 -2.650 18.232 1.00 26.69 298 HIS Y N 1
ATOM 2625 C CA . HIS D 2 17 ? 28.517 -2.622 19.439 1.00 26.20 298 HIS Y CA 1
ATOM 2626 C C . HIS D 2 17 ? 29.206 -1.533 20.224 1.00 27.66 298 HIS Y C 1
ATOM 2627 O O . HIS D 2 17 ? 30.306 -1.114 19.850 1.00 27.84 298 HIS Y O 1
ATOM 2634 N N . TRP D 2 18 ? 28.587 -1.088 21.313 1.00 27.13 299 TRP Y N 1
ATOM 2635 C CA . TRP D 2 18 ? 29.231 -0.089 22.158 1.00 28.45 299 TRP Y CA 1
ATOM 2636 C C . TRP D 2 18 ? 30.161 -0.887 23.080 1.00 26.04 299 TRP Y C 1
ATOM 2637 O O . TRP D 2 18 ? 29.903 -2.052 23.390 1.00 22.26 299 TRP Y O 1
ATOM 2648 N N . CYS D 2 19 ? 31.253 -0.278 23.508 1.00 27.26 300 CYS Y N 1
ATOM 2649 C CA . CYS D 2 19 ? 32.145 -0.989 24.396 1.00 27.72 300 CYS Y CA 1
ATOM 2650 C C . CYS D 2 19 ? 32.827 -0.100 25.435 1.00 29.80 300 CYS Y C 1
ATOM 2651 O O . CYS D 2 19 ? 33.332 0.986 25.115 1.00 27.96 300 CYS Y O 1
ATOM 2654 N N . ILE D 2 20 ? 32.793 -0.564 26.689 1.00 26.81 301 ILE Y N 1
ATOM 2655 C CA . ILE D 2 20 ? 33.452 0.107 27.802 1.00 25.41 301 ILE Y CA 1
ATOM 2656 C C . ILE D 2 20 ? 34.712 -0.734 27.978 1.00 23.22 301 ILE Y C 1
ATOM 2657 O O . ILE D 2 20 ? 34.681 -1.810 28.584 1.00 19.27 301 ILE Y O 1
ATOM 2662 N N . PRO D 2 21 ? 35.843 -0.246 27.450 1.00 21.85 302 PRO Y N 1
ATOM 2663 C CA . PRO D 2 21 ? 37.124 -0.959 27.536 1.00 19.25 302 PRO Y CA 1
ATOM 2664 C C . PRO D 2 21 ? 37.714 -1.072 28.949 1.00 25.28 302 PRO Y C 1
ATOM 2665 O O . PRO D 2 21 ? 37.734 -0.102 29.727 1.00 23.55 302 PRO Y O 1
ATOM 2669 N N . PHE D 2 22 ? 38.196 -2.263 29.283 1.00 21.17 303 PHE Y N 1
ATOM 2670 C CA . PHE D 2 22 ? 38.773 -2.473 30.597 1.00 22.72 303 PHE Y CA 1
ATOM 2671 C C . PHE D 2 22 ? 40.086 -3.229 30.541 1.00 20.22 303 PHE Y C 1
ATOM 2672 O O . PHE D 2 22 ? 40.367 -3.945 29.588 1.00 25.74 303 PHE Y O 1
ATOM 2680 N N . SER D 2 23 ? 40.887 -3.029 31.575 1.00 20.08 304 SER Y N 1
ATOM 2681 C CA . SER D 2 23 ? 42.168 -3.700 31.748 1.00 21.34 304 SER Y CA 1
ATOM 2682 C C . SER D 2 23 ? 42.261 -4.047 33.242 1.00 22.23 304 SER Y C 1
ATOM 2683 O O . SER D 2 23 ? 42.005 -3.214 34.134 1.00 18.10 304 SER Y O 1
ATOM 2686 N N . VAL D 2 24 ? 42.588 -5.303 33.503 1.00 22.07 305 VAL Y N 1
ATOM 2687 C CA . VAL D 2 24 ? 42.680 -5.800 34.859 1.00 22.28 305 VAL Y CA 1
ATOM 2688 C C . VAL D 2 24 ? 43.920 -6.673 35.010 1.00 22.54 305 VAL Y C 1
ATOM 2689 O O . VAL D 2 24 ? 44.320 -7.365 34.080 1.00 24.99 305 VAL Y O 1
ATOM 2693 N N . ASP D 2 25 ? 44.554 -6.607 36.170 1.00 23.84 306 ASP Y N 1
ATOM 2694 C CA . ASP D 2 25 ? 45.711 -7.440 36.418 1.00 21.40 306 ASP Y CA 1
ATOM 2695 C C . ASP D 2 25 ? 45.489 -8.097 37.767 1.00 23.52 306 ASP Y C 1
ATOM 2696 O O . ASP D 2 25 ? 44.498 -7.815 38.457 1.00 16.56 306 ASP Y O 1
ATOM 2701 N N . GLY D 2 26 ? 46.411 -8.980 38.131 1.00 24.33 307 GLY Y N 1
ATOM 2702 C CA . GLY D 2 26 ? 46.307 -9.701 39.383 1.00 25.84 307 GLY Y CA 1
ATOM 2703 C C . GLY D 2 26 ? 46.553 -11.173 39.124 1.00 23.41 307 GLY Y C 1
ATOM 2704 O O . GLY D 2 26 ? 46.400 -11.649 37.999 1.00 22.63 307 GLY Y O 1
ATOM 2705 N N . GLN D 2 27 ? 46.961 -11.880 40.168 1.00 25.50 308 GLN Y N 1
ATOM 2706 C CA . GLN D 2 27 ? 47.242 -13.313 40.105 1.00 29.89 308 GLN Y CA 1
ATOM 2707 C C . GLN D 2 27 ? 47.134 -13.849 41.546 1.00 24.80 308 GLN Y C 1
ATOM 2708 O O . GLN D 2 27 ? 47.894 -13.459 42.438 1.00 27.05 308 GLN Y O 1
ATOM 2714 N N . PRO D 2 28 ? 46.163 -14.733 41.797 1.00 21.10 309 PRO Y N 1
ATOM 2715 C CA . PRO D 2 28 ? 45.174 -15.276 40.856 1.00 19.98 309 PRO Y CA 1
ATOM 2716 C C . PRO D 2 28 ? 44.420 -14.210 40.085 1.00 22.35 309 PRO Y C 1
ATOM 2717 O O . PRO D 2 28 ? 44.246 -13.083 40.571 1.00 21.49 309 PRO Y O 1
ATOM 2721 N N . ALA D 2 29 ? 43.966 -14.566 38.887 1.00 19.65 310 ALA Y N 1
ATOM 2722 C CA . ALA D 2 29 ? 43.236 -13.621 38.069 1.00 18.37 310 ALA Y CA 1
ATOM 2723 C C . ALA D 2 29 ? 41.964 -13.257 38.805 1.00 21.10 310 ALA Y C 1
ATOM 2724 O O . ALA D 2 29 ? 41.268 -14.134 39.312 1.00 21.62 310 ALA Y O 1
ATOM 2726 N N . PRO D 2 30 ? 41.655 -11.946 38.895 1.00 27.19 311 PRO Y N 1
ATOM 2727 C CA . PRO D 2 30 ? 40.445 -11.485 39.583 1.00 24.12 311 PRO Y CA 1
ATOM 2728 C C . PRO D 2 30 ? 39.169 -11.874 38.853 1.00 27.20 311 PRO Y C 1
ATOM 2729 O O . PRO D 2 30 ? 39.167 -12.133 37.644 1.00 27.72 311 PRO Y O 1
ATOM 2733 N N . SER D 2 31 ? 38.087 -11.926 39.613 1.00 26.59 312 SER Y N 1
ATOM 2734 C CA . SER D 2 31 ? 36.789 -12.241 39.080 1.00 25.80 312 SER Y CA 1
ATOM 2735 C C . SER D 2 31 ? 36.186 -10.882 38.822 1.00 26.26 312 SER Y C 1
ATOM 2736 O O . SER D 2 31 ? 36.300 -9.993 39.664 1.00 27.32 312 SER Y O 1
ATOM 2739 N N . LEU D 2 32 ? 35.555 -10.718 37.664 1.00 25.06 313 LEU Y N 1
ATOM 2740 C CA . LEU D 2 32 ? 34.947 -9.450 37.311 1.00 27.27 313 LEU Y CA 1
ATOM 2741 C C . LEU D 2 32 ? 33.470 -9.386 37.695 1.00 31.88 313 LEU Y C 1
ATOM 2742 O O . LEU D 2 32 ? 32.785 -10.407 37.735 1.00 35.18 313 LEU Y O 1
ATOM 2747 N N . ARG D 2 33 ? 32.994 -8.175 37.972 1.00 32.14 314 ARG Y N 1
ATOM 2748 C CA . ARG D 2 33 ? 31.616 -7.933 38.391 1.00 32.13 314 ARG Y CA 1
ATOM 2749 C C . ARG D 2 33 ? 31.300 -6.496 38.031 1.00 32.00 314 ARG Y C 1
ATOM 2750 O O . ARG D 2 33 ? 32.105 -5.609 38.303 1.00 34.03 314 ARG Y O 1
ATOM 2758 N N . TRP D 2 34 ? 30.148 -6.250 37.420 1.00 26.17 315 TRP Y N 1
ATOM 2759 C CA . TRP D 2 34 ? 29.791 -4.875 37.082 1.00 21.68 315 TRP Y CA 1
ATOM 2760 C C . TRP D 2 34 ? 28.629 -4.374 37.933 1.00 23.51 315 TRP Y C 1
ATOM 2761 O O . TRP D 2 34 ? 27.810 -5.140 38.453 1.00 19.70 315 TRP Y O 1
ATOM 2772 N N . LEU D 2 35 ? 28.578 -3.058 38.061 1.00 26.81 316 LEU Y N 1
ATOM 2773 C CA . LEU D 2 35 ? 27.544 -2.395 38.804 1.00 22.03 316 LEU Y CA 1
ATOM 2774 C C . LEU D 2 35 ? 27.116 -1.269 37.901 1.00 24.45 316 LEU Y C 1
ATOM 2775 O O . LEU D 2 35 ? 27.941 -0.666 37.198 1.00 20.51 316 LEU Y O 1
ATOM 2780 N N . PHE D 2 36 ? 25.814 -1.025 37.868 1.00 27.24 317 PHE Y N 1
ATOM 2781 C CA . PHE D 2 36 ? 25.294 0.070 37.079 1.00 29.37 317 PHE Y CA 1
ATOM 2782 C C . PHE D 2 36 ? 24.636 0.951 38.123 1.00 29.18 317 PHE Y C 1
ATOM 2783 O O . PHE D 2 36 ? 23.706 0.532 38.807 1.00 35.53 317 PHE Y O 1
ATOM 2791 N N . ASN D 2 37 ? 25.157 2.162 38.259 1.00 32.03 318 ASN Y N 1
ATOM 2792 C CA . ASN D 2 37 ? 24.676 3.122 39.245 1.00 36.36 318 ASN Y CA 1
ATOM 2793 C C . ASN D 2 37 ? 24.722 2.550 40.682 1.00 38.17 318 ASN Y C 1
ATOM 2794 O O . ASN D 2 37 ? 23.831 2.788 41.507 1.00 35.54 318 ASN Y O 1
ATOM 2799 N N . GLY D 2 38 ? 25.780 1.793 40.967 1.00 38.94 319 GLY Y N 1
ATOM 2800 C CA . GLY D 2 38 ? 25.967 1.245 42.301 1.00 37.77 319 GLY Y CA 1
ATOM 2801 C C . GLY D 2 38 ? 25.292 -0.074 42.611 1.00 36.63 319 GLY Y C 1
ATOM 2802 O O . GLY D 2 38 ? 25.502 -0.661 43.681 1.00 33.30 319 GLY Y O 1
ATOM 2803 N N . SER D 2 39 ? 24.472 -0.549 41.689 1.00 33.73 320 SER Y N 1
ATOM 2804 C CA . SER D 2 39 ? 23.786 -1.801 41.916 1.00 32.55 320 SER Y CA 1
ATOM 2805 C C . SER D 2 39 ? 24.210 -2.765 40.850 1.00 30.90 320 SER Y C 1
ATOM 2806 O O . SER D 2 39 ? 24.442 -2.369 39.710 1.00 32.05 320 SER Y O 1
ATOM 2809 N N . VAL D 2 40 ? 24.289 -4.035 41.224 1.00 28.80 321 VAL Y N 1
ATOM 2810 C CA . VAL D 2 40 ? 24.705 -5.093 40.314 1.00 32.82 321 VAL Y CA 1
ATOM 2811 C C . VAL D 2 40 ? 24.035 -5.110 38.945 1.00 29.81 321 VAL Y C 1
ATOM 2812 O O . VAL D 2 40 ? 22.816 -4.988 38.834 1.00 34.70 321 VAL Y O 1
ATOM 2816 N N . LEU D 2 41 ? 24.859 -5.279 37.912 1.00 31.76 322 LEU Y N 1
ATOM 2817 C CA . LEU D 2 41 ? 24.402 -5.342 36.528 1.00 30.71 322 LEU Y CA 1
ATOM 2818 C C . LEU D 2 41 ? 24.417 -6.812 36.127 1.00 34.15 322 LEU Y C 1
ATOM 2819 O O . LEU D 2 41 ? 25.464 -7.449 36.130 1.00 35.47 322 LEU Y O 1
ATOM 2824 N N . ASN D 2 42 ? 23.251 -7.363 35.810 1.00 38.00 323 ASN Y N 1
ATOM 2825 C CA . ASN D 2 42 ? 23.181 -8.759 35.390 1.00 37.47 323 ASN Y CA 1
ATOM 2826 C C . ASN D 2 42 ? 23.448 -8.816 33.896 1.00 37.45 323 ASN Y C 1
ATOM 2827 O O . ASN D 2 42 ? 22.763 -8.161 33.107 1.00 36.10 323 ASN Y O 1
ATOM 2832 N N . GLU D 2 43 ? 24.454 -9.581 33.503 1.00 33.60 324 GLU Y N 1
ATOM 2833 C CA . GLU D 2 43 ? 24.763 -9.685 32.098 1.00 37.72 324 GLU Y CA 1
ATOM 2834 C C . GLU D 2 43 ? 23.693 -10.510 31.412 1.00 38.69 324 GLU Y C 1
ATOM 2835 O O . GLU D 2 43 ? 23.099 -11.409 32.011 1.00 41.31 324 GLU Y O 1
ATOM 2841 N N . THR D 2 44 ? 23.431 -10.154 30.162 1.00 37.68 325 THR Y N 1
ATOM 2842 C CA . THR D 2 44 ? 22.452 -10.824 29.332 1.00 30.85 325 THR Y CA 1
ATOM 2843 C C . THR D 2 44 ? 23.151 -10.941 27.997 1.00 32.14 325 THR Y C 1
ATOM 2844 O O . THR D 2 44 ? 24.325 -10.608 27.874 1.00 31.39 325 THR Y O 1
ATOM 2848 N N . SER D 2 45 ? 22.429 -11.380 26.984 1.00 31.99 326 SER Y N 1
ATOM 2849 C CA . SER D 2 45 ? 23.037 -11.514 25.678 1.00 30.51 326 SER Y CA 1
ATOM 2850 C C . SER D 2 45 ? 23.325 -10.161 25.028 1.00 25.65 326 SER Y C 1
ATOM 2851 O O . SER D 2 45 ? 24.049 -10.096 24.035 1.00 26.75 326 SER Y O 1
ATOM 2854 N N . PHE D 2 46 ? 22.778 -9.085 25.589 1.00 28.00 327 PHE Y N 1
ATOM 2855 C CA . PHE D 2 46 ? 22.969 -7.737 25.026 1.00 25.41 327 PHE Y CA 1
ATOM 2856 C C . PHE D 2 46 ? 23.952 -6.878 25.794 1.00 24.38 327 PHE Y C 1
ATOM 2857 O O . PHE D 2 46 ? 24.508 -5.923 25.245 1.00 22.72 327 PHE Y O 1
ATOM 2865 N N . ILE D 2 47 ? 24.142 -7.202 27.069 1.00 22.96 328 ILE Y N 1
ATOM 2866 C CA . ILE D 2 47 ? 25.104 -6.489 27.902 1.00 23.20 328 ILE Y CA 1
ATOM 2867 C C . ILE D 2 47 ? 25.897 -7.574 28.584 1.00 23.83 328 ILE Y C 1
ATOM 2868 O O . ILE D 2 47 ? 25.401 -8.223 29.502 1.00 22.97 328 ILE Y O 1
ATOM 2873 N N . PHE D 2 48 ? 27.124 -7.784 28.120 1.00 23.24 329 PHE Y N 1
ATOM 2874 C CA . PHE D 2 48 ? 27.969 -8.828 28.680 1.00 21.12 329 PHE Y CA 1
ATOM 2875 C C . PHE D 2 48 ? 29.429 -8.448 28.666 1.00 20.29 329 PHE Y C 1
ATOM 2876 O O . PHE D 2 48 ? 29.840 -7.632 27.867 1.00 20.00 329 PHE Y O 1
ATOM 2884 N N . THR D 2 49 ? 30.211 -9.071 29.542 1.00 23.38 330 THR Y N 1
ATOM 2885 C CA . THR D 2 49 ? 31.644 -8.799 29.629 1.00 25.44 330 THR Y CA 1
ATOM 2886 C C . THR D 2 49 ? 32.371 -9.649 28.597 1.00 24.80 330 THR Y C 1
ATOM 2887 O O . THR D 2 49 ? 32.038 -10.811 28.396 1.00 20.69 330 THR Y O 1
ATOM 2891 N N . GLU D 2 50 ? 33.379 -9.073 27.956 1.00 26.19 331 GLU Y N 1
ATOM 2892 C CA . GLU D 2 50 ? 34.124 -9.820 26.961 1.00 26.78 331 GLU Y CA 1
ATOM 2893 C C . GLU D 2 50 ? 35.624 -9.574 26.987 1.00 21.79 331 GLU Y C 1
ATOM 2894 O O . GLU D 2 50 ? 36.093 -8.449 26.906 1.00 17.91 331 GLU Y O 1
ATOM 2900 N N . PHE D 2 51 ? 36.367 -10.666 27.078 1.00 24.29 332 PHE Y N 1
ATOM 2901 C CA . PHE D 2 51 ? 37.818 -10.637 27.142 1.00 24.35 332 PHE Y CA 1
ATOM 2902 C C . PHE D 2 51 ? 38.432 -10.873 25.768 1.00 24.21 332 PHE Y C 1
ATOM 2903 O O . PHE D 2 51 ? 37.902 -11.640 24.960 1.00 27.74 332 PHE Y O 1
ATOM 2911 N N . LEU D 2 52 ? 39.564 -10.231 25.510 1.00 26.36 333 LEU Y N 1
ATOM 2912 C CA . LEU D 2 52 ? 40.269 -10.464 24.267 1.00 24.92 333 LEU Y CA 1
ATOM 2913 C C . LEU D 2 52 ? 41.160 -11.686 24.571 1.00 26.12 333 LEU Y C 1
ATOM 2914 O O . LEU D 2 52 ? 41.326 -12.078 25.738 1.00 19.46 333 LEU Y O 1
ATOM 2919 N N . GLU D 2 53 ? 41.707 -12.294 23.524 1.00 30.40 334 GLU Y N 1
ATOM 2920 C CA . GLU D 2 53 ? 42.589 -13.448 23.663 1.00 31.51 334 GLU Y CA 1
ATOM 2921 C C . GLU D 2 53 ? 43.763 -13.061 24.589 1.00 33.74 334 GLU Y C 1
ATOM 2922 O O . GLU D 2 53 ? 44.272 -11.935 24.529 1.00 32.64 334 GLU Y O 1
ATOM 2928 N N . PRO D 2 54 ? 44.212 -13.989 25.458 1.00 34.36 335 PRO Y N 1
ATOM 2929 C CA . PRO D 2 54 ? 45.327 -13.633 26.345 1.00 31.91 335 PRO Y CA 1
ATOM 2930 C C . PRO D 2 54 ? 46.662 -13.523 25.592 1.00 35.30 335 PRO Y C 1
ATOM 2931 O O . PRO D 2 54 ? 46.967 -14.325 24.701 1.00 31.02 335 PRO Y O 1
ATOM 2935 N N . ALA D 2 55 ? 47.457 -12.524 25.962 1.00 36.22 336 ALA Y N 1
ATOM 2936 C CA . ALA D 2 55 ? 48.753 -12.321 25.339 1.00 36.75 336 ALA Y CA 1
ATOM 2937 C C . ALA D 2 55 ? 49.778 -13.241 26.009 1.00 39.07 336 ALA Y C 1
ATOM 2938 O O . ALA D 2 55 ? 49.642 -13.582 27.195 1.00 36.75 336 ALA Y O 1
ATOM 2940 N N . ALA D 2 56 ? 50.793 -13.657 25.252 1.00 36.12 337 ALA Y N 1
ATOM 2941 C CA . ALA D 2 56 ? 51.824 -14.520 25.813 1.00 37.90 337 ALA Y CA 1
ATOM 2942 C C . ALA D 2 56 ? 52.660 -13.728 26.826 1.00 39.32 337 ALA Y C 1
ATOM 2943 O O . ALA D 2 56 ? 52.844 -12.517 26.680 1.00 39.88 337 ALA Y O 1
ATOM 2945 N N . ASN D 2 57 ? 53.132 -14.415 27.864 1.00 44.21 338 ASN Y N 1
ATOM 2946 C CA . ASN D 2 57 ? 53.973 -13.812 28.907 1.00 45.19 338 ASN Y CA 1
ATOM 2947 C C . ASN D 2 57 ? 53.428 -12.613 29.669 1.00 46.49 338 ASN Y C 1
ATOM 2948 O O . ASN D 2 57 ? 54.184 -11.718 30.048 1.00 50.56 338 ASN Y O 1
ATOM 2953 N N . GLU D 2 58 ? 52.124 -12.577 29.895 1.00 45.25 339 GLU Y N 1
ATOM 2954 C CA . GLU D 2 58 ? 51.558 -11.474 30.647 1.00 43.54 339 GLU Y CA 1
ATOM 2955 C C . GLU D 2 58 ? 50.321 -11.965 31.379 1.00 42.02 339 GLU Y C 1
ATOM 2956 O O . GLU D 2 58 ? 49.641 -12.868 30.891 1.00 44.40 339 GLU Y O 1
ATOM 2962 N N . THR D 2 59 ? 50.075 -11.412 32.574 1.00 36.95 340 THR Y N 1
ATOM 2963 C CA . THR D 2 59 ? 48.921 -11.790 33.391 1.00 29.14 340 THR Y CA 1
ATOM 2964 C C . THR D 2 59 ? 47.788 -10.801 33.165 1.00 26.65 340 THR Y C 1
ATOM 2965 O O . THR D 2 59 ? 46.632 -11.124 33.432 1.00 28.57 340 THR Y O 1
ATOM 2969 N N . VAL D 2 60 ? 48.128 -9.608 32.673 1.00 21.80 341 VAL Y N 1
ATOM 2970 C CA . VAL D 2 60 ? 47.153 -8.547 32.394 1.00 23.43 341 VAL Y CA 1
ATOM 2971 C C . VAL D 2 60 ? 46.134 -8.974 31.337 1.00 24.97 341 VAL Y C 1
ATOM 2972 O O . VAL D 2 60 ? 46.495 -9.554 30.316 1.00 27.86 341 VAL Y O 1
ATOM 2976 N N . ARG D 2 61 ? 44.862 -8.662 31.586 1.00 26.01 342 ARG Y N 1
ATOM 2977 C CA . ARG D 2 61 ? 43.777 -9.020 30.684 1.00 21.87 342 ARG Y CA 1
ATOM 2978 C C . ARG D 2 61 ? 43.107 -7.755 30.157 1.00 25.53 342 ARG Y C 1
ATOM 2979 O O . ARG D 2 61 ? 42.968 -6.767 30.885 1.00 21.30 342 ARG Y O 1
ATOM 2987 N N . HIS D 2 62 ? 42.692 -7.795 28.890 1.00 24.99 343 HIS Y N 1
ATOM 2988 C CA . HIS D 2 62 ? 42.003 -6.666 28.256 1.00 23.66 343 HIS Y CA 1
ATOM 2989 C C . HIS D 2 62 ? 40.651 -7.157 27.749 1.00 19.73 343 HIS Y C 1
ATOM 2990 O O . HIS D 2 62 ? 40.524 -8.325 27.405 1.00 20.29 343 HIS Y O 1
ATOM 2997 N N . GLY D 2 63 ? 39.649 -6.275 27.740 1.00 14.82 344 GLY Y N 1
ATOM 2998 C CA . GLY D 2 63 ? 38.313 -6.648 27.294 1.00 15.21 344 GLY Y CA 1
ATOM 2999 C C . GLY D 2 63 ? 37.342 -5.482 27.257 1.00 15.75 344 GLY Y C 1
ATOM 3000 O O . GLY D 2 63 ? 37.761 -4.328 27.338 1.00 24.14 344 GLY Y O 1
ATOM 3001 N N . CYS D 2 64 ? 36.047 -5.778 27.159 1.00 17.19 345 CYS Y N 1
ATOM 3002 C CA . CYS D 2 64 ? 34.995 -4.755 27.079 1.00 17.54 345 CYS Y CA 1
ATOM 3003 C C . CYS D 2 64 ? 33.737 -5.126 27.812 1.00 22.18 345 CYS Y C 1
ATOM 3004 O O . CYS D 2 64 ? 33.408 -6.315 27.939 1.00 19.73 345 CYS Y O 1
ATOM 3007 N N . LEU D 2 65 ? 33.014 -4.117 28.287 1.00 17.98 346 LEU Y N 1
ATOM 3008 C CA . LEU D 2 65 ? 31.693 -4.438 28.783 1.00 20.42 346 LEU Y CA 1
ATOM 3009 C C . LEU D 2 65 ? 31.075 -4.166 27.390 1.00 22.64 346 LEU Y C 1
ATOM 3010 O O . LEU D 2 65 ? 31.250 -3.088 26.821 1.00 11.27 346 LEU Y O 1
ATOM 3015 N N . ARG D 2 66 ? 30.416 -5.158 26.807 1.00 29.54 347 ARG Y N 1
ATOM 3016 C CA . ARG D 2 66 ? 29.819 -4.990 25.490 1.00 26.19 347 ARG Y CA 1
ATOM 3017 C C . ARG D 2 66 ? 28.331 -4.698 25.548 1.00 26.99 347 ARG Y C 1
ATOM 3018 O O . ARG D 2 66 ? 27.564 -5.477 26.120 1.00 24.60 347 ARG Y O 1
ATOM 3026 N N . LEU D 2 67 ? 27.932 -3.576 24.944 1.00 24.43 348 LEU Y N 1
ATOM 3027 C CA . LEU D 2 67 ? 26.526 -3.165 24.902 1.00 21.23 348 LEU Y CA 1
ATOM 3028 C C . LEU D 2 67 ? 26.013 -3.190 23.453 1.00 18.92 348 LEU Y C 1
ATOM 3029 O O . LEU D 2 67 ? 26.453 -2.404 22.599 1.00 13.72 348 LEU Y O 1
ATOM 3034 N N . ASN D 2 68 ? 25.081 -4.102 23.197 1.00 19.22 349 ASN Y N 1
ATOM 3035 C CA . ASN D 2 68 ? 24.460 -4.262 21.883 1.00 21.61 349 ASN Y CA 1
ATOM 3036 C C . ASN D 2 68 ? 23.297 -3.279 21.777 1.00 24.23 349 ASN Y C 1
ATOM 3037 O O . ASN D 2 68 ? 22.217 -3.530 22.287 1.00 22.51 349 ASN Y O 1
ATOM 3042 N N . GLN D 2 69 ? 23.543 -2.154 21.123 1.00 25.79 350 GLN Y N 1
ATOM 3043 C CA . GLN D 2 69 ? 22.534 -1.144 20.931 1.00 26.67 350 GLN Y CA 1
ATOM 3044 C C . GLN D 2 69 ? 21.873 -0.761 22.241 1.00 28.89 350 GLN Y C 1
ATOM 3045 O O . GLN D 2 69 ? 20.717 -1.103 22.496 1.00 31.94 350 GLN Y O 1
ATOM 3051 N N . PRO D 2 70 ? 22.607 -0.057 23.107 1.00 25.31 351 PRO Y N 1
ATOM 3052 C CA . PRO D 2 70 ? 22.015 0.352 24.382 1.00 24.34 351 PRO Y CA 1
ATOM 3053 C C . PRO D 2 70 ? 21.214 1.615 24.072 1.00 26.44 351 PRO Y C 1
ATOM 3054 O O . PRO D 2 70 ? 21.360 2.182 22.984 1.00 29.65 351 PRO Y O 1
ATOM 3058 N N . THR D 2 71 ? 20.362 2.043 24.999 1.00 26.14 352 THR Y N 1
ATOM 3059 C CA . THR D 2 71 ? 19.580 3.257 24.794 1.00 23.84 352 THR Y CA 1
ATOM 3060 C C . THR D 2 71 ? 19.879 4.181 25.960 1.00 27.72 352 THR Y C 1
ATOM 3061 O O . THR D 2 71 ? 20.734 3.881 26.793 1.00 24.68 352 THR Y O 1
ATOM 3065 N N . HIS D 2 72 ? 19.165 5.299 26.021 1.00 29.25 353 HIS Y N 1
ATOM 3066 C CA . HIS D 2 72 ? 19.360 6.271 27.085 1.00 28.41 353 HIS Y CA 1
ATOM 3067 C C . HIS D 2 72 ? 19.162 5.585 28.432 1.00 25.64 353 HIS Y C 1
ATOM 3068 O O . HIS D 2 72 ? 19.654 6.049 29.450 1.00 27.66 353 HIS Y O 1
ATOM 3075 N N . VAL D 2 73 ? 18.422 4.486 28.442 1.00 27.63 354 VAL Y N 1
ATOM 3076 C CA . VAL D 2 73 ? 18.174 3.781 29.692 1.00 26.59 354 VAL Y CA 1
ATOM 3077 C C . VAL D 2 73 ? 19.425 3.068 30.209 1.00 25.09 354 VAL Y C 1
ATOM 3078 O O . VAL D 2 73 ? 19.442 2.540 31.319 1.00 27.26 354 VAL Y O 1
ATOM 3082 N N . ASN D 2 74 ? 20.479 3.056 29.409 1.00 23.78 355 ASN Y N 1
ATOM 3083 C CA . ASN D 2 74 ? 21.714 2.416 29.837 1.00 22.83 355 ASN Y CA 1
ATOM 3084 C C . ASN D 2 74 ? 22.753 3.479 30.206 1.00 24.28 355 ASN Y C 1
ATOM 3085 O O . ASN D 2 74 ? 23.885 3.175 30.584 1.00 22.55 355 ASN Y O 1
ATOM 3090 N N . ASN D 2 75 ? 22.338 4.736 30.105 1.00 20.36 356 ASN Y N 1
ATOM 3091 C CA . ASN D 2 75 ? 23.182 5.858 30.474 1.00 27.02 356 ASN Y CA 1
ATOM 3092 C C . ASN D 2 75 ? 23.384 5.798 31.999 1.00 28.66 356 ASN Y C 1
ATOM 3093 O O . ASN D 2 75 ? 22.444 5.576 32.757 1.00 26.11 356 ASN Y O 1
ATOM 3098 N N . GLY D 2 76 ? 24.613 5.987 32.454 1.00 29.79 357 GLY Y N 1
ATOM 3099 C CA . GLY D 2 76 ? 24.853 5.921 33.879 1.00 27.85 357 GLY Y CA 1
ATOM 3100 C C . GLY D 2 76 ? 26.296 5.607 34.200 1.00 31.97 357 GLY Y C 1
ATOM 3101 O O . GLY D 2 76 ? 27.158 5.572 33.309 1.00 32.14 357 GLY Y O 1
ATOM 3102 N N . ASN D 2 77 ? 26.546 5.369 35.485 1.00 31.79 358 ASN Y N 1
ATOM 3103 C CA . ASN D 2 77 ? 27.874 5.067 36.007 1.00 26.22 358 ASN Y CA 1
ATOM 3104 C C . ASN D 2 77 ? 28.127 3.569 36.074 1.00 24.00 358 ASN Y C 1
ATOM 3105 O O . ASN D 2 77 ? 27.437 2.827 36.771 1.00 21.50 358 ASN Y O 1
ATOM 3110 N N . TYR D 2 78 ? 29.134 3.132 35.334 1.00 22.79 359 TYR Y N 1
ATOM 3111 C CA . TYR D 2 78 ? 29.502 1.726 35.283 1.00 21.87 359 TYR Y CA 1
ATOM 3112 C C . TYR D 2 78 ? 30.747 1.456 36.129 1.00 21.80 359 TYR Y C 1
ATOM 3113 O O . TYR D 2 78 ? 31.807 2.062 35.913 1.00 14.99 359 TYR Y O 1
ATOM 3122 N N . THR D 2 79 ? 30.599 0.546 37.091 1.00 21.71 360 THR Y N 1
ATOM 3123 C CA . THR D 2 79 ? 31.685 0.154 37.981 1.00 21.39 360 THR Y CA 1
ATOM 3124 C C . THR D 2 79 ? 32.130 -1.291 37.695 1.00 25.25 360 THR Y C 1
ATOM 3125 O O . THR D 2 79 ? 31.304 -2.208 37.627 1.00 19.18 360 THR Y O 1
ATOM 3129 N N . LEU D 2 80 ? 33.435 -1.489 37.525 1.00 23.80 361 LEU Y N 1
ATOM 3130 C CA . LEU D 2 80 ? 33.960 -2.830 37.285 1.00 18.83 361 LEU Y CA 1
ATOM 3131 C C . LEU D 2 80 ? 34.639 -3.184 38.576 1.00 17.48 361 LEU Y C 1
ATOM 3132 O O . LEU D 2 80 ? 35.447 -2.411 39.070 1.00 16.72 361 LEU Y O 1
ATOM 3137 N N . LEU D 2 81 ? 34.298 -4.343 39.119 1.00 17.39 362 LEU Y N 1
ATOM 3138 C CA . LEU D 2 81 ? 34.858 -4.818 40.372 1.00 20.82 362 LEU Y CA 1
ATOM 3139 C C . LEU D 2 81 ? 35.751 -6.022 40.060 1.00 23.41 362 LEU Y C 1
ATOM 3140 O O . LEU D 2 81 ? 35.289 -6.987 39.451 1.00 21.19 362 LEU Y O 1
ATOM 3145 N N . ALA D 2 82 ? 37.019 -5.965 40.470 1.00 18.73 363 ALA Y N 1
ATOM 3146 C CA . ALA D 2 82 ? 37.941 -7.056 40.212 1.00 20.31 363 ALA Y CA 1
ATOM 3147 C C . ALA D 2 82 ? 38.417 -7.614 41.537 1.00 21.18 363 ALA Y C 1
ATOM 3148 O O . ALA D 2 82 ? 39.096 -6.925 42.294 1.00 24.58 363 ALA Y O 1
ATOM 3150 N N . ALA D 2 83 ? 38.085 -8.875 41.799 1.00 18.98 364 ALA Y N 1
ATOM 3151 C CA . ALA D 2 83 ? 38.448 -9.494 43.061 1.00 22.00 364 ALA Y CA 1
ATOM 3152 C C . ALA D 2 83 ? 39.241 -10.797 43.030 1.00 24.62 364 ALA Y C 1
ATOM 3153 O O . ALA D 2 83 ? 38.988 -11.668 42.200 1.00 27.05 364 ALA Y O 1
ATOM 3155 N N . ASN D 2 84 ? 40.209 -10.900 43.951 1.00 24.60 365 ASN Y N 1
ATOM 3156 C CA . ASN D 2 84 ? 41.017 -12.101 44.157 1.00 22.47 365 ASN Y CA 1
ATOM 3157 C C . ASN D 2 84 ? 41.323 -12.177 45.665 1.00 23.02 365 ASN Y C 1
ATOM 3158 O 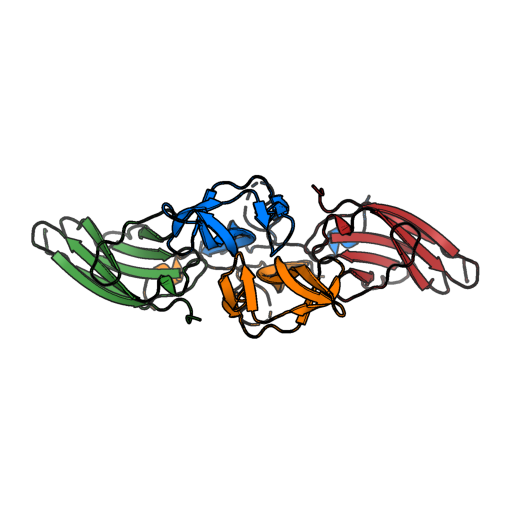O . ASN D 2 84 ? 40.927 -11.299 46.426 1.00 20.05 365 ASN Y O 1
ATOM 3163 N N . PRO D 2 85 ? 41.998 -13.238 46.125 1.00 25.56 366 PRO Y N 1
ATOM 3164 C CA . PRO D 2 85 ? 42.299 -13.369 47.562 1.00 26.24 366 PRO Y CA 1
ATOM 3165 C C . PRO D 2 85 ? 42.942 -12.206 48.356 1.00 26.12 366 PRO Y C 1
ATOM 3166 O O . PRO D 2 85 ? 43.004 -12.275 49.579 1.00 25.36 366 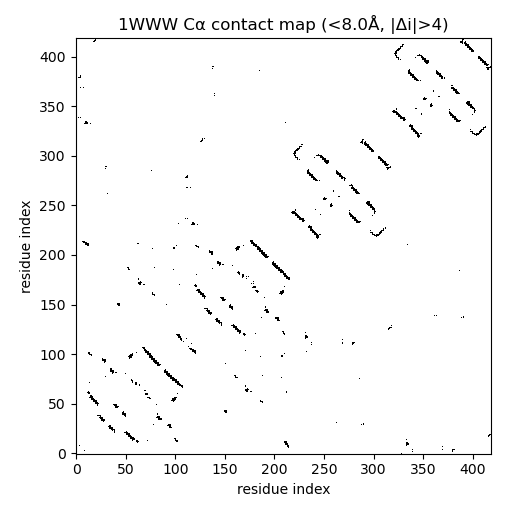PRO Y O 1
ATOM 3170 N N . PHE D 2 86 ? 43.422 -11.156 47.691 1.00 25.09 367 PHE Y N 1
ATOM 3171 C CA . PHE D 2 86 ? 44.040 -10.033 48.405 1.00 25.55 367 PHE Y CA 1
ATOM 3172 C C . PHE D 2 86 ? 43.051 -8.923 48.726 1.00 27.23 367 PHE Y C 1
ATOM 3173 O O . PHE D 2 86 ? 43.300 -8.067 49.579 1.00 30.09 367 PHE Y O 1
ATOM 3181 N N . GLY D 2 87 ? 41.927 -8.939 48.030 1.00 25.77 368 GLY Y N 1
ATOM 3182 C CA . GLY D 2 87 ? 40.941 -7.902 48.219 1.00 25.89 368 GLY Y CA 1
ATOM 3183 C C . GLY D 2 87 ? 40.293 -7.571 46.881 1.00 31.32 368 GLY Y C 1
ATOM 3184 O O . GLY D 2 87 ? 40.127 -8.435 46.015 1.00 24.54 368 GLY Y O 1
ATOM 3185 N N . GLN D 2 88 ? 39.968 -6.303 46.679 1.00 30.61 369 GLN Y N 1
ATOM 3186 C CA . GLN D 2 88 ? 39.274 -5.932 45.470 1.00 29.43 369 GLN Y CA 1
ATOM 3187 C C . GLN D 2 88 ? 39.711 -4.590 44.920 1.00 30.09 369 GLN Y C 1
ATOM 3188 O O . GLN D 2 88 ? 39.998 -3.676 45.677 1.00 36.15 369 GLN Y O 1
ATOM 3194 N N . ALA D 2 89 ? 39.756 -4.492 43.591 1.00 29.59 370 ALA Y N 1
ATOM 3195 C CA . ALA D 2 89 ? 40.137 -3.272 42.887 1.00 22.86 370 ALA Y CA 1
ATOM 3196 C C . ALA D 2 89 ? 38.870 -2.800 42.206 1.00 21.18 370 ALA Y C 1
ATOM 3197 O O . ALA D 2 89 ? 38.024 -3.591 41.805 1.00 16.31 370 ALA Y O 1
ATOM 3199 N N . SER D 2 90 ? 38.735 -1.497 42.070 1.00 25.78 371 SER Y N 1
ATOM 3200 C CA . SER D 2 90 ? 37.520 -0.958 41.513 1.00 24.66 371 SER Y CA 1
ATOM 3201 C C . SER D 2 90 ? 37.790 0.213 40.612 1.00 25.20 371 SER Y C 1
ATOM 3202 O O . SER D 2 90 ? 38.715 0.988 40.853 1.00 25.56 371 SER Y O 1
ATOM 3205 N N . ALA D 2 91 ? 36.976 0.318 39.565 1.00 26.43 372 ALA Y N 1
ATOM 3206 C CA . ALA D 2 91 ? 37.068 1.396 38.589 1.00 28.81 372 ALA Y CA 1
ATOM 3207 C C . ALA D 2 91 ? 35.657 1.738 38.067 1.00 27.48 372 ALA Y C 1
ATOM 3208 O O . ALA D 2 91 ? 34.838 0.855 37.793 1.00 24.85 372 ALA Y O 1
ATOM 3210 N N . SER D 2 92 ? 35.377 3.032 37.944 1.00 26.90 373 SER Y N 1
ATOM 3211 C CA . SER D 2 92 ? 34.072 3.473 37.479 1.00 28.28 373 SER Y CA 1
ATOM 3212 C C . SER D 2 92 ? 34.148 4.455 36.322 1.00 29.24 373 SER Y C 1
ATOM 3213 O O . SER D 2 92 ? 35.147 5.143 36.149 1.00 29.51 373 SER Y O 1
ATOM 3216 N N . ILE D 2 93 ? 33.084 4.520 35.528 1.00 29.30 374 ILE Y N 1
ATOM 3217 C CA . ILE D 2 93 ? 33.040 5.464 34.420 1.00 29.23 374 ILE Y CA 1
ATOM 3218 C C . ILE D 2 93 ? 31.610 5.828 34.043 1.00 28.82 374 ILE Y C 1
ATOM 3219 O O . ILE D 2 93 ? 30.693 5.022 34.168 1.00 30.62 374 ILE Y O 1
ATOM 3224 N N . MET D 2 94 ? 31.420 7.067 33.615 1.00 30.22 375 MET Y N 1
ATOM 3225 C CA . MET D 2 94 ? 30.102 7.531 33.203 1.00 32.68 375 MET Y CA 1
ATOM 3226 C C . MET D 2 94 ? 29.975 7.237 31.701 1.00 33.25 375 MET Y C 1
ATOM 3227 O O . MET D 2 94 ? 30.902 7.490 30.923 1.00 31.53 375 MET Y O 1
ATOM 3232 N N . ALA D 2 95 ? 28.836 6.702 31.282 1.00 30.52 376 ALA Y N 1
ATOM 3233 C CA . ALA D 2 95 ? 28.660 6.435 29.865 1.00 31.76 376 ALA Y CA 1
ATOM 3234 C C . ALA D 2 95 ? 27.282 6.913 29.423 1.00 31.51 376 ALA Y C 1
ATOM 3235 O O . ALA D 2 95 ? 26.296 6.734 30.142 1.00 26.51 376 ALA Y O 1
ATOM 3237 N N . ALA D 2 96 ? 27.240 7.543 28.248 1.00 34.09 377 ALA Y N 1
ATOM 3238 C CA . ALA D 2 96 ? 25.999 8.049 27.651 1.00 34.78 377 ALA Y CA 1
ATOM 3239 C C . ALA D 2 96 ? 25.926 7.547 26.225 1.00 29.46 377 ALA Y C 1
ATOM 3240 O O . ALA D 2 96 ? 26.729 7.931 25.385 1.00 30.72 377 ALA Y O 1
ATOM 3242 N N . PHE D 2 97 ? 24.965 6.685 25.947 1.00 30.59 378 PHE Y N 1
ATOM 3243 C CA . PHE D 2 97 ? 24.837 6.162 24.600 1.00 35.88 378 PHE Y CA 1
ATOM 3244 C C . PHE D 2 97 ? 23.753 6.872 23.813 1.00 38.14 378 PHE Y C 1
ATOM 3245 O O . PHE D 2 97 ? 23.734 6.815 22.586 1.00 43.15 378 PHE Y O 1
ATOM 3253 N N . MET D 2 98 ? 22.864 7.562 24.513 1.00 36.84 379 MET Y N 1
ATOM 3254 C CA . MET D 2 98 ? 21.755 8.208 23.846 1.00 36.06 379 MET Y CA 1
ATOM 3255 C C . MET D 2 98 ? 21.118 9.251 24.752 1.00 36.92 379 MET Y C 1
ATOM 3256 O O . MET D 2 98 ? 21.100 9.079 25.964 1.00 31.06 379 MET Y O 1
ATOM 3261 N N . ASP D 2 99 ? 20.595 10.324 24.163 1.00 42.98 380 ASP Y N 1
ATOM 3262 C CA . ASP D 2 99 ? 19.920 11.366 24.934 1.00 51.97 380 ASP Y CA 1
ATOM 3263 C C . ASP D 2 99 ? 18.572 10.770 25.335 1.00 56.06 380 ASP Y C 1
ATOM 3264 O O . ASP D 2 99 ? 18.284 9.636 24.965 1.00 57.16 380 ASP Y O 1
ATOM 3269 N N . ASN D 2 100 ? 17.725 11.494 26.062 1.00 62.28 381 ASN Y N 1
ATOM 3270 C CA . ASN D 2 100 ? 16.482 10.856 26.493 1.00 68.45 381 ASN Y CA 1
ATOM 3271 C C . ASN D 2 100 ? 15.259 11.703 26.812 1.00 71.52 381 ASN Y C 1
ATOM 3272 O O . ASN D 2 100 ? 14.861 11.807 27.972 1.00 74.12 381 ASN Y O 1
ATOM 3277 N N . PRO D 2 101 ? 14.619 12.285 25.791 1.00 74.02 382 PRO Y N 1
ATOM 3278 C CA . PRO D 2 101 ? 13.427 13.115 26.015 1.00 75.72 382 PRO Y CA 1
ATOM 3279 C C . PRO D 2 101 ? 12.264 12.339 26.637 1.00 75.41 382 PRO Y C 1
ATOM 3280 O O . PRO D 2 101 ? 11.655 12.781 27.613 1.00 75.23 382 PRO Y O 1
#

B-factor: mean 34.06, std 16.14, range [5.0, 100.0]

Secondary structure (DSSP, 8-state):
---THHHHS-EESS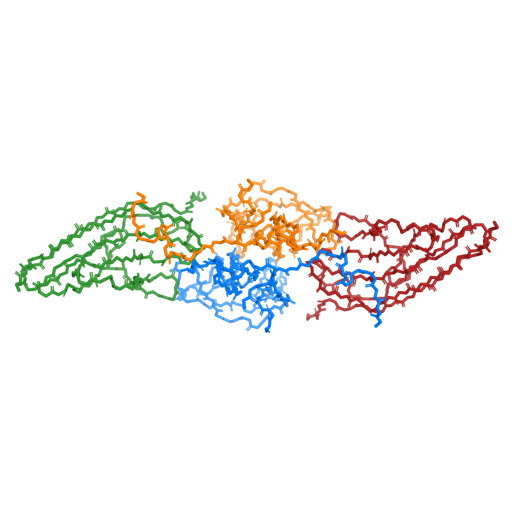-EEEEEE----EEEBTTS-EEEEPSEEESSSSEEE--EEEEEE----TTB-TTTEEEEEEEEEEEEEEEEE-SSSEEEEEEEEEEEEEEEEEE-/---THHHHS-EESS-EEEEEE----EEEBTTS-EEEE-SEEEETTEEEE--EEEEEE----TTB-TTTEEEEEEEEEEEEEEEEESSS-EEEEEEEEEEEEEEEEEE--/--EEEEEEE---EESSSEEEEEEEEEESPPEEEEEETTEE----SSEEEEEPPPPTT---EEEEEEESS--GGG-EEEEEEEEETTEEEEEEEEE--S---/--EEEEEEE---EESSSEEEEEEEEEESPPEEEEEETTEEPPP-SSEEEEEPPPPTT---EEEEEEESS--GGG-EEEEEEEEETTEEEEEEEEE-S----

Solvent-accessible surface area: 20854 Å² total; per-residue (Å²): 133,118,6,42,8,99,96,124,4,47,24,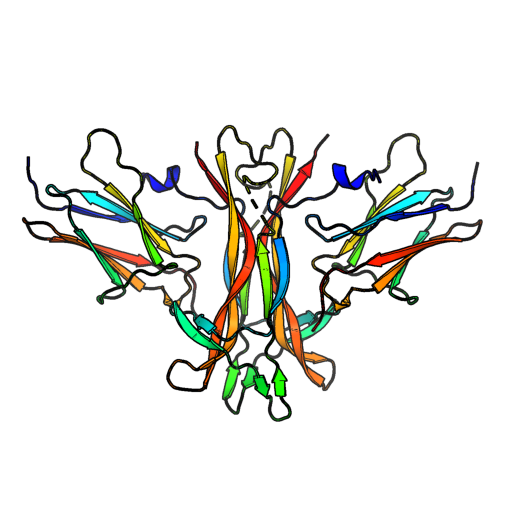17,8,8,56,31,36,31,50,32,26,17,121,36,92,65,15,37,6,33,119,39,83,129,5,98,9,58,36,96,16,54,36,101,131,92,98,86,96,19,62,10,8,13,12,82,32,114,187,95,14,98,11,18,36,81,167,95,31,69,25,84,48,36,38,24,31,1,9,13,58,0,12,0,45,36,66,169,112,50,29,28,86,25,0,26,7,37,4,5,6,23,2,0,0,30,117,135,123,113,6,37,7,65,109,108,4,44,27,16,8,10,43,33,52,30,50,30,27,19,124,40,88,77,11,30,7,32,141,31,89,114,6,97,6,48,42,93,9,56,14,77,147,53,97,50,116,14,58,11,6,12,10,87,19,137,187,94,12,96,11,17,35,82,164,99,28,80,19,86,46,36,38,20,34,2,10,13,51,0,28,2,59,62,53,205,124,64,27,27,99,29,0,24,6,36,3,5,7,23,1,0,0,24,108,80,139,173,74,64,80,18,60,25,98,21,47,110,19,34,65,24,31,25,43,1,0,0,0,12,2,33,1,54,64,58,10,81,46,110,2,30,41,94,58,67,88,30,115,85,64,89,46,28,55,28,67,74,30,131,93,57,97,159,79,62,32,84,42,1,5,0,27,0,24,45,8,1,36,55,20,38,13,43,2,11,0,15,0,35,19,110,105,37,106,17,68,17,58,40,149,6,78,14,20,132,101,94,176,66,66,80,19,66,25,94,24,24,104,22,36,60,19,30,30,42,4,0,0,0,13,6,40,0,65,64,63,18,79,36,121,6,24,46,92,59,68,85,34,115,87,61,89,45,24,48,29,61,88,28,147,78,50,91,161,78,57,37,54,43,1,3,0,31,0,22,46,6,1,48,46,24,36,7,44,1,14,0,13,0,39,18,116,105,40,109,16,68,16,61,39,132,7,77,15,15,122,87,119